Protein AF-A0A965F688-F1 (afdb_monomer)

Sequence (465 aa):
MSELEIIWTKVDEAPALATYSLLPIVQSFVGVAGVKMTLKDISLTGRILANFPDKLKPEQKVNDELAELGKLALKPEANIIKLPNISASVPQLKAAIKELQGKGYDVPDYPDNPANDAEREIRARYGKVLGSAVNPVLREGNSDRRAAGAVKQYARNNPHKMGAWSKDSKSHVAYMPGGDFYGSEVATTMTAPTNARIELVAKDGSVTVLKAKTPLIAGEIIDCSVMNRKALRAFLAEQVDAAKREGVLFSVHLKATMMKISDPILFGHAVSVFFADVFQKHGATLTRLGVNPNNGVGDMLAKIETLPDAEKAAILADIDATYKARPALAMVNSDRGITNLHVSSDTIIDASMPAMIRESGKMWGPDGKLHDTLAVIPDRCYARLFQTVIEDCKGNGAFDPKTMGTVPNVGLMAQQAEEYGSHDKTFELPADGEVRVVAEDGTVLLSRPVEAGDIFRMCQVKDAP

Secondary structure (DSSP, 8-state):
---EEEEEEE-SHHHHHHHHHHHHHHHHHHHTTTEEEEEEE-SHHHHHHHT-GGGS-GGG----HHHHHHHHHTSTT--EE------B-HHHHHHHHHHHHHTT--PPPP-SS--SHHHHHHHHHHTTTSBS-SHHHH--S-EEE---HHHHHHHHHSPPP-PPPPTT---EEE--SSSSTGGG-EEEE-SS-EEEEEEEEETTS-EEEEEEEEEE-TT-EEEEEEE-HHHHHHHHHHHHHHHHHHT-EEEE-B-TTTSTTHHHHHHHHHHHHHTHHHHHHHHHHHHHTT--GGG-HHHHHHHHTTS-HHHHHHHHHHHHHHHHHSPPBPEEETTTTEETTS-TTTSBHHHHHHHHHHTTTEEE-TTSSEEEEEEE---HHHHHHHHHHHHHHHHH-S--TTT-----EEE--GGGTBGGG-GGGEEE-SSSEEEEEEETTS-EEEEEEE-TT-EEEEEEE-S--

Nearest PDB structures (foldseek):
  1itw-assembly4_D  TM=9.840E-01  e=1.287E-74  Azotobacter vinelandii
  6g3u-assembly1_A  TM=9.888E-01  e=6.062E-68  Pseudomonas aeruginosa
  4zda-assembly1_B  TM=9.707E-01  e=6.062E-68  Mycolicibacterium smegmatis
  5kvu-assembly2_B  TM=9.824E-01  e=2.463E-67  Mycobacterium tuberculosis H37Rv
  5z16-assembly1_A  TM=8.238E-01  e=5.639E-65  Acinetobacter baumannii

Foldseek 3Di:
DPQQEAEEEQADDPVNVVCVVVVVVVQVVCVVVSYHYDYAYPYLLLLLQCLPVVQADPVSHDHPSLLVLLVLLPDPSHHYDDDDHDLDDPVRNQVSVVVVVVVVRRRDGQDPPDPDPVNVVSNVSVVCSHFPNRCLSNQQDWDWFWDDPVRLVVCLVVPDAFAKAALPFPAFEQAFPAQFFVNFKDKDFAQAKFWKWKWFQFPVRDIDTLGGTDTDGHRKMKMKGWRALVSLLVSLLVVQVVCVVVQFAEAEAAACSQLVPPQLLSLLSNQCSLLVVLCVVCVVVCVVLVQGQSQFVQSVLVSLVPPDPVVSVVSVVSVVVSCVVTRWFFALDLVVPHGNRNGSNSHHRVPNLVVCNRNNVWGATNVRDTTHYHYYDHHDPCSVVSRVSSNCCSVPITDTSNPDDIDIDGGDQRNLFWSSPWNSFKDQAQAWGKIFTATPVRDTPDMDGGGHRMIMTMGMDHNVD

Solvent-accessible surface area (backbone atoms only — not comparable to full-atom values): 24798 Å² total; per-residue (Å²): 127,82,76,46,57,36,36,37,48,41,34,33,72,69,60,30,59,50,41,74,64,48,46,64,53,52,43,60,61,41,41,79,75,56,35,45,72,45,81,38,53,60,17,66,64,47,44,49,46,35,71,39,54,93,48,39,57,83,91,69,53,56,71,55,42,58,63,52,43,31,61,38,48,78,39,93,80,56,41,75,51,80,62,71,59,75,42,31,44,73,70,56,47,51,53,51,48,53,54,40,40,75,73,71,42,64,67,76,81,83,51,90,74,53,87,48,70,68,37,44,52,53,36,54,53,49,57,63,53,41,12,54,47,60,60,63,47,57,30,70,48,62,42,85,46,70,84,52,70,68,59,52,50,46,33,34,78,54,57,73,92,60,32,73,38,49,70,83,59,78,39,45,60,42,54,51,96,52,46,22,36,60,71,46,59,48,72,51,68,34,85,55,65,48,40,31,27,35,31,38,36,33,82,87,68,51,74,46,76,77,36,82,72,42,85,46,48,51,56,18,38,38,35,39,27,36,34,36,45,67,49,50,51,53,48,49,48,51,48,48,54,46,18,40,76,73,71,26,23,40,36,63,44,41,49,24,28,64,43,65,58,64,33,24,50,56,43,14,48,50,42,48,56,72,40,38,68,49,51,68,76,42,34,71,60,42,56,75,63,61,50,45,44,39,51,12,52,48,41,41,58,63,49,44,70,77,46,59,69,71,62,34,50,52,54,52,50,46,50,54,50,42,57,74,75,45,39,52,45,24,32,77,37,35,96,77,69,37,38,48,57,25,36,48,68,77,39,36,35,89,59,44,51,60,49,23,55,42,47,41,38,21,42,36,27,74,86,68,45,78,38,40,26,37,39,34,24,62,42,51,80,60,38,57,62,57,37,51,52,51,52,45,24,30,75,72,30,52,80,51,60,61,75,56,86,85,84,69,42,80,40,86,38,22,77,21,29,36,72,75,50,14,64,92,46,47,45,72,34,91,51,42,30,35,41,36,35,26,37,80,88,67,50,74,75,47,76,44,82,46,45,57,58,14,38,41,37,36,33,42,35,59,63,87,98

Mean predicted aligned error: 3.85 Å

Radius of gyration: 24.13 Å; Cα contacts (8 Å, |Δi|>4): 859; chains: 1; bounding box: 61×52×74 Å

pLDDT: mean 96.82, std 4.15, range [50.31, 98.94]

Structure (mmCIF, N/CA/C/O backbone):
data_AF-A0A965F688-F1
#
_entry.id   AF-A0A965F688-F1
#
loop_
_atom_site.group_PDB
_atom_site.id
_atom_site.type_symbol
_atom_site.label_atom_id
_atom_site.label_alt_id
_atom_site.label_comp_id
_atom_site.label_asym_id
_atom_site.label_entity_id
_atom_site.label_seq_id
_atom_site.pdbx_PDB_ins_code
_atom_site.Cartn_x
_atom_site.Cartn_y
_atom_site.Cartn_z
_atom_site.occupancy
_atom_site.B_iso_or_equiv
_atom_site.auth_seq_id
_atom_site.auth_comp_id
_atom_site.auth_asym_id
_atom_site.auth_atom_id
_atom_site.pdbx_PDB_model_num
ATOM 1 N N . MET A 1 1 ? -2.052 -8.868 44.397 1.00 50.31 1 MET A N 1
ATOM 2 C CA . MET A 1 1 ? -1.537 -8.101 43.245 1.00 50.31 1 MET A CA 1
ATOM 3 C C . MET A 1 1 ? -2.219 -8.680 42.026 1.00 50.31 1 MET A C 1
ATOM 5 O O . MET A 1 1 ? -2.227 -9.898 41.921 1.00 50.31 1 MET A O 1
ATOM 9 N N . SER A 1 2 ? -2.886 -7.870 41.203 1.00 55.97 2 SER A N 1
ATOM 10 C CA . SER A 1 2 ? -3.396 -8.349 39.913 1.00 55.97 2 SER A CA 1
ATOM 11 C C . SER A 1 2 ? -2.235 -8.977 39.143 1.00 55.97 2 SER A C 1
ATOM 13 O O . SER A 1 2 ? -1.164 -8.371 39.096 1.00 55.97 2 SER A O 1
ATOM 15 N N . GLU A 1 3 ? -2.411 -10.186 38.611 1.00 72.25 3 GLU A N 1
ATOM 16 C CA . GLU A 1 3 ? -1.392 -10.821 37.771 1.00 72.25 3 GLU A CA 1
ATOM 17 C C . GLU A 1 3 ? -1.065 -9.869 36.616 1.00 72.25 3 GLU A C 1
ATOM 19 O O . GLU A 1 3 ? -1.938 -9.536 35.816 1.00 72.25 3 GLU A O 1
ATOM 24 N N . LEU A 1 4 ? 0.168 -9.358 36.576 1.00 90.88 4 LEU A N 1
ATOM 25 C CA . LEU A 1 4 ? 0.624 -8.508 35.482 1.00 90.88 4 LEU A CA 1
ATOM 26 C C . LEU A 1 4 ? 0.699 -9.378 34.232 1.00 90.88 4 LEU A C 1
ATOM 28 O O . LEU A 1 4 ? 1.438 -10.360 34.209 1.00 90.88 4 LEU A O 1
ATOM 32 N N . GLU A 1 5 ? -0.063 -9.029 33.203 1.00 95.56 5 GLU A N 1
ATOM 33 C CA . GLU A 1 5 ? -0.117 -9.783 31.956 1.00 95.56 5 GLU A CA 1
ATOM 34 C C . GLU A 1 5 ? 0.469 -8.954 30.814 1.00 95.56 5 GLU A C 1
ATOM 36 O O . GLU A 1 5 ? 0.175 -7.769 30.666 1.00 95.56 5 GLU A O 1
ATOM 41 N N . ILE A 1 6 ? 1.307 -9.590 30.001 1.00 98.06 6 ILE A N 1
ATOM 42 C CA . ILE A 1 6 ? 1.806 -9.035 28.747 1.00 98.06 6 ILE A CA 1
ATOM 43 C C . ILE A 1 6 ? 1.325 -9.935 27.619 1.00 98.06 6 ILE A C 1
ATOM 45 O O . ILE A 1 6 ? 1.567 -11.146 27.610 1.00 98.06 6 ILE A O 1
ATOM 49 N N . ILE A 1 7 ? 0.677 -9.332 26.630 1.00 98.44 7 ILE A N 1
ATOM 50 C CA . ILE A 1 7 ? 0.288 -10.032 25.417 1.00 98.44 7 ILE A CA 1
ATOM 51 C C . ILE A 1 7 ? 1.467 -10.080 24.450 1.00 98.44 7 ILE A C 1
ATOM 53 O O . ILE A 1 7 ? 2.039 -9.050 24.101 1.00 98.44 7 ILE A O 1
ATOM 57 N N . TRP A 1 8 ? 1.784 -11.271 23.952 1.00 98.62 8 TRP A N 1
ATOM 58 C CA . TRP A 1 8 ? 2.704 -11.480 22.839 1.00 98.62 8 TRP A CA 1
ATOM 59 C C . TRP A 1 8 ? 1.921 -11.908 21.602 1.00 98.62 8 TRP A C 1
ATOM 61 O O . TRP A 1 8 ? 1.195 -12.902 21.626 1.00 98.62 8 TRP A O 1
ATOM 71 N N . THR A 1 9 ? 2.061 -11.193 20.491 1.00 98.56 9 THR A N 1
ATOM 72 C CA . THR A 1 9 ? 1.323 -11.562 19.279 1.00 98.56 9 THR A CA 1
ATOM 73 C C . THR A 1 9 ? 1.995 -12.711 18.528 1.00 98.56 9 THR A C 1
ATOM 75 O O . THR A 1 9 ? 3.145 -12.575 18.105 1.00 98.56 9 THR A O 1
ATOM 78 N N . LYS A 1 10 ? 1.266 -13.803 18.283 1.00 98.25 10 LYS A N 1
ATOM 79 C CA . LYS A 1 10 ? 1.611 -14.801 17.264 1.00 98.25 10 LYS A CA 1
ATOM 80 C C . LYS A 1 10 ? 1.198 -14.259 15.899 1.00 98.25 10 LYS A C 1
ATOM 82 O O . LYS A 1 10 ? 0.076 -13.795 15.713 1.00 98.25 10 LYS A O 1
ATOM 87 N N . VAL A 1 11 ? 2.145 -14.275 14.973 1.00 98.31 11 VAL A N 1
ATOM 88 C CA . VAL A 1 11 ? 2.069 -13.600 13.672 1.00 98.31 11 VAL A CA 1
ATOM 89 C C . VAL A 1 11 ? 2.489 -14.571 12.565 1.00 98.31 11 VAL A C 1
ATOM 91 O O . VAL A 1 11 ? 2.313 -15.779 12.711 1.00 98.31 11 VAL A O 1
ATOM 94 N N . ASP A 1 12 ? 3.037 -14.058 11.469 1.00 97.75 12 ASP A N 1
ATOM 95 C CA . ASP A 1 12 ? 3.350 -14.802 10.255 1.00 97.75 12 ASP A CA 1
ATOM 96 C C . ASP A 1 12 ? 4.871 -14.892 10.015 1.00 97.75 12 ASP A C 1
ATOM 98 O O . ASP A 1 12 ? 5.654 -14.159 10.622 1.00 97.75 12 ASP A O 1
ATOM 102 N N . GLU A 1 13 ? 5.278 -15.774 9.099 1.00 95.81 13 GLU A N 1
ATOM 103 C CA . GLU A 1 13 ? 6.614 -15.808 8.477 1.00 95.81 13 GLU A CA 1
ATOM 104 C C . GLU A 1 13 ? 7.790 -15.792 9.483 1.00 95.81 13 GLU A C 1
ATOM 106 O O . GLU A 1 13 ? 7.806 -16.538 10.464 1.00 95.81 13 GLU A O 1
ATOM 111 N N . ALA A 1 14 ? 8.826 -14.985 9.2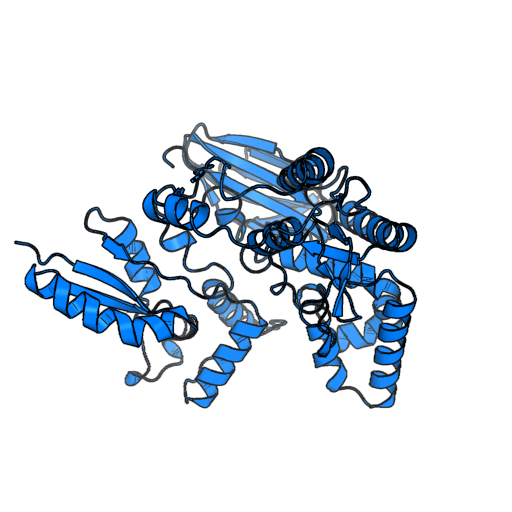32 1.00 97.31 14 ALA A N 1
ATOM 112 C CA . ALA A 1 14 ? 10.041 -14.974 10.040 1.00 97.31 14 ALA A CA 1
ATOM 113 C C . ALA A 1 14 ? 9.807 -14.548 11.507 1.00 97.31 14 ALA A C 1
ATOM 115 O O . ALA A 1 14 ? 10.342 -15.215 12.397 1.00 97.31 14 ALA A O 1
ATOM 116 N N . PRO A 1 15 ? 9.000 -13.510 11.818 1.00 97.94 15 PRO A N 1
ATOM 117 C CA . PRO A 1 15 ? 8.675 -13.175 13.207 1.00 97.94 15 PRO A CA 1
ATOM 118 C C . PRO A 1 15 ? 7.938 -14.293 13.961 1.00 97.94 15 PRO A C 1
ATOM 120 O O . PRO A 1 15 ? 8.153 -14.463 15.167 1.00 97.94 15 PRO A O 1
ATOM 123 N N . ALA A 1 16 ? 7.109 -15.087 13.271 1.00 97.75 16 ALA A N 1
ATOM 124 C CA . ALA A 1 16 ? 6.489 -16.267 13.867 1.00 97.75 16 ALA A CA 1
ATOM 125 C C . ALA A 1 16 ? 7.547 -17.310 14.242 1.00 97.75 16 ALA A C 1
ATOM 127 O O . ALA A 1 16 ? 7.583 -17.746 15.390 1.00 97.75 16 ALA A O 1
ATOM 128 N N . LEU A 1 17 ? 8.462 -17.642 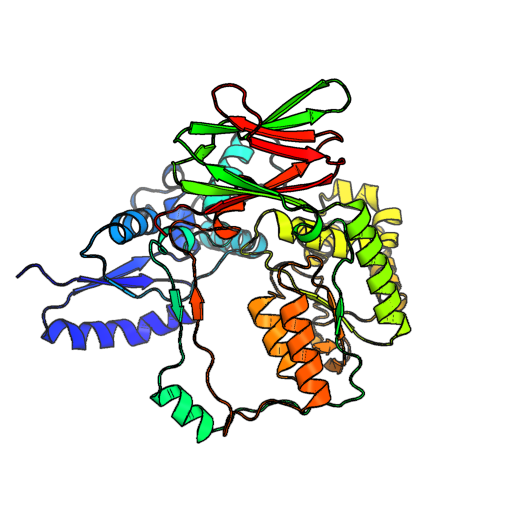13.323 1.00 98.31 17 LEU A N 1
ATOM 129 C CA . LEU A 1 17 ? 9.568 -18.573 13.586 1.00 98.31 17 LEU A CA 1
ATOM 130 C C . LEU A 1 17 ? 10.452 -18.105 14.751 1.00 98.31 17 LEU A C 1
ATOM 132 O O . LEU A 1 17 ? 10.775 -18.890 15.640 1.00 98.31 17 LEU A O 1
ATOM 136 N N . ALA A 1 18 ? 10.796 -16.815 14.796 1.00 98.38 18 ALA A N 1
ATOM 137 C CA . ALA A 1 18 ? 11.578 -16.241 15.890 1.00 98.38 18 ALA A CA 1
ATOM 138 C C . ALA A 1 18 ? 10.855 -16.352 17.245 1.00 98.38 18 ALA A C 1
ATOM 140 O O . ALA A 1 18 ? 11.496 -16.609 18.265 1.00 98.38 18 ALA A O 1
ATOM 141 N N . THR A 1 19 ? 9.524 -16.217 17.256 1.00 98.31 19 THR A N 1
ATOM 142 C CA . THR A 1 19 ? 8.702 -16.360 18.468 1.00 98.31 19 THR A CA 1
ATOM 143 C C . THR A 1 19 ? 8.823 -17.755 19.081 1.00 98.31 19 THR A C 1
ATOM 145 O O . THR A 1 19 ? 8.935 -17.851 20.300 1.00 98.31 19 THR A O 1
ATOM 148 N N . TYR A 1 20 ? 8.885 -18.822 18.274 1.00 98.00 20 TYR A N 1
ATOM 149 C CA . TYR A 1 20 ? 9.060 -20.191 18.787 1.00 98.00 20 TYR A CA 1
ATOM 150 C C . TYR A 1 20 ? 10.356 -20.375 19.592 1.00 98.00 20 TYR A C 1
ATOM 152 O O . TYR A 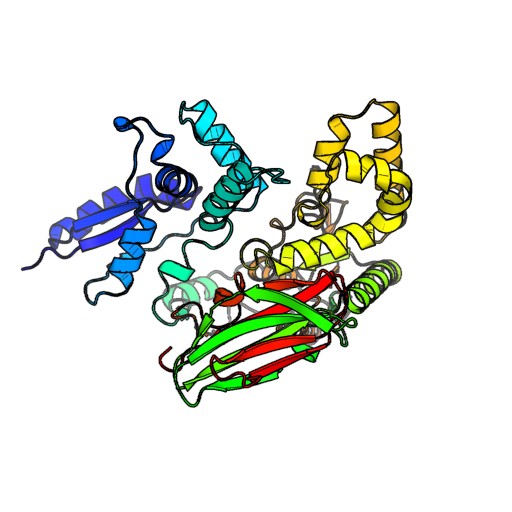1 20 ? 10.384 -21.181 20.517 1.00 98.00 20 TYR A O 1
ATOM 160 N N . SER A 1 21 ? 11.411 -19.626 19.261 1.00 98.38 21 SER A N 1
ATOM 161 C CA . SER A 1 21 ? 12.686 -19.657 19.988 1.00 98.38 21 SER A CA 1
ATOM 162 C C . SER A 1 21 ? 12.697 -18.690 21.176 1.00 98.38 21 SER A C 1
ATOM 164 O O . SER A 1 21 ? 13.066 -19.055 22.291 1.00 98.38 21 SER A O 1
ATOM 166 N N . LEU A 1 22 ? 12.270 -17.444 20.951 1.00 98.56 22 LEU A N 1
ATOM 167 C CA . LEU A 1 22 ? 12.456 -16.359 21.912 1.00 98.56 22 LEU A CA 1
ATOM 168 C C . LEU A 1 22 ? 11.408 -16.342 23.031 1.00 98.56 22 LEU A C 1
ATOM 170 O O . LEU A 1 22 ? 11.746 -16.029 24.172 1.00 98.56 22 LEU A O 1
ATOM 174 N N . LEU A 1 23 ? 10.144 -16.659 22.736 1.00 98.12 23 LEU A N 1
ATOM 175 C CA . LEU A 1 23 ? 9.063 -16.522 23.715 1.00 98.12 23 LEU A CA 1
ATOM 176 C C . LEU A 1 23 ? 9.251 -17.407 24.962 1.00 98.12 23 LEU A C 1
ATOM 178 O O . LEU A 1 23 ? 9.082 -16.866 26.055 1.00 98.12 23 LEU A O 1
ATOM 182 N N . PRO A 1 24 ? 9.660 -18.691 24.867 1.00 98.25 24 PRO A N 1
ATOM 183 C CA . PRO A 1 24 ? 9.922 -19.511 26.054 1.00 98.25 24 PRO A CA 1
ATOM 184 C C . PRO A 1 24 ? 11.011 -18.928 26.967 1.00 98.25 24 PRO A C 1
ATOM 186 O O . PRO A 1 24 ? 10.917 -19.008 28.196 1.00 98.25 24 PRO A O 1
ATOM 189 N N . ILE A 1 25 ? 12.030 -18.294 26.373 1.00 98.44 25 ILE A N 1
ATOM 190 C CA . ILE A 1 25 ? 13.094 -17.606 27.113 1.00 98.44 25 ILE A CA 1
ATOM 191 C C . ILE A 1 25 ? 12.499 -16.401 27.845 1.00 98.44 25 ILE A C 1
ATOM 193 O O . ILE A 1 25 ? 12.638 -16.297 29.060 1.00 98.44 25 ILE A O 1
ATOM 197 N N . VAL A 1 26 ? 11.782 -15.523 27.135 1.00 97.88 26 VAL A N 1
ATOM 198 C CA . VAL A 1 26 ? 11.153 -14.333 27.736 1.00 97.88 26 VAL A CA 1
ATOM 199 C C . VAL A 1 26 ? 10.206 -14.729 28.869 1.00 97.88 26 VAL A C 1
ATOM 201 O O . VAL A 1 26 ? 10.318 -14.180 29.961 1.00 97.88 26 VAL A O 1
ATOM 204 N N . GLN A 1 27 ? 9.341 -15.724 28.642 1.00 97.12 27 GLN A N 1
ATOM 205 C CA . GLN A 1 27 ? 8.428 -16.291 29.639 1.00 97.12 27 GLN A CA 1
ATOM 206 C C . GLN A 1 27 ? 9.148 -16.721 30.918 1.00 97.12 27 GLN A C 1
ATOM 208 O O . GLN A 1 27 ? 8.715 -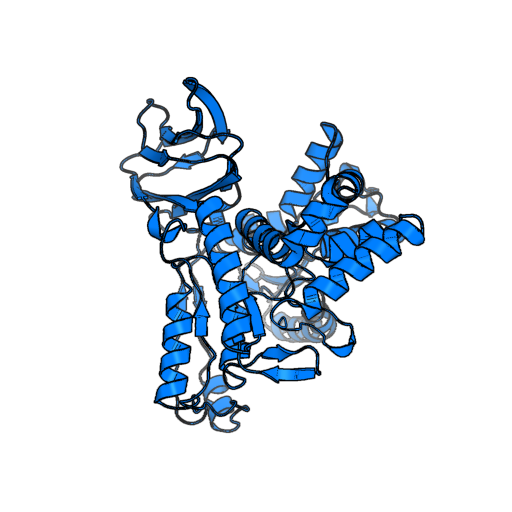16.367 32.012 1.00 97.12 27 GLN A O 1
ATOM 213 N N . SER A 1 28 ? 10.264 -17.439 30.780 1.00 97.50 28 SER A N 1
ATOM 214 C CA . SER A 1 28 ? 11.045 -17.921 31.923 1.00 97.50 28 SER A CA 1
ATOM 215 C C . SER A 1 28 ? 11.638 -16.772 32.741 1.00 97.50 28 SER A C 1
ATOM 217 O O . SER A 1 28 ? 11.614 -16.813 33.967 1.00 97.50 28 SER A O 1
ATOM 219 N N . PHE A 1 29 ? 12.139 -15.727 32.078 1.00 97.56 29 PHE A N 1
ATOM 220 C CA . PHE A 1 29 ? 12.740 -14.574 32.753 1.00 97.56 29 PHE A CA 1
ATOM 221 C C . PHE A 1 29 ? 11.700 -13.709 33.470 1.00 97.56 29 PHE A C 1
ATOM 223 O O . PHE A 1 29 ? 11.885 -13.361 34.635 1.00 97.56 29 PHE A O 1
ATOM 230 N N . VAL A 1 30 ? 10.603 -13.358 32.795 1.00 95.88 30 VAL A N 1
ATOM 231 C CA . VAL A 1 30 ? 9.592 -12.453 33.369 1.00 95.88 30 VAL A CA 1
ATOM 232 C C . VAL A 1 30 ? 8.688 -13.153 34.385 1.00 95.88 30 VAL A C 1
ATOM 234 O O . VAL A 1 30 ? 8.188 -12.506 35.304 1.00 95.88 30 VAL A O 1
ATOM 237 N N . GLY A 1 31 ? 8.542 -14.480 34.287 1.00 94.94 31 GLY A N 1
ATOM 238 C CA . GLY A 1 31 ? 7.805 -15.284 35.261 1.00 94.94 31 GLY A CA 1
ATOM 239 C C . GLY A 1 31 ? 8.385 -15.192 36.677 1.00 94.94 31 GLY A C 1
ATOM 240 O O . GLY A 1 31 ? 7.626 -15.201 37.643 1.00 94.94 31 GLY A O 1
ATOM 241 N N . VAL A 1 32 ? 9.703 -14.990 36.819 1.00 95.75 32 VAL A N 1
ATOM 242 C CA . VAL A 1 32 ? 10.360 -14.740 38.121 1.00 95.75 32 VAL A CA 1
ATOM 243 C C . VAL A 1 32 ? 9.829 -13.466 38.792 1.00 95.75 32 VAL A C 1
ATOM 245 O O . VAL A 1 32 ? 9.785 -13.385 40.017 1.00 95.75 32 VAL A O 1
ATOM 248 N N . ALA A 1 33 ? 9.381 -12.487 38.003 1.00 95.12 33 ALA A N 1
ATOM 249 C CA . ALA A 1 33 ? 8.769 -11.251 38.487 1.00 95.12 33 ALA A CA 1
ATOM 250 C C . ALA A 1 33 ? 7.236 -11.350 38.649 1.00 95.12 33 ALA A C 1
ATOM 252 O O . ALA A 1 33 ? 6.586 -10.338 38.903 1.00 95.12 33 ALA A O 1
ATOM 253 N N . GLY A 1 34 ? 6.643 -12.539 38.485 1.00 94.75 34 GLY A N 1
ATOM 254 C CA . GLY A 1 34 ? 5.192 -12.735 38.550 1.00 94.75 34 GLY A CA 1
ATOM 255 C C . GLY A 1 34 ? 4.430 -12.163 37.350 1.00 94.75 34 GLY A C 1
ATOM 256 O O . GLY A 1 34 ? 3.236 -11.890 37.465 1.00 94.75 34 GLY A O 1
ATOM 257 N N . VAL A 1 35 ? 5.107 -11.956 36.213 1.00 96.19 35 VAL A N 1
ATOM 258 C CA . VAL A 1 35 ? 4.487 -11.485 34.968 1.00 96.19 35 VAL A CA 1
ATOM 259 C C . VAL A 1 35 ? 4.110 -12.679 34.097 1.00 96.19 35 VAL A C 1
ATOM 261 O O . VAL A 1 35 ? 4.950 -13.517 33.765 1.00 96.19 35 VAL A O 1
ATOM 264 N N . LYS A 1 36 ? 2.846 -12.742 33.688 1.00 96.00 36 LYS A N 1
ATOM 265 C CA . LYS A 1 36 ? 2.322 -13.753 32.772 1.00 96.00 36 LYS A CA 1
ATOM 266 C C . LYS A 1 36 ? 2.458 -13.273 31.329 1.00 96.00 36 LYS A C 1
ATOM 268 O O . LYS A 1 36 ? 2.025 -12.175 30.993 1.00 96.00 36 LYS A O 1
ATOM 273 N N . MET A 1 37 ? 3.007 -14.115 30.455 1.00 97.00 37 MET A N 1
ATOM 274 C CA . MET A 1 37 ? 2.973 -13.875 29.009 1.00 97.00 37 MET A CA 1
ATOM 275 C C . MET A 1 37 ? 1.843 -14.683 28.377 1.00 97.00 37 MET A C 1
ATOM 277 O O . MET A 1 37 ? 1.860 -15.914 28.452 1.00 97.00 37 MET A O 1
ATOM 281 N N . THR A 1 38 ? 0.923 -14.011 27.692 1.00 96.94 38 THR A N 1
ATOM 282 C CA . THR A 1 38 ? -0.182 -14.659 26.976 1.00 96.94 38 THR A CA 1
ATOM 283 C C . THR A 1 38 ? -0.010 -14.474 25.478 1.00 96.94 38 THR A C 1
ATOM 285 O O . THR A 1 38 ? 0.162 -13.359 24.989 1.00 96.94 38 THR A O 1
ATOM 288 N N . LEU A 1 39 ? -0.041 -15.579 24.737 1.00 97.44 39 LEU A N 1
ATOM 289 C CA . LEU A 1 39 ? 0.071 -15.556 23.285 1.00 97.44 39 LEU A CA 1
ATOM 290 C C . LEU A 1 39 ? -1.304 -15.293 22.654 1.00 97.44 39 LEU A C 1
ATOM 292 O O . LEU A 1 39 ? -2.270 -15.953 23.027 1.00 97.44 39 LEU A O 1
ATOM 296 N N . LYS A 1 40 ? -1.375 -14.361 21.697 1.00 98.19 40 LYS A N 1
ATOM 297 C CA . LYS A 1 40 ? -2.580 -14.060 20.904 1.00 98.19 40 LYS A CA 1
ATOM 298 C C . LYS A 1 40 ? -2.282 -14.135 19.406 1.00 98.19 40 LYS A C 1
ATOM 300 O O . LYS A 1 40 ? -1.429 -13.407 18.903 1.00 98.19 40 LYS A O 1
ATOM 305 N N . ASP A 1 41 ? -2.945 -15.043 18.709 1.00 98.38 41 ASP A N 1
ATOM 306 C CA . ASP A 1 41 ? -2.858 -15.344 17.288 1.00 98.38 41 ASP A CA 1
ATOM 307 C C . ASP A 1 41 ? -3.618 -14.332 16.429 1.00 98.38 41 ASP A C 1
ATOM 309 O O . ASP A 1 41 ? -4.841 -14.322 16.316 1.00 98.38 41 ASP A O 1
ATOM 313 N N . ILE A 1 42 ? -2.838 -13.484 15.771 1.00 98.56 42 ILE A N 1
ATOM 314 C CA . ILE A 1 42 ? -3.299 -12.526 14.767 1.00 98.56 42 ILE A CA 1
ATOM 315 C C . ILE A 1 42 ? -2.694 -12.833 13.388 1.00 98.56 42 ILE A C 1
ATOM 317 O O . ILE A 1 42 ? -2.683 -11.963 12.507 1.00 98.56 42 ILE A O 1
AT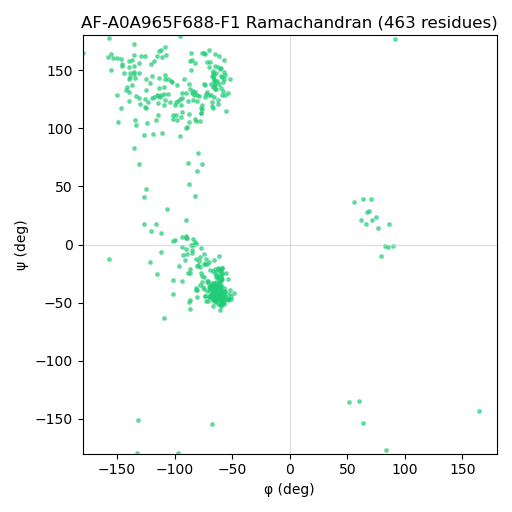OM 321 N N . SER A 1 43 ? -2.182 -14.055 13.193 1.00 98.38 43 SER A N 1
ATOM 322 C CA . SER A 1 43 ? -1.699 -14.533 11.895 1.00 98.38 43 SER A CA 1
ATOM 323 C C . SER A 1 43 ? -2.800 -14.460 10.834 1.00 98.38 43 SER A C 1
ATOM 325 O O . SER A 1 43 ? -3.997 -14.401 11.138 1.00 9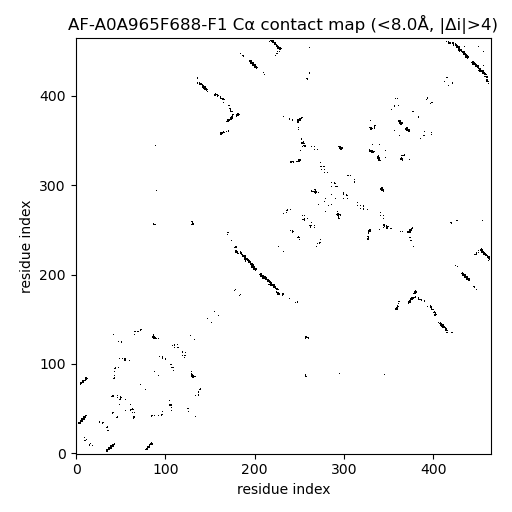8.38 43 SER A O 1
ATOM 327 N N . LEU A 1 44 ? -2.414 -14.448 9.559 1.00 98.19 44 LEU A N 1
ATOM 328 C CA . LEU A 1 44 ? -3.357 -14.468 8.443 1.00 98.19 44 LEU A CA 1
ATOM 329 C C . LEU A 1 44 ? -4.318 -15.657 8.546 1.00 98.19 44 LEU A C 1
ATOM 331 O O . LEU A 1 44 ? -5.527 -15.473 8.434 1.00 98.19 44 LEU A O 1
ATOM 335 N N . THR A 1 45 ? -3.805 -16.856 8.811 1.00 97.94 45 THR A N 1
ATOM 336 C CA . THR A 1 45 ? -4.627 -18.068 8.915 1.00 97.94 45 THR A CA 1
ATOM 337 C C . THR A 1 45 ? -5.539 -18.039 10.138 1.00 97.94 45 THR A C 1
ATOM 339 O O . THR A 1 45 ? -6.727 -18.318 9.993 1.00 97.94 45 THR A O 1
ATOM 342 N N . GLY A 1 46 ? -5.043 -17.612 11.306 1.00 98.19 46 GLY A N 1
ATOM 343 C CA . GLY A 1 46 ? -5.867 -17.434 12.506 1.00 98.19 46 GLY A CA 1
ATOM 344 C C . GLY A 1 46 ? -7.043 -16.481 12.268 1.00 98.19 46 GLY A C 1
ATOM 345 O O . GLY A 1 46 ? -8.187 -16.805 12.585 1.00 98.19 46 GLY A O 1
ATOM 346 N N . ARG A 1 47 ? -6.794 -15.349 11.597 1.00 98.44 47 ARG A N 1
ATOM 347 C CA . ARG A 1 47 ? -7.840 -14.373 11.247 1.00 98.44 47 ARG A CA 1
ATOM 348 C C . ARG A 1 47 ? -8.832 -14.890 10.205 1.00 98.44 47 ARG A C 1
ATOM 350 O O . ARG A 1 47 ? -10.012 -14.556 10.308 1.00 98.44 47 ARG A O 1
ATOM 357 N N . ILE A 1 48 ? -8.394 -15.690 9.225 1.00 98.56 48 ILE A N 1
ATOM 358 C CA . ILE A 1 48 ? -9.310 -16.372 8.292 1.00 98.56 48 ILE A CA 1
ATOM 359 C C . ILE A 1 48 ? -10.253 -17.276 9.089 1.00 98.56 48 ILE A C 1
ATOM 361 O O . ILE A 1 48 ? -11.466 -17.130 8.982 1.00 98.56 48 ILE A O 1
ATOM 365 N N . LEU A 1 49 ? -9.715 -18.157 9.935 1.00 98.50 49 LEU A N 1
ATOM 366 C CA . LEU A 1 49 ? -10.516 -19.114 10.702 1.00 98.50 49 LEU A CA 1
ATOM 367 C C . LEU A 1 49 ? -11.507 -18.420 11.648 1.00 98.50 49 LEU A C 1
ATOM 369 O O . LEU A 1 49 ? -12.684 -18.779 11.668 1.00 98.50 49 LEU A O 1
ATOM 373 N N . ALA A 1 50 ? -11.068 -17.376 12.357 1.00 98.12 50 ALA A N 1
ATOM 374 C CA . ALA A 1 50 ? -11.923 -16.578 13.239 1.00 98.12 50 ALA A CA 1
ATOM 375 C C . ALA A 1 50 ? -13.098 -15.908 12.504 1.00 98.12 50 ALA A C 1
ATOM 377 O O . ALA A 1 50 ? -14.158 -15.694 13.087 1.00 98.12 50 ALA A O 1
ATOM 378 N N . ASN A 1 51 ? -12.932 -15.600 11.212 1.00 98.12 51 ASN A N 1
ATOM 379 C CA . ASN A 1 51 ? -13.974 -14.998 10.383 1.00 98.12 51 ASN A CA 1
ATOM 380 C C . ASN A 1 51 ? -14.864 -16.023 9.672 1.00 98.12 51 ASN A C 1
ATOM 382 O O . ASN A 1 51 ? -15.822 -15.587 9.039 1.00 98.12 51 ASN A O 1
ATOM 386 N N . PHE A 1 52 ? -14.603 -17.334 9.781 1.00 98.06 52 PHE A N 1
ATOM 387 C CA . PHE A 1 52 ? -15.411 -18.421 9.195 1.00 98.06 52 PHE A CA 1
ATOM 388 C C . PHE A 1 52 ? -15.861 -19.516 10.182 1.00 98.06 52 PHE A C 1
ATOM 390 O O . PHE A 1 52 ? -15.882 -20.686 9.812 1.00 98.06 52 PHE A O 1
ATOM 397 N N . PRO A 1 53 ? -16.290 -19.196 11.420 1.00 97.56 53 PRO A N 1
ATOM 398 C CA . PRO A 1 53 ? -16.565 -20.209 12.443 1.00 97.56 53 PRO A CA 1
ATOM 399 C C . PRO A 1 53 ? -17.757 -21.125 12.115 1.00 97.56 53 PRO A C 1
ATOM 401 O O . PRO A 1 53 ? -17.845 -22.231 12.642 1.00 97.56 53 PRO A O 1
ATOM 404 N N . ASP A 1 54 ? -18.685 -20.683 11.268 1.00 96.94 54 ASP A N 1
ATOM 405 C CA . ASP A 1 54 ? -19.816 -21.458 10.739 1.00 96.94 54 ASP A CA 1
ATOM 406 C C . ASP A 1 54 ? -19.395 -22.522 9.717 1.00 96.94 54 ASP A C 1
ATOM 408 O O . ASP A 1 54 ? -20.154 -23.452 9.458 1.00 96.94 54 ASP A O 1
ATOM 412 N N . LYS A 1 55 ? -18.182 -22.413 9.170 1.00 96.62 55 LYS A N 1
ATOM 413 C CA . LYS A 1 55 ? -17.589 -23.369 8.226 1.00 96.62 55 LYS A CA 1
ATOM 414 C C . LYS A 1 55 ? -16.616 -24.343 8.888 1.00 96.62 55 LYS A C 1
ATOM 416 O O . LYS A 1 55 ? -15.970 -25.137 8.215 1.00 96.62 55 LYS A O 1
ATOM 421 N N . LEU A 1 56 ? -16.482 -24.275 10.212 1.00 97.56 56 LEU A N 1
ATOM 422 C CA . LEU A 1 56 ? -15.511 -25.056 10.968 1.00 97.56 56 LEU A CA 1
ATOM 423 C C . LEU A 1 56 ? -16.198 -26.067 11.879 1.00 97.56 56 LEU A C 1
ATOM 425 O O . LEU A 1 56 ? -17.212 -25.772 12.524 1.00 97.56 56 LEU A O 1
ATOM 429 N N . LYS A 1 57 ? -15.580 -27.244 12.001 1.00 97.69 57 LYS A N 1
ATOM 430 C CA . LYS A 1 57 ? -15.935 -28.211 13.046 1.00 97.69 57 LYS A CA 1
ATOM 431 C C . LYS A 1 57 ? -15.682 -27.600 14.430 1.00 97.69 57 LYS A C 1
ATOM 433 O O . LYS A 1 57 ? -14.805 -26.743 14.546 1.00 97.69 57 LYS A O 1
ATOM 438 N N . PRO A 1 58 ? -16.402 -28.014 15.488 1.00 97.31 58 PRO A N 1
ATOM 439 C CA . PRO A 1 58 ? -16.229 -27.461 16.834 1.00 97.31 58 PRO A CA 1
ATOM 440 C C . PRO A 1 58 ? -14.768 -27.388 17.307 1.00 97.31 58 PRO A C 1
ATOM 442 O O . PRO A 1 58 ? -14.357 -26.367 17.844 1.00 97.31 58 PRO A O 1
ATOM 445 N N . GLU A 1 59 ? -13.976 -28.423 17.036 1.00 96.81 59 GLU A N 1
ATOM 446 C CA . GLU A 1 59 ? -12.558 -28.535 17.391 1.00 96.81 59 GLU A CA 1
ATOM 447 C C . GLU A 1 59 ? -11.609 -27.678 16.535 1.00 96.81 59 GLU A C 1
ATOM 449 O O . GLU A 1 59 ? -10.466 -27.454 16.920 1.00 96.81 59 GLU A O 1
ATOM 454 N N . GLN A 1 60 ? -12.068 -27.200 15.375 1.00 97.88 60 GLN A N 1
ATOM 455 C CA . GLN A 1 60 ? -11.308 -26.329 14.471 1.00 97.88 60 GLN A CA 1
ATOM 456 C C . GLN A 1 60 ? -11.539 -24.841 14.758 1.00 97.88 60 GLN A C 1
ATOM 458 O O . GLN A 1 60 ? -10.825 -23.997 14.214 1.00 97.88 60 GLN A O 1
ATOM 463 N N . LYS A 1 61 ? -12.556 -24.502 15.560 1.00 97.50 61 LYS A N 1
ATOM 464 C CA . LYS A 1 61 ? -12.901 -23.112 15.856 1.00 97.50 61 LYS A CA 1
ATOM 465 C C . LYS A 1 61 ? -11.818 -22.464 16.707 1.00 97.50 61 LYS A C 1
ATOM 467 O O . LYS A 1 61 ? -11.320 -23.046 17.666 1.00 97.50 61 LYS A O 1
ATOM 472 N N . VAL A 1 62 ? -11.510 -21.223 16.362 1.00 97.38 62 VAL A N 1
ATOM 473 C CA . VAL A 1 62 ? -10.582 -20.361 17.094 1.00 97.38 62 VAL A CA 1
ATOM 474 C C . VAL A 1 62 ? -11.316 -19.102 17.541 1.00 97.38 62 VAL A C 1
ATOM 476 O O . VAL A 1 62 ? -12.314 -18.711 16.930 1.00 97.38 62 VAL A O 1
ATOM 479 N N . ASN A 1 63 ? -10.827 -18.468 18.604 1.00 96.88 63 ASN A N 1
ATOM 480 C CA . ASN A 1 63 ? -11.353 -17.181 19.046 1.00 96.88 63 ASN A CA 1
ATOM 481 C C . ASN A 1 63 ? -10.968 -16.072 18.057 1.00 96.88 63 ASN A C 1
ATOM 483 O O . ASN A 1 63 ? -9.925 -16.139 17.405 1.00 96.88 63 ASN A O 1
ATOM 487 N N . ASP A 1 64 ? -11.782 -15.018 17.988 1.00 97.75 64 ASP A N 1
ATOM 488 C CA . ASP A 1 64 ? -11.404 -13.787 17.291 1.00 97.75 64 ASP A CA 1
ATOM 489 C C . ASP A 1 64 ? -10.481 -12.945 18.180 1.00 97.75 64 ASP A C 1
ATOM 491 O O . ASP A 1 64 ? -10.884 -11.987 18.844 1.00 97.75 64 ASP A O 1
ATOM 495 N N . GLU A 1 65 ? -9.212 -13.344 18.216 1.00 98.12 65 GLU A N 1
ATOM 496 C CA . GLU A 1 65 ? -8.212 -12.725 19.083 1.00 98.12 65 GLU A CA 1
ATOM 497 C C . GLU A 1 65 ? -7.847 -11.300 18.649 1.00 98.12 65 GLU A C 1
ATOM 499 O O . GLU A 1 65 ? -7.428 -10.498 19.482 1.00 98.12 65 GLU A O 1
ATOM 504 N N . LEU A 1 66 ? -8.067 -10.934 17.379 1.00 98.19 66 LEU A N 1
ATOM 505 C CA . LEU A 1 66 ? -7.909 -9.549 16.934 1.00 98.19 66 LEU A CA 1
ATOM 506 C C . LEU A 1 66 ? -9.009 -8.657 17.523 1.00 98.19 66 LEU A C 1
ATOM 508 O O . LEU A 1 66 ? -8.706 -7.569 18.016 1.00 98.19 66 LEU A O 1
ATOM 512 N N . ALA A 1 67 ? -10.265 -9.113 17.518 1.00 97.75 67 ALA A N 1
ATOM 513 C CA . ALA A 1 67 ? -11.358 -8.380 18.152 1.00 97.75 67 ALA A CA 1
ATOM 514 C C . ALA A 1 67 ? -11.179 -8.278 19.677 1.00 97.75 67 ALA A C 1
ATOM 516 O O . ALA A 1 67 ? -11.464 -7.232 20.266 1.00 97.75 67 ALA A O 1
ATOM 517 N N . GLU A 1 68 ? -10.685 -9.335 20.329 1.00 97.88 68 GLU A N 1
ATOM 518 C CA . GLU A 1 68 ? -10.331 -9.294 21.753 1.00 97.88 68 GLU A CA 1
ATOM 519 C C . GLU A 1 68 ? -9.222 -8.275 22.037 1.00 97.88 68 GLU A C 1
ATOM 521 O O . GLU A 1 68 ? -9.345 -7.484 22.975 1.00 97.88 68 GLU A O 1
ATOM 526 N N . LEU A 1 69 ? -8.172 -8.241 21.210 1.00 98.19 69 LEU A N 1
ATOM 527 C CA . LEU A 1 69 ? -7.083 -7.282 21.371 1.00 98.19 69 LEU A CA 1
ATOM 528 C C . LEU A 1 69 ? -7.504 -5.840 21.102 1.00 98.19 69 LEU A C 1
ATOM 530 O O . LEU A 1 69 ? -7.032 -4.950 21.801 1.00 98.19 69 LEU A O 1
ATOM 534 N N . GLY A 1 70 ? -8.418 -5.604 20.158 1.00 97.44 70 GLY A N 1
ATOM 535 C CA . GLY A 1 70 ? -9.004 -4.277 19.951 1.00 97.44 70 GLY A CA 1
ATOM 536 C C . GLY A 1 70 ? -9.742 -3.775 21.192 1.00 97.44 70 GLY A C 1
ATOM 537 O O . GLY A 1 70 ? -9.561 -2.638 21.611 1.00 97.44 70 GLY A O 1
ATOM 538 N N . LYS A 1 71 ? -10.510 -4.649 21.857 1.00 98.00 71 LYS A N 1
ATOM 539 C CA . LYS A 1 71 ? -11.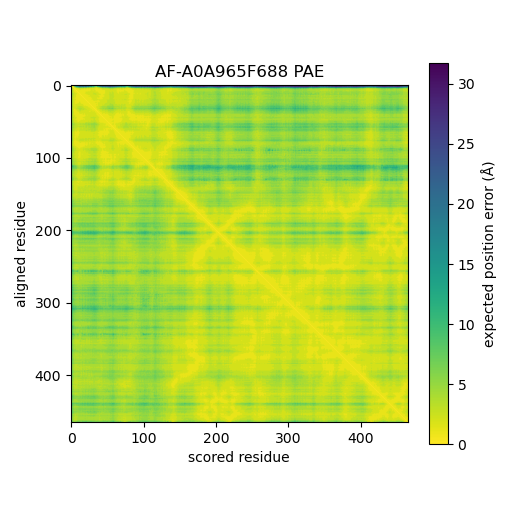148 -4.307 23.140 1.00 98.00 71 LYS A CA 1
ATOM 540 C C . LYS A 1 71 ? -10.122 -4.064 24.241 1.00 98.00 71 LYS A C 1
ATOM 542 O O . LYS A 1 71 ? -10.349 -3.192 25.071 1.00 98.00 71 LYS A O 1
ATOM 547 N N . LEU A 1 72 ? -9.037 -4.843 24.278 1.00 97.56 72 LEU A N 1
ATOM 548 C CA . LEU A 1 72 ? -7.970 -4.666 25.262 1.00 97.56 72 LEU A CA 1
ATOM 549 C C . LEU A 1 72 ? -7.248 -3.332 25.064 1.00 97.56 72 LEU A C 1
ATOM 551 O O . LEU A 1 72 ? -7.032 -2.647 26.049 1.00 97.56 72 LEU A O 1
ATOM 555 N N . ALA A 1 73 ? -6.933 -2.939 23.827 1.00 97.56 73 ALA A N 1
ATOM 556 C CA . ALA A 1 73 ? -6.201 -1.708 23.510 1.00 97.56 73 ALA A CA 1
ATOM 557 C C . ALA A 1 73 ? -6.891 -0.422 24.007 1.00 97.56 73 ALA A C 1
ATOM 559 O O . ALA A 1 73 ? -6.230 0.594 24.190 1.00 97.56 73 ALA A O 1
ATOM 560 N N . LEU A 1 74 ? -8.200 -0.480 24.272 1.00 96.62 74 LEU A N 1
ATOM 561 C CA . LEU A 1 74 ? -8.992 0.614 24.844 1.00 96.62 74 LEU A CA 1
ATOM 562 C C . LEU A 1 74 ? -8.964 0.663 26.380 1.00 96.62 74 LEU A C 1
ATOM 564 O O . LEU A 1 74 ? -9.628 1.508 26.981 1.00 96.62 74 LEU A O 1
ATOM 568 N N . LYS A 1 75 ? -8.254 -0.261 27.032 1.00 96.81 75 LYS A N 1
ATOM 569 C CA . LYS A 1 75 ? -8.205 -0.372 28.489 1.00 96.81 75 LYS A CA 1
ATOM 570 C C . LYS A 1 75 ? -6.849 0.061 29.048 1.00 96.81 75 LYS A C 1
ATOM 572 O O . LYS A 1 75 ? -5.821 -0.218 28.434 1.00 96.81 75 LYS A O 1
ATOM 577 N N . PRO A 1 76 ? -6.817 0.680 30.240 1.00 96.44 76 PRO A N 1
ATOM 578 C CA . PRO A 1 76 ? -5.574 1.141 30.854 1.00 96.44 76 PRO A CA 1
ATOM 579 C C . PRO A 1 76 ? -4.614 -0.001 31.215 1.00 96.44 76 PRO A C 1
ATOM 581 O O . PRO A 1 76 ? -3.410 0.224 31.286 1.00 96.44 76 PRO A O 1
ATOM 584 N N . GLU A 1 77 ? -5.113 -1.222 31.426 1.00 95.06 77 GLU A N 1
ATOM 585 C CA . GLU A 1 77 ? -4.276 -2.396 31.696 1.00 95.06 77 GLU A CA 1
ATOM 586 C C . GLU A 1 77 ? -3.587 -2.996 30.455 1.00 95.06 77 GLU A C 1
ATOM 588 O O . GLU A 1 77 ? -2.837 -3.964 30.587 1.00 95.06 77 GLU A O 1
ATOM 593 N N . ALA A 1 78 ? -3.825 -2.470 29.248 1.00 97.31 78 ALA A N 1
ATOM 594 C CA . ALA A 1 78 ? -3.269 -3.029 28.019 1.00 97.31 78 ALA A CA 1
ATOM 595 C C . ALA A 1 78 ? -1.733 -2.984 27.992 1.00 97.31 78 ALA A C 1
ATOM 597 O O . ALA A 1 78 ? -1.119 -1.918 27.992 1.00 97.31 78 ALA A O 1
ATOM 598 N N . ASN A 1 79 ? -1.106 -4.154 27.862 1.00 97.88 79 ASN A N 1
ATOM 599 C CA . ASN A 1 79 ? 0.324 -4.280 27.605 1.00 97.88 79 ASN A CA 1
ATOM 600 C C . ASN A 1 79 ? 0.550 -5.298 26.481 1.00 97.88 79 ASN A C 1
ATOM 602 O O . ASN A 1 79 ? 0.401 -6.504 26.678 1.00 97.88 79 ASN A O 1
ATOM 606 N N . ILE A 1 80 ? 0.838 -4.803 25.274 1.00 98.44 80 ILE A N 1
ATOM 607 C CA . ILE A 1 80 ? 0.858 -5.608 24.048 1.00 98.44 80 ILE A CA 1
ATOM 608 C C . ILE A 1 80 ? 2.212 -5.461 23.348 1.00 98.44 80 ILE A C 1
ATOM 610 O O . ILE A 1 80 ? 2.563 -4.392 22.850 1.00 98.44 80 ILE A O 1
ATOM 614 N N . ILE A 1 81 ? 2.943 -6.568 23.226 1.00 98.50 81 ILE A N 1
ATOM 615 C CA . ILE A 1 81 ? 4.112 -6.696 22.354 1.00 98.50 81 ILE A CA 1
ATOM 616 C C . ILE A 1 81 ? 3.629 -7.161 20.979 1.00 98.50 81 ILE A C 1
ATOM 618 O O . ILE A 1 81 ? 3.341 -8.339 20.750 1.00 98.50 81 ILE A O 1
ATOM 622 N N . LYS A 1 82 ? 3.541 -6.204 20.052 1.00 98.38 82 LYS A N 1
ATOM 623 C CA . LYS A 1 82 ? 3.102 -6.422 18.671 1.00 98.38 82 LYS A CA 1
ATOM 624 C C . LYS A 1 82 ? 4.288 -6.667 17.734 1.00 98.38 82 LYS A C 1
ATOM 626 O O . LYS A 1 82 ? 5.058 -5.755 17.441 1.00 98.38 82 LYS A O 1
ATOM 631 N N . LEU A 1 83 ? 4.383 -7.878 17.191 1.00 98.44 83 LEU A N 1
ATOM 632 C CA . LEU A 1 83 ? 5.370 -8.259 16.173 1.00 98.44 83 LEU A CA 1
ATOM 633 C C . LEU A 1 83 ? 4.850 -7.941 14.757 1.00 98.44 83 LEU A C 1
ATOM 635 O O . LEU A 1 83 ? 3.636 -7.826 14.576 1.00 98.44 83 LEU A O 1
ATOM 639 N N . PRO A 1 84 ? 5.709 -7.793 13.730 1.00 96.94 84 PRO A N 1
ATOM 640 C CA . PRO A 1 84 ? 5.258 -7.621 12.345 1.00 96.94 84 PRO A CA 1
ATOM 641 C C . PRO A 1 84 ? 4.379 -8.790 11.869 1.00 96.94 84 PRO A C 1
ATOM 643 O O . PRO A 1 84 ? 4.662 -9.938 12.189 1.00 96.94 84 PRO A O 1
ATOM 646 N N . ASN A 1 85 ? 3.319 -8.494 11.113 1.00 97.06 85 ASN A N 1
ATOM 647 C CA . ASN A 1 85 ? 2.382 -9.481 10.560 1.00 97.06 85 ASN A CA 1
ATOM 648 C C . ASN A 1 85 ? 2.069 -9.158 9.092 1.00 97.06 85 ASN A C 1
ATOM 650 O O . ASN A 1 85 ? 2.249 -8.015 8.659 1.00 97.06 85 ASN A O 1
ATOM 654 N N . ILE A 1 86 ? 1.528 -10.128 8.356 1.00 92.44 86 ILE A N 1
ATOM 655 C CA . ILE A 1 86 ? 1.137 -9.949 6.955 1.00 92.44 86 ILE A CA 1
ATOM 656 C C . ILE A 1 86 ? -0.067 -9.001 6.846 1.00 92.44 86 ILE A C 1
ATOM 658 O O . ILE A 1 86 ? -1.114 -9.218 7.464 1.00 92.44 86 ILE A O 1
ATOM 662 N N . SER A 1 87 ? 0.064 -7.984 5.989 1.00 91.19 87 SER A N 1
ATOM 663 C CA . SER A 1 87 ? -1.065 -7.243 5.411 1.00 91.19 87 SER A CA 1
ATOM 664 C C . SER A 1 87 ? -1.387 -7.848 4.047 1.00 91.19 87 SER A C 1
ATOM 666 O O . SER A 1 87 ? -0.736 -7.518 3.059 1.00 91.19 87 SER A O 1
ATOM 668 N N . ALA A 1 88 ? -2.320 -8.800 4.019 1.00 90.00 88 ALA A N 1
ATOM 669 C CA . ALA A 1 88 ? -2.417 -9.766 2.925 1.00 90.00 88 ALA A CA 1
ATOM 670 C C . ALA A 1 88 ? -2.896 -9.133 1.616 1.00 90.00 88 ALA A C 1
ATOM 672 O O . ALA A 1 88 ? -3.954 -8.499 1.581 1.00 90.00 88 ALA A O 1
ATOM 673 N N . SER A 1 89 ? -2.155 -9.375 0.535 1.00 83.00 89 SER A N 1
ATOM 674 C CA . SER A 1 89 ? -2.657 -9.205 -0.829 1.00 83.00 89 SER A CA 1
ATOM 675 C C . SER A 1 89 ? -3.627 -10.336 -1.201 1.00 83.00 89 SER A C 1
ATOM 677 O O . SER A 1 89 ? -3.682 -11.375 -0.537 1.00 83.00 89 SER A O 1
ATOM 679 N N . VAL A 1 90 ? -4.396 -10.164 -2.282 1.00 84.25 90 VAL A N 1
ATOM 680 C CA . VAL A 1 90 ? -5.312 -11.211 -2.775 1.00 84.25 90 VAL A CA 1
ATOM 681 C C . VAL A 1 90 ? -4.576 -12.528 -3.087 1.00 84.25 90 VAL A C 1
ATOM 683 O O . VAL A 1 90 ? -5.054 -13.574 -2.644 1.00 84.25 90 VAL A O 1
ATOM 686 N N . PRO A 1 91 ? -3.405 -12.535 -3.761 1.00 82.19 91 PRO A N 1
ATOM 687 C CA . PRO A 1 91 ? -2.638 -13.767 -3.960 1.00 82.19 91 PRO A CA 1
ATOM 688 C C . PRO A 1 91 ? -2.233 -14.467 -2.655 1.00 82.19 91 PRO A C 1
ATOM 690 O O . PRO A 1 91 ? -2.401 -15.680 -2.538 1.00 82.19 91 PRO A O 1
ATOM 693 N N . GLN A 1 92 ? -1.756 -13.715 -1.654 1.00 86.38 92 GLN A N 1
ATOM 694 C CA . GLN A 1 92 ? -1.385 -14.275 -0.347 1.00 86.38 92 GLN A CA 1
ATOM 695 C C . GLN A 1 92 ? -2.597 -14.864 0.382 1.00 86.38 92 GLN A C 1
ATOM 697 O O . GLN A 1 92 ? -2.504 -15.949 0.955 1.00 86.38 92 GLN A O 1
ATOM 702 N N . LEU A 1 93 ? -3.749 -14.185 0.319 1.00 92.44 93 LEU A N 1
ATOM 703 C CA . LEU A 1 93 ? -4.997 -14.700 0.873 1.00 92.44 93 LEU A CA 1
ATOM 704 C C . LEU A 1 93 ? -5.383 -16.036 0.223 1.00 92.44 93 LEU A C 1
ATOM 706 O O . LEU A 1 93 ? -5.647 -17.000 0.935 1.00 92.44 93 LEU A O 1
ATOM 710 N N . LYS A 1 94 ? -5.387 -16.115 -1.113 1.00 92.00 94 LYS A N 1
ATOM 711 C CA . LYS A 1 94 ? -5.726 -17.352 -1.837 1.00 92.00 94 LYS A CA 1
ATOM 712 C C . LYS A 1 94 ? -4.777 -18.500 -1.505 1.00 92.00 94 LYS A C 1
ATOM 714 O O . LYS A 1 94 ? -5.227 -19.631 -1.340 1.00 92.00 94 LYS A O 1
ATOM 719 N N . ALA A 1 95 ? -3.481 -18.218 -1.373 1.00 91.12 95 ALA A N 1
ATOM 720 C CA . ALA A 1 95 ? -2.503 -19.216 -0.953 1.00 91.12 95 ALA A CA 1
ATOM 721 C C . ALA A 1 95 ? -2.807 -19.748 0.460 1.00 91.12 95 ALA A C 1
ATOM 723 O O . ALA A 1 95 ? -2.825 -20.961 0.660 1.00 91.12 95 ALA A O 1
ATOM 724 N N . ALA A 1 96 ? -3.124 -18.860 1.409 1.00 97.38 96 ALA A N 1
ATOM 725 C CA . ALA A 1 96 ? -3.494 -19.241 2.772 1.00 97.38 96 ALA A CA 1
ATOM 726 C C . ALA A 1 96 ? -4.809 -20.040 2.829 1.00 97.38 96 ALA A C 1
ATOM 728 O O . ALA A 1 96 ? -4.888 -21.026 3.559 1.00 97.38 96 ALA A O 1
ATOM 729 N N . ILE A 1 97 ? -5.822 -19.658 2.039 1.00 98.19 97 ILE A N 1
ATOM 730 C CA . ILE A 1 97 ? -7.082 -20.410 1.899 1.00 98.19 97 ILE A CA 1
ATOM 731 C C . ILE A 1 97 ? -6.794 -21.829 1.405 1.00 98.19 97 ILE A C 1
ATOM 733 O O . ILE A 1 97 ? -7.204 -22.792 2.046 1.00 98.19 97 ILE A O 1
ATOM 737 N N . LYS A 1 98 ? -6.015 -21.964 0.325 1.00 97.62 98 LYS A N 1
ATOM 738 C CA . LYS A 1 98 ? -5.652 -23.266 -0.245 1.00 97.62 98 LYS A CA 1
ATOM 739 C C . LYS A 1 98 ? -4.880 -24.140 0.746 1.00 97.62 98 LYS A C 1
ATOM 741 O O . LYS A 1 98 ? -5.117 -25.343 0.823 1.00 97.62 98 LYS A O 1
ATOM 746 N N . GLU A 1 99 ? -3.962 -23.553 1.515 1.00 98.44 99 GLU A N 1
ATOM 747 C CA . GLU A 1 99 ? -3.233 -24.277 2.561 1.00 98.44 99 GLU A CA 1
ATOM 748 C C . GLU A 1 99 ? -4.172 -24.774 3.673 1.00 98.44 99 GLU A C 1
ATOM 750 O O . GLU A 1 99 ? -4.067 -25.925 4.100 1.00 98.44 99 GLU A O 1
ATOM 755 N N . LEU A 1 100 ? -5.111 -23.934 4.123 1.00 98.62 100 LEU A N 1
ATOM 756 C CA . LEU A 1 100 ? -6.119 -24.301 5.121 1.00 98.62 100 LEU A CA 1
ATOM 757 C C . LEU A 1 100 ? -7.047 -25.411 4.612 1.00 98.62 100 LEU A C 1
ATOM 759 O O . LEU A 1 100 ? -7.251 -26.404 5.310 1.00 98.62 100 LEU A O 1
ATOM 763 N N . GLN A 1 101 ? -7.547 -25.300 3.383 1.00 98.50 101 GLN A N 1
ATOM 764 C CA . GLN A 1 101 ? -8.362 -26.338 2.744 1.00 98.50 101 GLN A CA 1
ATOM 765 C C . GLN A 1 101 ? -7.603 -27.666 2.646 1.00 98.50 101 GLN A C 1
ATOM 767 O O . GLN A 1 101 ? -8.131 -28.713 3.020 1.00 98.50 101 GLN A O 1
ATOM 772 N N . GLY A 1 102 ? -6.324 -27.629 2.256 1.00 98.31 102 GLY A N 1
ATOM 773 C CA . GLY A 1 102 ? -5.451 -28.808 2.242 1.00 98.31 102 GLY A CA 1
ATOM 774 C C . GLY A 1 102 ? -5.234 -29.446 3.622 1.00 98.31 102 GLY A C 1
ATOM 775 O O . GLY A 1 102 ? -4.913 -30.629 3.709 1.00 98.31 102 GLY A O 1
ATOM 776 N N . LYS A 1 103 ? -5.449 -28.689 4.705 1.00 98.06 103 LYS A N 1
ATOM 777 C CA . LYS A 1 103 ? -5.416 -29.156 6.103 1.00 98.06 103 LYS A CA 1
ATOM 778 C C . LYS A 1 103 ? -6.799 -29.554 6.646 1.00 98.06 103 LYS A C 1
ATOM 780 O O . LYS A 1 103 ? -6.915 -29.862 7.831 1.00 98.06 103 LYS A O 1
ATOM 785 N N . GLY A 1 104 ? -7.837 -29.573 5.806 1.00 97.75 104 GLY A N 1
ATOM 786 C CA . GLY A 1 104 ? -9.182 -30.036 6.160 1.00 97.75 104 GLY A CA 1
ATOM 787 C C . GLY A 1 104 ? -10.094 -28.981 6.795 1.00 97.75 104 GLY A C 1
ATOM 788 O O . GLY A 1 104 ? -11.078 -29.351 7.438 1.00 97.75 104 GLY A O 1
ATOM 789 N N . TYR A 1 105 ? -9.778 -27.691 6.654 1.00 98.31 105 TYR A N 1
ATOM 790 C CA . TYR A 1 105 ? -10.676 -26.593 7.027 1.00 98.31 105 TYR A CA 1
ATOM 791 C C . TYR A 1 105 ? -11.574 -26.235 5.836 1.00 98.31 105 TYR A C 1
ATOM 793 O O . TYR A 1 105 ? -11.065 -25.876 4.779 1.00 98.31 105 TYR A O 1
ATOM 801 N N . ASP A 1 106 ? -12.896 -26.281 6.008 1.00 97.62 106 ASP A N 1
ATOM 802 C CA . ASP A 1 106 ? -13.877 -26.056 4.929 1.00 97.62 106 ASP A CA 1
ATOM 803 C C . ASP A 1 106 ? -14.152 -24.558 4.669 1.00 97.62 106 ASP A C 1
ATOM 805 O O . ASP A 1 106 ? -15.286 -24.108 4.517 1.00 97.62 106 ASP A O 1
ATOM 809 N N . VAL A 1 107 ? -13.095 -23.739 4.678 1.00 97.94 107 VAL A N 1
ATOM 810 C CA . VAL A 1 107 ? -13.203 -22.304 4.379 1.00 97.94 107 VAL A CA 1
ATOM 811 C C . VAL A 1 107 ? -13.436 -22.087 2.874 1.00 97.94 107 VAL A C 1
ATOM 813 O O . VAL A 1 107 ? -12.783 -22.746 2.059 1.00 97.94 107 VAL A O 1
ATOM 816 N N . PRO A 1 108 ? -14.350 -21.179 2.478 1.00 97.75 108 PRO A N 1
ATOM 817 C CA . PRO A 1 108 ? -14.720 -20.995 1.077 1.00 97.75 108 PRO A CA 1
ATOM 818 C C . PRO A 1 108 ? -13.589 -20.374 0.248 1.00 97.75 108 PRO A C 1
ATOM 820 O O . PRO A 1 108 ? -12.735 -19.661 0.767 1.00 97.75 108 PRO A O 1
ATOM 823 N N . ASP A 1 109 ? -13.613 -20.583 -1.066 1.00 97.19 109 ASP A N 1
ATOM 824 C CA . ASP A 1 109 ? -12.702 -19.877 -1.968 1.00 97.19 109 ASP A CA 1
ATOM 825 C C . ASP A 1 109 ? -12.976 -18.368 -1.980 1.00 97.19 109 ASP A C 1
ATOM 827 O O . ASP A 1 109 ? -14.095 -17.909 -1.743 1.00 97.19 109 ASP A O 1
ATOM 831 N N . TYR A 1 110 ? -11.948 -17.575 -2.292 1.00 95.00 110 TYR A N 1
ATOM 832 C CA . TYR A 1 110 ? -12.105 -16.134 -2.481 1.00 95.00 110 TYR A CA 1
ATOM 833 C C . TYR A 1 110 ? -12.726 -15.831 -3.860 1.00 95.00 110 TYR A C 1
ATOM 835 O O . TYR A 1 110 ? -12.072 -16.096 -4.875 1.00 95.00 110 TYR A O 1
ATOM 843 N N . PRO A 1 111 ? -13.929 -15.226 -3.936 1.00 92.94 111 PRO A N 1
ATOM 844 C CA . PRO A 1 111 ? -14.581 -14.943 -5.210 1.00 92.94 111 PRO A CA 1
ATOM 845 C C . PRO A 1 111 ? -14.029 -13.650 -5.829 1.00 92.94 111 PRO A C 1
ATOM 847 O O . PRO A 1 111 ? -14.316 -12.537 -5.373 1.00 92.94 111 PRO A O 1
ATOM 850 N N . ASP A 1 112 ? -13.243 -13.790 -6.901 1.00 83.25 112 ASP A N 1
ATOM 851 C CA . ASP A 1 112 ? -12.656 -12.655 -7.631 1.00 83.25 112 ASP A CA 1
ATOM 852 C C . ASP A 1 112 ? -13.705 -11.735 -8.251 1.00 83.25 112 ASP A C 1
ATOM 854 O O . ASP A 1 112 ? -13.526 -10.517 -8.243 1.00 83.25 112 ASP A O 1
ATOM 858 N N . ASN A 1 113 ? -14.797 -12.313 -8.749 1.00 82.75 113 ASN A N 1
ATOM 859 C CA . ASN A 1 113 ? -15.897 -11.616 -9.404 1.00 82.75 113 ASN A CA 1
ATOM 860 C C . ASN A 1 113 ? -17.217 -12.181 -8.855 1.00 82.75 113 ASN A C 1
ATOM 862 O O . ASN A 1 113 ? -17.765 -13.102 -9.457 1.00 82.75 113 ASN A O 1
ATOM 866 N N . PRO A 1 114 ? -17.694 -11.704 -7.689 1.00 87.38 114 PRO A N 1
ATOM 867 C CA . PRO A 1 114 ? -18.857 -12.287 -7.029 1.00 87.38 114 PRO A CA 1
ATOM 868 C C . PRO A 1 114 ? -20.131 -12.074 -7.860 1.00 87.38 114 PRO A C 1
ATOM 870 O O . PRO A 1 114 ? -20.562 -10.939 -8.072 1.00 87.38 114 PRO A O 1
ATOM 873 N N . ALA A 1 115 ? -20.758 -13.160 -8.305 1.00 89.25 115 ALA A N 1
ATOM 874 C CA . ALA A 1 115 ? -21.940 -13.146 -9.164 1.00 89.25 115 ALA A CA 1
ATOM 875 C C . ALA A 1 115 ? -23.259 -13.084 -8.372 1.00 89.25 115 ALA A C 1
ATOM 877 O O . ALA A 1 115 ? -24.274 -12.599 -8.871 1.00 89.25 115 ALA A O 1
ATOM 878 N N . ASN A 1 116 ? -23.253 -13.540 -7.119 1.00 93.06 116 ASN A N 1
ATOM 879 C CA . ASN A 1 116 ? -24.445 -13.680 -6.278 1.00 93.06 116 ASN A CA 1
ATOM 880 C C . ASN A 1 116 ? -24.220 -13.146 -4.851 1.00 93.06 116 ASN A C 1
ATOM 882 O O . ASN A 1 116 ? -23.108 -12.771 -4.478 1.00 93.06 116 ASN A O 1
ATOM 886 N N . ASP A 1 117 ? -25.290 -13.081 -4.053 1.00 93.25 117 ASP A N 1
ATOM 887 C CA . ASP A 1 117 ? -25.238 -12.528 -2.692 1.00 93.25 117 ASP A CA 1
ATOM 888 C C . ASP A 1 117 ? -24.372 -13.351 -1.735 1.00 93.25 117 ASP A C 1
ATOM 890 O O . ASP A 1 117 ? -23.699 -12.773 -0.884 1.00 93.25 117 ASP A O 1
ATOM 894 N N . ALA A 1 118 ? -24.325 -14.676 -1.901 1.00 94.75 118 ALA A N 1
ATOM 895 C CA . ALA A 1 118 ? -23.473 -15.536 -1.084 1.00 94.75 118 ALA A CA 1
ATOM 896 C C . ALA A 1 118 ? -21.986 -15.249 -1.347 1.00 94.75 118 ALA A C 1
ATOM 898 O O . ALA A 1 118 ? -21.209 -15.068 -0.415 1.00 94.75 118 ALA A O 1
ATOM 899 N N . GLU A 1 119 ? -21.585 -15.111 -2.611 1.00 95.81 119 GLU A N 1
ATOM 900 C CA . GLU A 1 119 ? -20.218 -14.728 -2.971 1.00 95.81 119 GLU A CA 1
ATOM 901 C C . GLU A 1 119 ? -19.883 -13.296 -2.535 1.00 95.81 119 GLU A C 1
ATOM 903 O O . GLU A 1 119 ? -18.758 -13.027 -2.106 1.00 95.81 119 GLU A O 1
ATOM 908 N N . ARG A 1 120 ? -20.848 -12.367 -2.589 1.00 92.50 120 ARG A N 1
ATOM 909 C CA . ARG A 1 120 ? -20.671 -11.007 -2.054 1.00 92.50 120 ARG A CA 1
ATOM 910 C C . ARG A 1 120 ? -20.445 -11.020 -0.540 1.00 92.50 120 ARG A C 1
ATOM 912 O O . ARG A 1 120 ? -19.566 -10.303 -0.063 1.00 92.50 120 ARG A O 1
ATOM 919 N N . GLU A 1 121 ? -21.177 -11.847 0.203 1.00 95.12 121 GLU A N 1
ATOM 920 C CA . GLU A 1 121 ? -21.005 -12.026 1.652 1.00 95.12 121 GLU A CA 1
ATOM 921 C C . GLU A 1 121 ? -19.636 -12.634 1.995 1.00 95.12 121 GLU A C 1
ATOM 923 O O . GLU A 1 121 ? -18.908 -12.076 2.825 1.00 95.12 121 GLU A O 1
ATOM 928 N N . ILE A 1 122 ? -19.221 -13.684 1.278 1.00 96.69 122 ILE A N 1
ATOM 929 C CA . ILE A 1 122 ? -17.901 -14.311 1.440 1.00 96.69 122 ILE A CA 1
ATOM 930 C C . ILE A 1 122 ? -16.791 -13.291 1.164 1.00 96.69 122 ILE A C 1
ATOM 932 O O . ILE A 1 122 ? -15.855 -13.144 1.959 1.00 96.69 122 ILE A O 1
ATOM 936 N N . ARG A 1 123 ? -16.904 -12.529 0.068 1.00 93.69 123 ARG A N 1
ATOM 937 C CA . ARG A 1 123 ? -15.944 -11.471 -0.270 1.00 93.69 123 ARG A CA 1
ATOM 938 C C . ARG A 1 123 ? -15.880 -10.402 0.814 1.00 93.69 123 ARG A C 1
ATOM 940 O O . ARG A 1 123 ? -14.785 -9.973 1.173 1.00 93.69 123 ARG A O 1
ATOM 947 N N . ALA A 1 124 ? -17.026 -9.982 1.348 1.00 92.25 124 ALA A N 1
ATOM 948 C CA . ALA A 1 124 ? -17.091 -8.984 2.409 1.00 92.25 124 ALA A CA 1
ATOM 949 C C . ALA A 1 124 ? -16.391 -9.467 3.690 1.00 92.25 124 ALA A C 1
ATOM 951 O O . ALA A 1 124 ? -15.666 -8.696 4.323 1.00 92.25 124 ALA A O 1
ATOM 952 N N . ARG A 1 125 ? -16.532 -10.751 4.045 1.00 95.38 125 ARG A N 1
ATOM 953 C CA . ARG A 1 125 ? -15.830 -11.363 5.188 1.00 95.38 125 ARG A CA 1
ATOM 954 C C . ARG A 1 125 ? -14.327 -11.423 4.974 1.00 95.38 125 ARG A C 1
ATOM 956 O O . ARG A 1 125 ? -13.580 -10.961 5.835 1.00 95.38 125 ARG A O 1
ATOM 963 N N . TYR A 1 126 ? -13.870 -11.869 3.806 1.00 95.81 126 TYR A N 1
ATOM 964 C CA . TYR A 1 126 ? -12.447 -11.800 3.466 1.00 95.81 126 TYR A CA 1
ATOM 965 C C . TYR A 1 126 ? -11.915 -10.363 3.408 1.00 95.81 126 TYR A C 1
ATOM 967 O O . TYR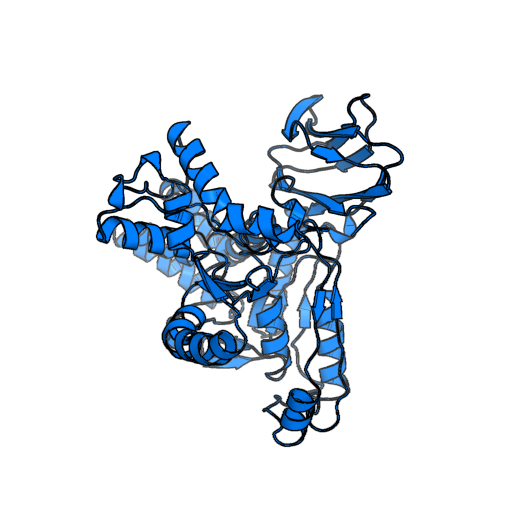 A 1 126 ? -10.763 -10.121 3.765 1.00 95.81 126 TYR A O 1
ATOM 975 N N . GLY A 1 127 ? -12.757 -9.385 3.070 1.00 90.88 127 GLY A N 1
ATOM 976 C CA . GLY A 1 127 ? -12.431 -7.958 3.116 1.00 90.88 127 GLY A CA 1
ATOM 977 C C . GLY A 1 127 ? -12.033 -7.434 4.504 1.00 90.88 127 GLY A C 1
ATOM 978 O O . GLY A 1 127 ? -11.326 -6.422 4.582 1.00 90.88 127 GLY A O 1
ATOM 979 N N . LYS A 1 128 ? -12.432 -8.126 5.585 1.00 90.94 128 LYS A N 1
ATOM 980 C CA . LYS A 1 128 ? -11.997 -7.858 6.972 1.00 90.94 128 LYS A CA 1
ATOM 981 C C . LYS A 1 128 ? -10.612 -8.428 7.291 1.00 90.94 128 LYS A C 1
ATOM 983 O O . LYS A 1 128 ? -9.992 -8.025 8.267 1.00 90.94 128 LYS A O 1
ATOM 988 N N . VAL A 1 129 ? -10.131 -9.369 6.481 1.00 92.81 129 VAL A N 1
ATOM 989 C CA . VAL A 1 129 ? -8.842 -10.055 6.654 1.00 92.81 129 VAL A CA 1
ATOM 990 C C . VAL A 1 129 ? -7.773 -9.486 5.711 1.00 92.81 129 VAL A C 1
ATOM 992 O O . VAL A 1 129 ? -6.588 -9.482 6.061 1.00 92.81 129 VAL A O 1
ATOM 995 N N . LEU A 1 130 ? -8.190 -8.998 4.539 1.00 89.44 130 LEU A N 1
ATOM 996 C CA . LEU A 1 130 ? -7.339 -8.402 3.509 1.00 89.44 130 LEU A CA 1
ATOM 997 C C . LEU A 1 130 ? -6.696 -7.080 3.941 1.00 89.44 130 LEU A C 1
ATOM 999 O O . LEU A 1 130 ? -7.290 -6.266 4.652 1.00 89.44 130 LEU A O 1
ATOM 1003 N N . GLY A 1 131 ? -5.493 -6.847 3.417 1.00 87.81 131 GLY A N 1
ATOM 1004 C CA . GLY A 1 131 ? -4.718 -5.637 3.649 1.00 87.81 131 GLY A CA 1
ATOM 1005 C C . GLY A 1 131 ? -4.315 -5.442 5.110 1.00 87.81 131 GLY A C 1
ATOM 1006 O O . GLY A 1 131 ? -4.166 -6.403 5.871 1.00 87.81 131 GLY A O 1
ATOM 1007 N N . SER A 1 132 ? -4.107 -4.187 5.511 1.00 89.94 132 SER A N 1
ATOM 1008 C CA . SER A 1 132 ? -3.713 -3.829 6.880 1.00 89.94 132 SER A CA 1
ATOM 1009 C C . SER A 1 132 ? -4.895 -3.920 7.857 1.00 89.94 132 SER A C 1
ATOM 1011 O O . SER A 1 132 ? -5.350 -2.909 8.377 1.00 89.94 132 SER A O 1
ATOM 1013 N N . ALA A 1 133 ? -5.380 -5.131 8.140 1.00 91.69 133 ALA A N 1
ATOM 1014 C CA . ALA A 1 133 ? -6.520 -5.366 9.035 1.00 91.69 133 ALA A CA 1
ATOM 1015 C C . ALA A 1 133 ? -6.190 -5.226 10.535 1.00 91.69 133 ALA A C 1
ATOM 1017 O O . ALA A 1 133 ? -7.061 -4.917 11.338 1.00 91.69 133 ALA A O 1
ATOM 1018 N N . VAL A 1 134 ? -4.932 -5.462 10.926 1.00 95.81 134 VAL A N 1
ATOM 1019 C CA . VAL A 1 134 ? -4.534 -5.532 12.344 1.00 95.81 134 VAL A CA 1
ATOM 1020 C C . VAL A 1 134 ? -4.180 -4.159 12.918 1.00 95.81 134 VAL A C 1
ATOM 1022 O O . VAL A 1 134 ? -4.651 -3.790 13.988 1.00 95.81 134 VAL A O 1
ATOM 1025 N N . ASN A 1 135 ? -3.336 -3.390 12.225 1.00 93.94 135 ASN A N 1
ATOM 1026 C CA . ASN A 1 135 ? -2.839 -2.113 12.750 1.00 93.94 135 ASN A CA 1
ATOM 1027 C C . ASN A 1 135 ? -3.960 -1.110 13.092 1.00 93.94 135 ASN A C 1
ATOM 1029 O O . ASN A 1 135 ? -3.869 -0.521 14.165 1.00 93.94 135 ASN A O 1
ATOM 1033 N N . PRO A 1 136 ? -5.011 -0.936 12.264 1.00 91.12 136 PRO A N 1
ATOM 1034 C CA . PRO A 1 136 ? -6.107 -0.010 12.556 1.00 91.12 136 PRO A CA 1
ATOM 1035 C C . PRO A 1 136 ? -6.959 -0.399 13.770 1.00 91.12 136 PRO A C 1
ATOM 1037 O O . PRO A 1 136 ? -7.767 0.410 14.201 1.00 91.12 136 PRO A O 1
ATOM 1040 N N . VAL A 1 137 ? -6.825 -1.630 14.279 1.00 94.62 137 VAL A N 1
ATOM 1041 C CA . VAL A 1 137 ? -7.530 -2.123 15.476 1.00 94.62 137 VAL A CA 1
ATOM 1042 C C . VAL A 1 137 ? -6.686 -1.941 16.740 1.00 94.62 137 VAL A C 1
ATOM 1044 O O . VAL A 1 137 ? -7.228 -1.773 17.823 1.00 94.62 137 VAL A O 1
ATOM 1047 N N . LEU A 1 138 ? -5.355 -2.012 16.625 1.00 97.06 138 LEU A N 1
ATOM 1048 C CA . LEU A 1 138 ? -4.453 -1.960 17.785 1.00 97.06 138 LEU A CA 1
ATOM 1049 C C . LEU A 1 138 ? -3.886 -0.562 18.061 1.00 97.06 138 LEU A C 1
ATOM 1051 O O . LEU A 1 138 ? -3.350 -0.321 19.140 1.00 97.06 138 LEU A O 1
ATOM 1055 N N . ARG A 1 139 ? -3.932 0.349 17.084 1.00 96.56 139 ARG A N 1
ATOM 1056 C CA . ARG A 1 139 ? -3.365 1.702 17.189 1.00 96.56 139 ARG A CA 1
ATOM 1057 C C . ARG A 1 139 ? -4.382 2.681 17.775 1.00 96.56 139 ARG A C 1
ATOM 1059 O O . ARG A 1 139 ? -4.845 3.589 17.096 1.00 96.56 139 ARG A O 1
ATOM 1066 N N . GLU A 1 140 ? -4.667 2.516 19.060 1.00 97.12 140 GLU A N 1
ATOM 1067 C CA . GLU A 1 140 ? -5.520 3.422 19.851 1.00 97.12 140 GLU A CA 1
ATOM 1068 C C . GLU A 1 140 ? -4.719 4.559 20.521 1.00 97.12 140 GLU A C 1
ATOM 1070 O O . GLU A 1 140 ? -5.146 5.170 21.495 1.00 97.12 140 GLU A O 1
ATOM 1075 N N . GLY A 1 141 ? -3.530 4.850 19.988 1.00 97.12 141 GLY A N 1
ATOM 1076 C CA . GLY A 1 141 ? -2.637 5.919 20.423 1.00 97.12 141 GLY A CA 1
ATOM 1077 C C . GLY A 1 141 ? -1.713 6.355 19.285 1.00 97.12 141 GLY A C 1
ATOM 1078 O O . GLY A 1 141 ? -1.573 5.653 18.279 1.00 97.12 141 GLY A O 1
ATOM 1079 N N . ASN A 1 142 ? -1.091 7.523 19.437 1.00 97.75 142 ASN A N 1
ATOM 1080 C CA . ASN A 1 142 ? -0.145 8.061 18.460 1.00 97.75 142 ASN A CA 1
ATOM 1081 C C . ASN A 1 142 ? 1.223 7.363 18.533 1.00 97.75 142 ASN A C 1
ATOM 1083 O O . ASN A 1 142 ? 1.528 6.615 19.463 1.00 97.75 142 ASN A O 1
ATOM 1087 N N . SER A 1 143 ? 2.048 7.552 17.505 1.00 97.81 143 SER A N 1
ATOM 1088 C CA . SER A 1 143 ? 3.332 6.859 17.363 1.00 97.81 143 SER A CA 1
ATOM 1089 C C . SER A 1 143 ? 4.486 7.690 17.918 1.00 97.81 143 SER A C 1
ATOM 1091 O O . SER A 1 143 ? 4.801 8.715 17.328 1.00 97.81 143 SER A O 1
ATOM 1093 N N . ASP A 1 144 ? 5.217 7.185 18.916 1.00 98.00 144 ASP A N 1
ATOM 1094 C CA . ASP A 1 144 ? 6.625 7.557 19.165 1.00 98.00 144 ASP A CA 1
ATOM 1095 C C . ASP A 1 144 ? 7.534 6.532 18.474 1.00 98.00 144 ASP A C 1
ATOM 1097 O O . ASP A 1 144 ? 7.610 5.369 18.880 1.00 98.00 144 ASP A O 1
ATOM 1101 N N . ARG A 1 145 ? 8.213 6.945 17.398 1.00 97.69 145 ARG A N 1
ATOM 1102 C CA . ARG A 1 145 ? 9.189 6.108 16.691 1.00 97.69 145 ARG A CA 1
ATOM 1103 C C . ARG A 1 145 ? 10.548 6.778 16.634 1.00 97.69 145 ARG A C 1
ATOM 1105 O O . ARG A 1 145 ? 10.717 7.852 16.064 1.00 97.69 145 ARG A O 1
ATOM 1112 N N . ARG A 1 146 ? 11.554 6.078 17.156 1.00 97.88 146 ARG A N 1
ATOM 1113 C CA . ARG A 1 146 ? 12.942 6.544 17.199 1.00 97.88 146 ARG A CA 1
ATOM 1114 C C . ARG A 1 146 ? 13.922 5.384 17.281 1.00 97.88 146 ARG A C 1
ATOM 1116 O O . ARG A 1 146 ? 13.626 4.344 17.864 1.00 97.88 146 ARG A O 1
ATOM 1123 N N . ALA A 1 147 ? 15.116 5.583 16.730 1.00 97.38 147 ALA A N 1
ATOM 1124 C CA . ALA A 1 147 ? 16.230 4.675 16.963 1.00 97.38 147 ALA A CA 1
ATOM 1125 C C . ALA A 1 147 ? 16.744 4.844 18.403 1.00 97.38 147 ALA A C 1
ATOM 1127 O O . ALA A 1 147 ? 16.990 5.965 18.854 1.00 97.38 147 ALA A O 1
ATOM 1128 N N . ALA A 1 148 ? 16.931 3.739 19.128 1.00 97.31 148 ALA A N 1
ATOM 1129 C CA . ALA A 1 148 ? 17.538 3.776 20.457 1.00 97.31 148 ALA A CA 1
ATOM 1130 C C . ALA A 1 148 ? 18.998 4.266 20.383 1.00 97.31 148 ALA A C 1
ATOM 1132 O O . ALA A 1 148 ? 19.714 3.964 19.425 1.00 97.31 148 ALA A O 1
ATOM 1133 N N . GLY A 1 149 ? 19.470 4.967 21.421 1.00 98.00 149 GLY A N 1
ATOM 1134 C CA . GLY A 1 149 ? 20.826 5.535 21.450 1.00 98.00 149 GLY A CA 1
ATOM 1135 C C . GLY A 1 149 ? 21.929 4.493 21.225 1.00 98.00 149 GLY A C 1
ATOM 1136 O O . GLY A 1 149 ? 22.843 4.728 20.437 1.00 98.00 149 GLY A O 1
ATOM 1137 N N . ALA A 1 150 ? 21.791 3.306 21.826 1.00 98.38 150 ALA A N 1
ATOM 1138 C CA . ALA A 1 150 ? 22.719 2.191 21.628 1.00 98.38 150 ALA A CA 1
ATOM 1139 C C . ALA A 1 150 ? 22.758 1.705 20.167 1.00 98.38 150 ALA A C 1
ATOM 1141 O O . ALA A 1 150 ? 23.835 1.465 19.627 1.00 98.38 150 ALA A O 1
ATOM 1142 N N . VAL A 1 151 ? 21.602 1.632 19.497 1.00 98.31 151 VAL A N 1
ATOM 1143 C CA . VAL A 1 151 ? 21.510 1.243 18.080 1.00 98.31 151 VAL A CA 1
ATOM 1144 C C . VAL A 1 151 ? 22.149 2.308 17.187 1.00 98.31 151 VAL A C 1
ATOM 1146 O O . VAL A 1 151 ? 22.915 1.974 16.283 1.00 98.31 151 VAL A O 1
ATOM 1149 N N . LYS A 1 152 ? 21.912 3.600 17.465 1.00 98.06 152 LYS A N 1
ATOM 1150 C CA . LYS A 1 152 ? 22.562 4.694 16.727 1.00 98.06 152 LYS A CA 1
ATOM 1151 C C . LYS A 1 152 ? 24.080 4.670 16.910 1.00 98.06 152 LYS A C 1
ATOM 1153 O O . LYS A 1 152 ? 24.803 4.816 15.929 1.00 98.06 152 LYS A O 1
ATOM 1158 N N . GLN A 1 153 ? 24.570 4.455 18.131 1.00 98.50 153 GLN A N 1
ATOM 1159 C CA . GLN A 1 153 ? 26.007 4.359 18.387 1.00 98.50 153 GLN A CA 1
ATOM 1160 C C . GLN A 1 153 ? 26.627 3.140 17.696 1.00 98.50 153 GLN A C 1
ATOM 1162 O O . GLN A 1 153 ? 27.700 3.254 17.106 1.00 98.50 153 GLN A O 1
ATOM 1167 N N . TYR A 1 154 ? 25.934 1.999 17.700 1.00 98.56 154 TYR A N 1
ATOM 1168 C CA . TYR A 1 154 ? 26.366 0.820 16.959 1.00 98.56 154 TYR A CA 1
ATOM 1169 C C . TYR A 1 154 ? 26.493 1.110 15.460 1.00 98.56 154 TYR A C 1
ATOM 1171 O O . TYR A 1 154 ? 27.517 0.769 14.875 1.00 98.56 154 TYR A O 1
ATOM 1179 N N . ALA A 1 155 ? 25.516 1.795 14.855 1.00 98.38 155 ALA A N 1
ATOM 1180 C CA . ALA A 1 155 ? 25.563 2.177 13.443 1.00 98.38 155 ALA A CA 1
ATOM 1181 C C . ALA A 1 155 ? 26.707 3.154 13.121 1.00 98.38 155 ALA A C 1
ATOM 1183 O O . ALA A 1 155 ? 27.268 3.089 12.033 1.00 98.38 155 ALA A O 1
ATOM 1184 N N . ARG A 1 156 ? 27.094 4.031 14.060 1.00 98.38 156 ARG A N 1
ATOM 1185 C CA . ARG A 1 156 ? 28.270 4.900 13.883 1.00 98.38 156 ARG A CA 1
ATOM 1186 C C . ARG A 1 156 ? 29.583 4.122 13.917 1.00 98.38 156 ARG A C 1
ATOM 1188 O O . ARG A 1 156 ? 30.488 4.412 13.141 1.00 98.38 156 ARG A O 1
ATOM 1195 N N . ASN A 1 157 ? 29.678 3.148 14.820 1.00 98.56 157 ASN A N 1
ATOM 1196 C CA . ASN A 1 157 ? 30.860 2.298 14.964 1.00 98.56 157 ASN A CA 1
ATOM 1197 C C . ASN A 1 157 ? 30.965 1.262 13.831 1.00 98.56 157 ASN A C 1
ATOM 1199 O O . ASN A 1 157 ? 32.065 0.844 13.487 1.00 98.56 157 ASN A O 1
ATOM 1203 N N . ASN A 1 158 ? 29.828 0.868 13.255 1.00 98.31 158 ASN A N 1
ATOM 1204 C CA . ASN A 1 158 ? 29.702 -0.149 12.214 1.00 98.31 158 ASN A CA 1
ATOM 1205 C C . ASN A 1 158 ? 28.842 0.405 11.062 1.00 98.31 158 ASN A C 1
ATOM 1207 O O . ASN A 1 158 ? 27.690 -0.013 10.898 1.00 98.31 158 ASN A O 1
ATOM 1211 N N . PRO A 1 159 ? 29.351 1.387 10.293 1.00 97.75 159 PRO A N 1
ATOM 1212 C CA . PRO A 1 159 ? 28.576 2.030 9.242 1.00 97.75 159 PRO A CA 1
ATOM 1213 C C . PRO A 1 159 ? 28.179 1.007 8.179 1.00 97.75 159 PRO A C 1
ATOM 1215 O O . PRO A 1 159 ? 29.012 0.308 7.601 1.00 97.75 159 PRO A O 1
ATOM 1218 N N . HIS A 1 160 ? 26.878 0.916 7.926 1.00 97.88 160 HIS A N 1
ATOM 1219 C CA . HIS A 1 160 ? 26.353 0.101 6.843 1.00 97.88 160 HIS A CA 1
ATOM 1220 C C . HIS A 1 160 ? 26.673 0.749 5.492 1.00 97.88 160 HIS A C 1
ATOM 1222 O O . HIS A 1 160 ? 26.874 1.959 5.395 1.00 97.88 160 HIS A O 1
ATOM 1228 N N . LYS A 1 161 ? 26.697 -0.066 4.432 1.00 98.12 161 LYS A N 1
ATOM 1229 C CA . LYS A 1 161 ? 26.954 0.420 3.072 1.00 98.12 161 LYS A CA 1
ATOM 1230 C C . LYS A 1 161 ? 25.900 1.445 2.649 1.00 98.12 161 LYS A C 1
ATOM 1232 O O . LYS A 1 161 ? 24.704 1.190 2.828 1.00 98.12 161 LYS A O 1
ATOM 1237 N N . MET A 1 162 ? 26.374 2.534 2.058 1.00 98.44 162 MET A N 1
ATOM 1238 C CA . MET A 1 162 ? 25.596 3.565 1.377 1.00 98.44 162 MET A CA 1
ATOM 1239 C C . MET A 1 162 ? 26.169 3.704 -0.034 1.00 98.44 162 MET A C 1
ATOM 1241 O O . MET A 1 162 ? 27.380 3.874 -0.186 1.00 98.44 162 MET A O 1
ATOM 1245 N N . GLY A 1 163 ? 25.329 3.565 -1.058 1.00 98.25 163 GLY A N 1
ATOM 1246 C CA . GLY A 1 163 ? 25.743 3.700 -2.449 1.00 98.25 163 GLY A CA 1
ATOM 1247 C C . GLY A 1 163 ? 26.151 5.139 -2.757 1.00 98.25 163 GLY A C 1
ATOM 1248 O O . GLY A 1 163 ? 25.471 6.082 -2.356 1.00 98.25 163 GLY A O 1
ATOM 1249 N N . ALA A 1 164 ? 27.267 5.321 -3.466 1.00 98.38 164 ALA A N 1
ATOM 1250 C CA . ALA A 1 164 ? 27.743 6.648 -3.846 1.00 98.38 164 ALA A CA 1
ATOM 1251 C C . ALA A 1 164 ? 26.756 7.332 -4.804 1.00 98.38 164 ALA A C 1
ATOM 1253 O O . ALA A 1 164 ? 26.269 6.703 -5.744 1.00 98.38 164 ALA A O 1
ATOM 1254 N N . TRP A 1 165 ? 26.495 8.618 -4.590 1.00 98.75 165 TRP A N 1
ATOM 1255 C CA . TRP A 1 165 ? 25.630 9.417 -5.454 1.00 98.75 165 TRP A CA 1
ATOM 1256 C C . TRP A 1 165 ? 26.444 10.242 -6.446 1.00 98.75 165 TRP A C 1
ATOM 1258 O O . TRP A 1 165 ? 27.464 10.832 -6.092 1.00 98.75 165 TRP A O 1
ATOM 1268 N N . SER A 1 166 ? 25.975 10.276 -7.693 1.00 98.38 166 SER A N 1
ATOM 1269 C CA . SER A 1 166 ? 26.528 11.125 -8.748 1.00 98.38 166 SER A CA 1
ATOM 1270 C C . SER A 1 166 ? 25.638 12.346 -8.958 1.00 98.38 166 SER A C 1
ATOM 1272 O O . SER A 1 166 ? 24.414 12.214 -9.009 1.00 98.38 166 SER A O 1
ATOM 1274 N N . LYS A 1 167 ? 26.259 13.511 -9.168 1.00 98.25 167 LYS A N 1
ATOM 1275 C CA . LYS A 1 167 ? 25.572 14.739 -9.602 1.00 98.25 167 LYS A CA 1
ATOM 1276 C C . LYS A 1 167 ? 24.870 14.566 -10.950 1.00 98.25 167 LYS A C 1
ATOM 1278 O O . LYS A 1 167 ? 23.835 15.181 -11.174 1.00 98.25 167 LYS A O 1
ATOM 1283 N N . ASP A 1 168 ? 25.393 13.674 -11.789 1.00 98.31 168 ASP A N 1
ATOM 1284 C CA . ASP A 1 168 ? 24.860 13.368 -13.119 1.00 98.31 168 ASP A CA 1
ATOM 1285 C C . ASP A 1 168 ? 23.802 12.250 -13.100 1.00 98.31 168 ASP A C 1
ATOM 1287 O O . ASP A 1 168 ? 23.376 11.790 -14.159 1.00 98.31 168 ASP A O 1
ATOM 1291 N N . SER A 1 169 ? 23.391 11.766 -11.916 1.00 98.69 169 SER A N 1
ATOM 1292 C CA . SER A 1 169 ? 22.326 10.761 -11.820 1.00 98.69 169 SER A CA 1
ATOM 1293 C C . SER A 1 169 ? 21.049 11.288 -12.472 1.00 98.69 169 SER A C 1
ATOM 1295 O O . SER A 1 169 ? 20.587 12.396 -12.179 1.00 98.69 169 SER A O 1
ATOM 1297 N N . LYS A 1 170 ? 20.439 10.466 -13.322 1.00 98.81 170 LYS A N 1
ATOM 1298 C CA . LYS A 1 170 ? 19.157 10.763 -13.969 1.00 98.81 170 LYS A CA 1
ATOM 1299 C C . LYS A 1 170 ? 17.957 10.391 -13.104 1.00 98.81 170 LYS A C 1
ATOM 1301 O O . LYS A 1 170 ? 16.833 10.743 -13.444 1.00 98.81 170 LYS A O 1
ATOM 1306 N N . SER A 1 171 ? 18.173 9.722 -11.972 1.00 98.94 171 SER A N 1
ATOM 1307 C CA . SER A 1 171 ? 17.080 9.259 -11.122 1.00 98.94 171 SER A CA 1
ATOM 1308 C C . SER A 1 171 ? 16.274 10.412 -10.547 1.00 98.94 171 SER A C 1
ATOM 1310 O O . SER A 1 171 ? 16.845 11.377 -10.040 1.00 98.94 171 SER A O 1
ATOM 1312 N N . HIS A 1 172 ? 14.956 10.321 -10.614 1.00 98.88 172 HIS A N 1
ATOM 1313 C CA . HIS A 1 172 ? 14.050 11.340 -10.093 1.00 98.88 172 HIS A CA 1
ATOM 1314 C C . HIS A 1 172 ? 12.672 10.732 -9.830 1.00 98.88 172 HIS A C 1
ATOM 1316 O O . HIS A 1 172 ? 12.344 9.655 -10.332 1.00 98.88 172 HIS A O 1
ATOM 1322 N N . VAL A 1 173 ? 11.874 11.414 -9.016 1.00 98.94 173 VAL A N 1
ATOM 1323 C CA . VAL A 1 173 ? 10.466 11.091 -8.812 1.00 98.94 173 VAL A CA 1
ATOM 1324 C C . VAL A 1 173 ? 9.639 11.793 -9.878 1.00 98.94 173 VAL A C 1
ATOM 1326 O O . VAL A 1 173 ? 9.790 12.996 -10.087 1.00 98.94 173 VAL A O 1
ATOM 1329 N N . ALA A 1 174 ? 8.716 11.060 -10.491 1.00 98.88 174 ALA A N 1
ATOM 1330 C CA . ALA A 1 174 ? 7.665 11.634 -11.316 1.00 98.88 174 ALA A CA 1
ATOM 1331 C C . ALA A 1 174 ? 6.330 11.583 -10.566 1.00 98.88 174 ALA A C 1
ATOM 1333 O O . ALA A 1 174 ? 5.917 10.527 -10.084 1.00 98.88 174 ALA A O 1
ATOM 1334 N N . TYR A 1 175 ? 5.642 12.719 -10.505 1.00 98.88 175 TYR A N 1
ATOM 1335 C CA . TYR A 1 175 ? 4.321 12.876 -9.898 1.00 98.88 175 TYR A CA 1
ATOM 1336 C C . TYR A 1 175 ? 3.449 13.793 -10.759 1.00 98.88 175 TYR A C 1
ATOM 1338 O O . TYR A 1 175 ? 3.962 14.581 -11.556 1.00 98.88 175 TYR A O 1
ATOM 1346 N N . MET A 1 176 ? 2.129 13.692 -10.619 1.00 98.75 176 MET A N 1
ATOM 1347 C CA . MET A 1 176 ? 1.181 14.435 -11.450 1.00 98.75 176 MET A CA 1
ATOM 1348 C C . MET A 1 176 ? 1.278 15.950 -11.201 1.00 98.75 176 MET A C 1
ATOM 1350 O O . MET A 1 176 ? 1.391 16.375 -10.055 1.00 98.75 176 MET A O 1
ATOM 1354 N N . PRO A 1 177 ? 1.176 16.805 -12.235 1.00 97.38 177 PRO A N 1
ATOM 1355 C CA . PRO A 1 177 ? 1.149 18.261 -12.058 1.00 97.38 177 PRO A CA 1
ATOM 1356 C C . PRO A 1 177 ? -0.230 18.796 -11.618 1.00 97.38 177 PRO A C 1
ATOM 1358 O O . PRO A 1 177 ? -0.341 19.942 -11.177 1.00 97.38 177 PRO A O 1
ATOM 1361 N N . GLY A 1 178 ? -1.283 17.983 -11.725 1.00 98.00 178 GLY A N 1
ATOM 1362 C CA . GLY A 1 178 ? -2.675 18.323 -11.425 1.00 98.00 178 GLY A CA 1
ATOM 1363 C C . GLY A 1 178 ? -3.607 17.130 -11.647 1.00 98.00 178 GLY A C 1
ATOM 1364 O O . GLY A 1 178 ? -3.216 16.162 -12.296 1.00 98.00 178 GLY A O 1
ATOM 1365 N N . GLY A 1 179 ? -4.835 17.205 -11.122 1.00 98.19 179 GLY A N 1
ATOM 1366 C CA . GLY A 1 179 ? -5.832 16.129 -11.237 1.00 98.19 179 GLY A CA 1
ATOM 1367 C C . GLY A 1 179 ? -5.594 14.932 -10.308 1.00 98.19 179 GLY A C 1
ATOM 1368 O O . GLY A 1 179 ? -6.175 13.876 -10.526 1.00 98.19 179 GLY A O 1
ATOM 1369 N N . ASP A 1 180 ? -4.730 15.082 -9.309 1.00 98.75 180 ASP A N 1
ATOM 1370 C CA . ASP A 1 180 ? -4.459 14.109 -8.251 1.00 98.75 180 ASP A CA 1
ATOM 1371 C C . ASP A 1 180 ? -5.265 14.422 -6.975 1.00 98.75 180 ASP A C 1
ATOM 1373 O O . ASP A 1 180 ? -6.026 15.398 -6.930 1.00 98.75 180 ASP A O 1
ATOM 1377 N N . PHE A 1 181 ? -5.103 13.610 -5.923 1.00 98.81 181 PHE A N 1
ATOM 1378 C CA . PHE A 1 181 ? -5.804 13.850 -4.661 1.00 98.81 181 PHE A CA 1
ATOM 1379 C C . PHE A 1 181 ? -5.364 15.180 -4.049 1.00 98.81 181 PHE A C 1
ATOM 1381 O O . PHE A 1 181 ? -6.215 15.989 -3.687 1.00 98.81 181 PHE A O 1
ATOM 1388 N N . TYR A 1 182 ? -4.056 15.453 -4.040 1.00 98.75 182 TYR A N 1
ATOM 1389 C CA . TYR A 1 182 ? -3.507 16.717 -3.543 1.00 98.75 182 TYR A CA 1
ATOM 1390 C C . TYR A 1 182 ? -4.140 17.948 -4.211 1.00 98.75 182 TYR A C 1
ATOM 1392 O O . TYR A 1 182 ? -4.530 18.907 -3.551 1.00 98.75 182 TYR A O 1
ATOM 1400 N N . GLY A 1 183 ? -4.242 17.945 -5.543 1.00 98.50 183 GLY A N 1
ATOM 1401 C CA . GLY A 1 183 ? -4.749 19.087 -6.305 1.00 98.50 183 GLY A CA 1
ATOM 1402 C C . GLY A 1 183 ? -6.253 19.312 -6.184 1.00 98.50 183 GLY A C 1
ATOM 1403 O O . GLY A 1 183 ? -6.742 20.350 -6.627 1.00 98.50 183 GLY A O 1
ATOM 1404 N N . SER A 1 184 ? -6.979 18.347 -5.628 1.00 98.56 184 SER A N 1
ATOM 1405 C CA . SER A 1 184 ? -8.433 18.356 -5.525 1.00 98.56 184 SER A CA 1
ATOM 1406 C C . SER A 1 184 ? -8.919 18.276 -4.084 1.00 98.56 184 SER A C 1
ATOM 1408 O O . SER A 1 184 ? -10.105 18.081 -3.871 1.00 98.56 184 SER A O 1
ATOM 1410 N N . GLU A 1 185 ? -8.081 18.430 -3.068 1.00 98.81 185 GLU A N 1
ATOM 1411 C CA . GLU A 1 185 ? -8.525 18.285 -1.681 1.00 98.81 185 GLU A CA 1
ATOM 1412 C C . GLU A 1 185 ? -9.363 19.482 -1.197 1.00 98.81 185 GLU A C 1
ATOM 1414 O O . GLU A 1 185 ? -9.095 20.637 -1.533 1.00 98.81 185 GLU A O 1
ATOM 1419 N N . VAL A 1 186 ? -10.440 19.206 -0.460 1.00 98.75 186 VAL A N 1
ATOM 1420 C CA . VAL A 1 186 ? -11.145 20.167 0.408 1.00 98.75 186 VAL A CA 1
ATOM 1421 C C . VAL A 1 186 ? -11.346 19.530 1.761 1.00 98.75 186 VAL A C 1
ATOM 1423 O O . VAL A 1 186 ? -11.588 18.330 1.838 1.00 98.75 186 VAL A O 1
ATOM 1426 N N . ALA A 1 187 ? -11.331 20.355 2.799 1.00 98.81 187 ALA A N 1
ATOM 1427 C CA . ALA A 1 187 ? -11.565 19.924 4.162 1.00 98.81 187 ALA A CA 1
ATOM 1428 C C . ALA A 1 187 ? -12.482 20.895 4.906 1.00 98.81 187 ALA A C 1
ATOM 1430 O O . ALA A 1 187 ? -12.619 22.062 4.532 1.00 98.81 187 ALA A O 1
ATOM 1431 N N . THR A 1 188 ? -13.097 20.400 5.973 1.00 98.62 188 THR A N 1
ATOM 1432 C CA . THR A 1 188 ? -13.843 21.204 6.940 1.00 98.62 188 THR A CA 1
ATOM 1433 C C . THR A 1 188 ? -13.713 20.604 8.337 1.00 98.62 188 THR A C 1
ATOM 1435 O O . THR A 1 188 ? -13.399 19.422 8.489 1.00 98.62 188 THR A O 1
ATOM 1438 N N . THR A 1 189 ? -13.968 21.418 9.358 1.00 98.69 189 THR A N 1
ATOM 1439 C CA . THR A 1 189 ? -14.007 20.989 10.758 1.00 98.69 189 THR A CA 1
ATOM 1440 C C . THR A 1 189 ? -15.445 21.009 11.251 1.00 98.69 189 THR A C 1
ATOM 1442 O O . THR A 1 189 ? -16.160 22.003 11.108 1.00 98.69 189 THR A O 1
ATOM 1445 N N . MET A 1 190 ? -15.872 19.907 11.852 1.00 98.38 190 MET A N 1
ATOM 1446 C CA . MET A 1 190 ? -17.234 19.726 12.325 1.00 98.38 190 MET A CA 1
ATOM 1447 C C . MET A 1 190 ? -17.499 20.553 13.583 1.00 98.38 190 MET A C 1
ATOM 1449 O O . MET A 1 190 ? -16.794 20.443 14.583 1.00 98.38 190 MET A O 1
ATOM 1453 N N . THR A 1 191 ? -18.560 21.357 13.567 1.00 97.25 191 THR A N 1
ATOM 1454 C CA . THR A 1 191 ? -18.957 22.186 14.720 1.00 97.25 191 THR A CA 1
ATOM 1455 C C . THR A 1 191 ? -19.852 21.443 15.712 1.00 97.25 191 THR A C 1
ATOM 1457 O O . THR A 1 191 ? -19.881 21.787 16.891 1.00 97.25 191 THR A O 1
ATOM 1460 N N . ALA A 1 192 ? -20.570 20.416 15.254 1.00 97.38 192 ALA A N 1
ATOM 1461 C CA . ALA A 1 192 ? -21.457 19.589 16.062 1.00 97.38 192 ALA A CA 1
ATOM 1462 C C . ALA A 1 192 ? -21.452 18.132 15.561 1.00 97.38 192 ALA A C 1
ATOM 1464 O O . ALA A 1 192 ? -21.171 17.898 14.381 1.00 97.38 192 ALA A O 1
ATOM 1465 N N . PRO A 1 193 ? -21.780 17.146 16.418 1.00 98.12 193 PRO A N 1
ATOM 1466 C CA . PRO A 1 193 ? -21.908 15.756 15.994 1.00 98.12 193 PRO A CA 1
ATOM 1467 C C . PRO A 1 193 ? -23.071 15.576 15.012 1.00 98.12 193 PRO A C 1
ATOM 1469 O O . PRO A 1 193 ? -24.145 16.147 15.196 1.00 98.12 193 PRO A O 1
ATOM 1472 N N . THR A 1 194 ? -22.878 14.744 13.993 1.00 98.12 194 THR A N 1
ATOM 1473 C CA . THR A 1 194 ? -23.913 14.382 13.013 1.00 98.12 194 THR A CA 1
ATOM 1474 C C . THR A 1 194 ? -23.567 13.040 12.366 1.00 98.12 194 THR A C 1
ATOM 1476 O O . THR A 1 194 ? -22.519 12.456 12.645 1.00 98.12 194 THR A O 1
ATOM 1479 N N . ASN A 1 195 ? -24.422 12.529 11.484 1.00 98.00 195 ASN A N 1
ATOM 1480 C CA . ASN A 1 195 ? -24.005 11.519 10.518 1.00 98.00 195 ASN A CA 1
ATOM 1481 C C . ASN A 1 195 ? -23.958 12.133 9.121 1.00 98.00 195 ASN A C 1
ATOM 1483 O O . ASN A 1 195 ? -24.823 12.918 8.743 1.00 98.00 195 ASN A O 1
ATOM 1487 N N . ALA A 1 196 ? -22.967 11.728 8.338 1.00 98.00 196 ALA A N 1
ATOM 1488 C CA . ALA A 1 196 ? -22.870 12.078 6.934 1.00 98.00 196 ALA A CA 1
ATOM 1489 C C . ALA A 1 196 ? -23.227 10.888 6.036 1.00 98.00 196 ALA A C 1
ATOM 1491 O O . ALA A 1 196 ? -22.865 9.743 6.315 1.00 98.00 196 ALA A O 1
ATOM 1492 N N . ARG A 1 197 ? -23.902 11.168 4.925 1.00 98.56 197 ARG A N 1
ATOM 1493 C CA . ARG A 1 197 ? -24.075 10.269 3.784 1.00 98.56 197 ARG A CA 1
ATOM 1494 C C . ARG A 1 197 ? -23.143 10.715 2.661 1.00 98.56 197 ARG A C 1
ATOM 1496 O O . ARG A 1 197 ? -22.995 11.909 2.427 1.00 98.56 197 ARG A O 1
ATOM 1503 N N . ILE A 1 198 ? -22.543 9.761 1.956 1.00 98.81 198 ILE A N 1
ATOM 1504 C CA . ILE A 1 198 ? -21.781 10.014 0.728 1.00 98.81 198 ILE A CA 1
ATOM 1505 C C . ILE A 1 198 ? -22.643 9.573 -0.453 1.00 98.81 198 ILE A C 1
ATOM 1507 O O . ILE A 1 198 ? -23.062 8.412 -0.515 1.00 98.81 198 ILE A O 1
ATOM 1511 N N . GLU A 1 199 ? -22.911 10.483 -1.382 1.00 98.62 199 GLU A N 1
ATOM 1512 C CA . GLU A 1 199 ? -23.749 10.235 -2.557 1.00 98.62 199 GLU A CA 1
ATOM 1513 C C . GLU A 1 199 ? -23.129 10.803 -3.835 1.00 98.62 199 GLU A C 1
ATOM 1515 O O . GLU A 1 199 ? -22.455 11.828 -3.804 1.00 98.62 199 GLU A O 1
ATOM 1520 N N . LEU A 1 200 ? -23.365 10.125 -4.957 1.00 98.81 200 LEU A N 1
ATOM 1521 C CA . LEU A 1 200 ? -23.072 10.605 -6.302 1.00 98.81 200 LEU A CA 1
ATOM 1522 C C . LEU A 1 200 ? -24.363 11.140 -6.916 1.00 98.81 200 LEU A C 1
ATOM 1524 O O . LEU A 1 200 ? -25.319 10.384 -7.088 1.00 98.81 200 LEU A O 1
ATOM 1528 N N . VAL A 1 201 ? -24.364 12.419 -7.279 1.00 98.62 201 VAL A N 1
ATOM 1529 C CA . VAL A 1 201 ? -25.413 13.039 -8.090 1.00 98.62 201 VAL A CA 1
ATOM 1530 C C . VAL A 1 201 ? -24.928 13.068 -9.532 1.00 98.62 201 VAL A C 1
ATOM 1532 O O . VAL A 1 201 ? -24.015 13.824 -9.869 1.00 98.62 201 VAL A O 1
ATOM 1535 N N . ALA A 1 202 ? -25.496 12.211 -10.375 1.00 97.81 202 ALA A N 1
ATOM 1536 C CA . ALA A 1 202 ? -25.115 12.111 -11.777 1.00 97.81 202 ALA A CA 1
ATOM 1537 C C . ALA A 1 202 ? -25.633 13.309 -12.592 1.00 97.81 202 ALA A C 1
ATOM 1539 O O . ALA A 1 202 ? -26.534 14.039 -12.174 1.00 97.81 202 ALA A O 1
ATOM 1540 N N . LYS A 1 203 ? -25.080 13.506 -13.796 1.00 95.25 203 LYS A N 1
ATOM 1541 C CA . LYS A 1 203 ? -25.485 14.598 -14.710 1.00 95.25 203 LYS A CA 1
ATOM 1542 C C . LYS A 1 203 ? -26.968 14.572 -15.106 1.00 95.25 203 LYS A C 1
ATOM 1544 O O . LYS A 1 203 ? -27.507 15.614 -15.468 1.00 95.25 203 LYS A O 1
ATOM 1549 N N . ASP A 1 204 ? -27.616 13.410 -15.051 1.00 94.06 204 ASP A N 1
ATOM 1550 C CA . ASP A 1 204 ? -29.052 13.242 -15.315 1.00 94.06 204 ASP A CA 1
ATOM 1551 C C . ASP A 1 204 ? -29.941 13.528 -14.087 1.00 94.06 204 ASP A C 1
ATOM 1553 O O . ASP A 1 204 ? -31.165 13.450 -14.176 1.00 94.06 204 ASP A O 1
ATOM 1557 N N . GLY A 1 205 ? -29.335 13.875 -12.946 1.00 95.44 205 GLY A N 1
ATOM 1558 C CA . GLY A 1 205 ? -30.011 14.138 -11.679 1.00 95.44 205 GLY A CA 1
ATOM 1559 C C . GLY A 1 205 ? -30.279 12.893 -10.829 1.00 95.44 205 GLY A C 1
ATOM 1560 O O . GLY A 1 205 ? -30.786 13.035 -9.716 1.00 95.44 205 GLY A O 1
ATOM 1561 N N . SER A 1 206 ? -29.940 11.688 -11.301 1.00 97.12 206 SER A N 1
ATOM 1562 C CA . SER A 1 206 ? -30.054 10.473 -10.491 1.00 97.12 206 SER A CA 1
ATOM 1563 C C . SER A 1 206 ? -29.062 10.492 -9.324 1.00 97.12 206 SER A C 1
ATOM 1565 O O . SER A 1 206 ? -27.942 10.997 -9.433 1.00 97.12 206 SER A O 1
ATOM 1567 N N . VAL A 1 207 ? -29.484 9.947 -8.180 1.00 98.12 207 VAL A N 1
ATOM 1568 C CA . VAL A 1 207 ? -28.680 9.917 -6.952 1.00 98.12 207 VAL A CA 1
ATOM 1569 C C . VAL A 1 207 ? -28.343 8.476 -6.600 1.00 98.12 207 VAL A C 1
ATOM 1571 O O . VAL A 1 207 ? -29.232 7.655 -6.379 1.00 98.12 207 VAL A O 1
ATOM 1574 N N . THR A 1 208 ? -27.049 8.179 -6.508 1.00 98.19 208 THR A N 1
ATOM 1575 C CA . THR A 1 208 ? -26.535 6.889 -6.038 1.00 98.19 208 THR A CA 1
ATOM 1576 C C . THR A 1 208 ? -25.888 7.068 -4.672 1.00 98.19 208 THR A C 1
ATOM 1578 O O . THR A 1 208 ? -24.915 7.803 -4.527 1.00 98.19 208 THR A O 1
ATOM 1581 N N . VAL A 1 209 ? -26.397 6.373 -3.655 1.00 98.25 209 VAL A N 1
ATOM 1582 C CA . VAL A 1 209 ? -25.788 6.385 -2.319 1.00 98.25 209 VAL A CA 1
ATOM 1583 C C . VAL A 1 209 ? -24.554 5.483 -2.320 1.00 98.25 209 VAL A C 1
ATOM 1585 O O . VAL A 1 209 ? -24.678 4.266 -2.432 1.00 98.25 209 VAL A O 1
ATOM 1588 N N . LEU A 1 210 ? -23.370 6.078 -2.169 1.00 97.81 210 LEU A N 1
ATOM 1589 C CA . LEU A 1 210 ? -22.093 5.358 -2.085 1.00 97.81 210 LEU A CA 1
ATOM 1590 C C . LEU A 1 210 ? -21.856 4.824 -0.667 1.00 97.81 210 LEU A C 1
ATOM 1592 O O . LEU A 1 210 ? -21.401 3.698 -0.479 1.00 97.81 210 LEU A O 1
ATOM 1596 N N . LYS A 1 211 ? -22.219 5.620 0.347 1.00 98.00 211 LYS A N 1
ATOM 1597 C CA . LYS A 1 211 ? -22.192 5.218 1.757 1.00 98.00 211 LYS A CA 1
ATOM 1598 C C . LYS A 1 211 ? -23.318 5.894 2.519 1.00 98.00 211 LYS A C 1
ATOM 1600 O O . LYS A 1 211 ? -23.343 7.113 2.643 1.00 98.00 211 LYS A O 1
ATOM 1605 N N . ALA A 1 212 ? -24.231 5.095 3.066 1.00 97.69 212 ALA A N 1
ATOM 1606 C CA . ALA A 1 212 ? -25.442 5.603 3.706 1.00 97.69 212 ALA A CA 1
ATOM 1607 C C . ALA A 1 212 ? -25.184 6.382 5.006 1.00 97.69 212 ALA A C 1
ATOM 1609 O O . ALA A 1 212 ? -25.937 7.302 5.313 1.00 97.69 212 ALA A O 1
ATOM 1610 N N . LYS A 1 213 ? -24.157 5.997 5.778 1.00 97.56 213 LYS A N 1
ATOM 1611 C CA . LYS A 1 213 ? -23.905 6.550 7.112 1.00 97.56 213 LYS A CA 1
ATOM 1612 C C . LYS A 1 213 ? -22.421 6.543 7.477 1.00 97.56 213 LYS A C 1
ATOM 1614 O O . LYS A 1 213 ? -21.781 5.490 7.449 1.00 97.56 213 LYS A O 1
ATOM 1619 N N . THR A 1 214 ? -21.931 7.701 7.901 1.00 98.00 214 THR A N 1
ATOM 1620 C CA . THR A 1 214 ? -20.605 7.940 8.474 1.00 98.00 214 THR A CA 1
ATOM 1621 C C . THR A 1 214 ? -20.775 8.816 9.716 1.00 98.00 214 THR A C 1
ATOM 1623 O O . THR A 1 214 ? -21.101 9.992 9.568 1.00 98.00 214 THR A O 1
ATOM 1626 N N . PRO A 1 215 ? -20.611 8.272 10.932 1.00 98.00 215 PRO A N 1
ATOM 1627 C CA . PRO A 1 215 ? -20.675 9.071 12.152 1.00 98.00 215 PRO A CA 1
ATOM 1628 C C . PRO A 1 215 ? -19.537 10.088 12.209 1.00 98.00 215 PRO A C 1
ATOM 1630 O O . PRO A 1 215 ? -18.390 9.712 11.963 1.00 98.00 215 PRO A O 1
ATOM 1633 N N . LEU A 1 216 ? -19.874 11.331 12.558 1.00 98.25 216 LEU A N 1
ATOM 1634 C CA . LEU A 1 216 ? -18.950 12.447 12.744 1.00 98.25 216 LEU A CA 1
ATOM 1635 C C . LEU A 1 216 ? -19.132 13.057 14.142 1.00 98.25 216 LEU A C 1
ATOM 1637 O O . LEU A 1 216 ? -20.262 13.173 14.630 1.00 98.25 216 LEU A O 1
ATOM 1641 N N . ILE A 1 217 ? -18.041 13.474 14.782 1.00 98.12 217 ILE A N 1
ATOM 1642 C CA . ILE A 1 217 ? -18.056 14.141 16.095 1.00 98.12 217 ILE A CA 1
ATOM 1643 C C . ILE A 1 217 ? -17.734 15.637 15.978 1.00 98.12 217 ILE A C 1
ATOM 1645 O O . ILE A 1 217 ? -17.199 16.094 14.974 1.00 98.12 217 ILE A O 1
ATOM 1649 N N . ALA A 1 218 ? -18.049 16.418 17.015 1.00 98.12 218 ALA A N 1
ATOM 1650 C CA . ALA A 1 218 ? -17.597 17.808 17.091 1.00 98.12 218 ALA A CA 1
ATOM 1651 C C . ALA A 1 218 ? -16.061 17.876 17.163 1.00 98.12 218 ALA A C 1
ATOM 1653 O O . ALA A 1 218 ? -15.441 17.048 17.829 1.00 98.12 218 ALA A O 1
ATOM 1654 N N . GLY A 1 219 ? -15.468 18.855 16.481 1.00 98.12 219 GLY A N 1
ATOM 1655 C CA . GLY A 1 219 ? -14.018 19.040 16.374 1.00 98.12 219 GLY A CA 1
ATOM 1656 C C . GLY A 1 219 ? -13.331 18.120 15.360 1.00 98.12 219 GLY A C 1
ATOM 1657 O O . GLY A 1 219 ? -12.174 18.343 15.029 1.00 98.12 219 GLY A O 1
ATOM 1658 N N . GLU A 1 220 ? -14.025 17.113 14.820 1.00 98.38 220 GLU A N 1
ATOM 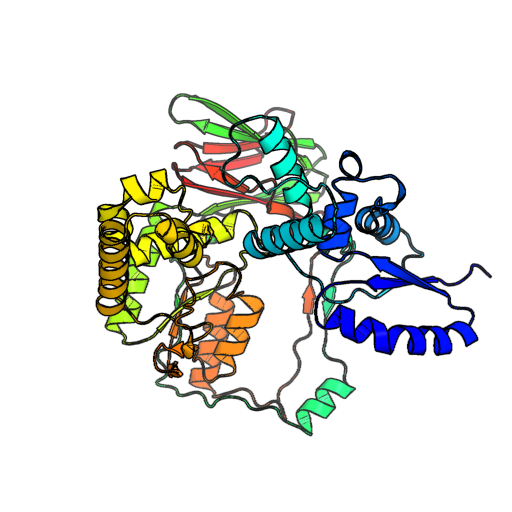1659 C CA . GLU A 1 220 ? -13.467 16.238 13.788 1.00 98.38 220 GLU A CA 1
ATOM 1660 C C . GLU A 1 220 ? -13.190 17.005 12.493 1.00 98.38 220 GLU A C 1
ATOM 1662 O O . GLU A 1 220 ? -14.025 17.787 12.033 1.00 98.38 220 GLU A O 1
ATOM 1667 N N . ILE A 1 221 ? -12.033 16.757 11.887 1.00 98.81 221 ILE A N 1
ATOM 1668 C CA . ILE A 1 221 ? -11.707 17.227 10.545 1.00 98.81 221 ILE A CA 1
ATOM 1669 C C . ILE A 1 221 ? -12.075 16.120 9.560 1.00 98.81 221 ILE A C 1
ATOM 1671 O O . ILE A 1 221 ? -11.696 14.958 9.731 1.00 98.81 221 ILE A O 1
ATOM 1675 N N . ILE A 1 222 ? -12.814 16.501 8.523 1.00 98.81 222 ILE A N 1
ATOM 1676 C CA . ILE A 1 222 ? -13.083 15.652 7.367 1.00 98.81 222 ILE A CA 1
ATOM 1677 C C . ILE A 1 222 ? -12.543 16.318 6.112 1.00 98.81 222 ILE A C 1
ATOM 1679 O O . ILE A 1 222 ? -12.632 17.538 5.956 1.00 98.81 222 ILE A O 1
ATOM 1683 N N . ASP A 1 223 ? -12.046 15.506 5.195 1.00 98.88 223 ASP A N 1
ATOM 1684 C CA . ASP A 1 223 ? -11.557 15.935 3.892 1.00 98.88 223 ASP A CA 1
ATOM 1685 C C . ASP A 1 223 ? -12.074 15.012 2.793 1.00 98.88 223 ASP A C 1
ATOM 1687 O O . ASP A 1 223 ? -12.399 13.847 3.031 1.00 98.88 223 ASP A O 1
ATOM 1691 N N . CYS A 1 224 ? -12.184 15.539 1.576 1.00 98.62 224 CYS A N 1
ATOM 1692 C CA . CYS A 1 224 ? -12.404 14.722 0.397 1.00 98.62 224 CYS A CA 1
ATOM 1693 C C . CYS A 1 224 ? -11.580 15.198 -0.797 1.00 98.62 224 CYS A C 1
ATOM 1695 O O . CYS A 1 224 ? -11.303 16.387 -0.980 1.00 98.62 224 CYS A O 1
ATOM 1697 N N . SER A 1 225 ? -11.186 14.235 -1.622 1.00 98.81 225 SER A N 1
ATOM 1698 C CA . SER A 1 225 ? -10.320 14.438 -2.780 1.00 98.81 225 SER A CA 1
ATOM 1699 C C . SER A 1 225 ? -10.628 13.416 -3.875 1.00 98.81 225 SER A C 1
ATOM 1701 O O . SER A 1 225 ? -11.251 12.377 -3.633 1.00 98.81 225 SER A O 1
ATOM 1703 N N . VAL A 1 226 ? -10.209 13.725 -5.103 1.00 98.81 226 VAL A N 1
ATOM 1704 C CA . VAL A 1 226 ? -10.459 12.919 -6.303 1.00 98.81 226 VAL A CA 1
ATOM 1705 C C . VAL A 1 226 ? -9.178 12.751 -7.118 1.00 98.81 226 VAL A C 1
ATOM 1707 O O . VAL A 1 226 ? -8.545 13.725 -7.512 1.00 98.81 226 VAL A O 1
ATOM 1710 N N . MET A 1 227 ? -8.833 11.508 -7.441 1.00 98.88 227 MET A N 1
ATOM 1711 C CA . MET A 1 227 ? -7.853 11.188 -8.477 1.00 98.88 227 MET A CA 1
ATOM 1712 C C . MET A 1 227 ? -8.577 11.100 -9.819 1.00 98.88 227 MET A C 1
ATOM 1714 O O . MET A 1 227 ? -9.370 10.180 -10.038 1.00 98.88 227 MET A O 1
ATOM 1718 N N . ASN A 1 228 ? -8.299 12.040 -10.722 1.00 98.81 228 ASN A N 1
ATOM 1719 C CA . ASN A 1 228 ? -8.887 12.040 -12.053 1.00 98.81 228 ASN A CA 1
ATOM 1720 C C . ASN A 1 228 ? -8.218 10.981 -12.939 1.00 98.81 228 ASN A C 1
ATOM 1722 O O . ASN A 1 228 ? -7.018 11.032 -13.228 1.00 98.81 228 ASN A O 1
ATOM 1726 N N . ARG A 1 229 ? -9.012 10.030 -13.427 1.00 98.62 229 ARG A N 1
ATOM 1727 C CA . ARG A 1 229 ? -8.548 8.887 -14.214 1.00 98.62 229 ARG A CA 1
ATOM 1728 C C . ARG A 1 229 ? -7.907 9.307 -15.528 1.00 98.62 229 ARG A C 1
ATOM 1730 O O . ARG A 1 229 ? -6.910 8.708 -15.936 1.00 98.62 229 ARG A O 1
ATOM 1737 N N . LYS A 1 230 ? -8.472 10.296 -16.226 1.00 98.62 230 LYS A N 1
ATOM 1738 C CA . LYS A 1 230 ? -7.924 10.753 -17.514 1.00 98.62 230 LYS A CA 1
ATOM 1739 C C . LYS A 1 230 ? -6.557 11.399 -17.314 1.00 98.62 230 LYS A C 1
ATOM 1741 O O . LYS A 1 230 ? -5.618 11.026 -18.015 1.00 98.62 230 LYS A O 1
ATOM 1746 N N . ALA A 1 231 ? -6.436 12.288 -16.328 1.00 98.81 231 ALA A N 1
ATOM 1747 C CA . ALA A 1 231 ? -5.180 12.936 -15.965 1.00 98.81 231 ALA A CA 1
ATOM 1748 C C . ALA A 1 231 ? -4.120 11.911 -15.539 1.00 98.81 231 ALA A C 1
ATOM 1750 O O . ALA A 1 231 ? -3.008 11.940 -16.061 1.00 98.81 231 ALA A O 1
ATOM 1751 N N . LEU A 1 232 ? -4.480 10.951 -14.680 1.00 98.88 232 LEU A N 1
ATOM 1752 C CA . LEU A 1 232 ? -3.587 9.870 -14.257 1.00 98.88 232 LEU A CA 1
ATOM 1753 C C . LEU A 1 232 ? -3.073 9.054 -15.449 1.00 98.88 232 LEU A C 1
ATOM 1755 O O . LEU A 1 232 ? -1.876 8.804 -15.565 1.00 98.88 232 LEU A O 1
ATOM 1759 N N . ARG A 1 233 ? -3.960 8.640 -16.359 1.00 98.81 233 ARG A N 1
ATOM 1760 C CA . ARG A 1 233 ? -3.573 7.833 -17.528 1.00 98.81 233 ARG A CA 1
ATOM 1761 C C . ARG A 1 233 ? -2.713 8.612 -18.520 1.00 98.81 233 ARG A C 1
ATOM 1763 O O . ARG A 1 233 ? -1.781 8.031 -19.068 1.00 98.81 233 ARG A O 1
ATOM 1770 N N . ALA A 1 234 ? -3.013 9.893 -18.738 1.00 98.88 234 ALA A N 1
ATOM 1771 C CA . ALA A 1 234 ? -2.203 10.771 -19.578 1.00 98.88 234 ALA A CA 1
ATOM 1772 C C . ALA A 1 234 ? -0.800 10.962 -18.983 1.00 98.88 234 ALA A C 1
ATOM 1774 O O . ALA A 1 234 ? 0.189 10.748 -19.679 1.00 98.88 234 ALA A O 1
ATOM 1775 N N . PHE A 1 235 ? -0.721 11.249 -17.681 1.00 98.94 235 PHE A N 1
ATOM 1776 C CA . PHE A 1 235 ? 0.537 11.343 -16.944 1.00 98.94 235 PHE A CA 1
ATOM 1777 C C . PHE A 1 235 ? 1.352 10.049 -17.053 1.00 98.94 235 PHE A C 1
ATOM 1779 O O . PHE A 1 235 ? 2.516 10.089 -17.436 1.00 98.94 235 PHE A O 1
ATOM 1786 N N . LEU A 1 236 ? 0.747 8.888 -16.778 1.00 98.94 236 LEU A N 1
ATOM 1787 C CA . LEU A 1 236 ? 1.438 7.599 -16.865 1.00 98.94 236 LEU A CA 1
ATOM 1788 C C . LEU A 1 236 ? 1.987 7.333 -18.271 1.00 98.94 236 LEU A C 1
ATOM 1790 O O . LEU A 1 236 ? 3.107 6.846 -18.395 1.00 98.94 236 LEU A O 1
ATOM 1794 N N . ALA A 1 237 ? 1.226 7.655 -19.322 1.00 98.81 237 ALA A N 1
ATOM 1795 C CA . ALA A 1 237 ? 1.684 7.490 -20.700 1.00 98.81 237 ALA A CA 1
ATOM 1796 C C . ALA A 1 237 ? 2.894 8.390 -20.994 1.00 98.81 237 ALA A C 1
ATOM 1798 O O . ALA A 1 237 ? 3.909 7.907 -21.491 1.00 98.81 237 ALA A O 1
ATOM 1799 N N . GLU A 1 238 ? 2.827 9.661 -20.591 1.00 98.88 238 GLU A N 1
ATOM 1800 C CA . GLU A 1 238 ? 3.939 10.606 -20.719 1.00 98.88 238 GLU A CA 1
ATOM 1801 C C . GLU A 1 238 ? 5.191 10.124 -19.972 1.00 98.88 238 GLU A C 1
ATOM 1803 O O . GLU A 1 238 ? 6.294 10.194 -20.511 1.00 98.88 238 GLU A O 1
ATOM 1808 N N . GLN A 1 239 ? 5.037 9.587 -18.757 1.00 98.88 239 GLN A N 1
ATOM 1809 C CA . GLN A 1 239 ? 6.173 9.119 -17.958 1.00 98.88 239 GLN A CA 1
ATOM 1810 C C . GLN A 1 239 ? 6.806 7.837 -18.510 1.00 98.88 239 GLN A C 1
ATOM 1812 O O . GLN A 1 239 ? 8.019 7.655 -18.406 1.00 98.88 239 GLN A O 1
ATOM 1817 N N . VAL A 1 240 ? 6.020 6.959 -19.140 1.00 98.88 240 VAL A N 1
ATOM 1818 C CA . VAL A 1 240 ? 6.557 5.810 -19.884 1.00 98.88 240 VAL A CA 1
ATOM 1819 C C . VAL A 1 240 ? 7.436 6.296 -21.045 1.00 98.88 240 VAL A C 1
ATOM 1821 O O . VAL A 1 240 ? 8.554 5.805 -21.226 1.00 98.88 240 VAL A O 1
ATOM 1824 N N . ASP A 1 241 ? 6.985 7.300 -21.798 1.00 98.75 241 ASP A N 1
ATOM 1825 C CA . ASP A 1 241 ? 7.765 7.871 -22.901 1.00 98.75 241 ASP A CA 1
ATOM 1826 C C . ASP A 1 241 ? 8.995 8.651 -22.410 1.00 98.75 241 ASP A C 1
ATOM 1828 O O . ASP A 1 241 ? 10.067 8.582 -23.023 1.00 98.75 241 ASP A O 1
ATOM 1832 N N . ALA A 1 242 ? 8.877 9.366 -21.287 1.00 98.75 242 ALA A N 1
ATOM 1833 C CA . ALA A 1 242 ? 9.982 10.075 -20.646 1.00 98.75 242 ALA A CA 1
ATOM 1834 C C . ALA A 1 242 ? 11.087 9.110 -20.197 1.00 98.75 242 ALA A C 1
ATOM 1836 O O . ALA A 1 242 ? 12.234 9.275 -20.615 1.00 98.75 242 ALA A O 1
ATOM 1837 N N . ALA A 1 243 ? 10.743 8.043 -19.465 1.00 98.88 243 ALA A N 1
ATOM 1838 C CA . ALA A 1 243 ? 11.712 7.039 -19.026 1.00 98.88 243 ALA A CA 1
ATOM 1839 C C . ALA A 1 243 ? 12.479 6.423 -20.210 1.00 98.88 243 ALA A C 1
ATOM 1841 O O . ALA A 1 243 ? 13.701 6.257 -20.156 1.00 98.88 243 ALA A O 1
ATOM 1842 N N . LYS A 1 244 ? 11.786 6.159 -21.329 1.00 98.62 244 LYS A N 1
ATOM 1843 C CA . LYS A 1 244 ? 12.414 5.630 -22.550 1.00 98.62 244 LYS A CA 1
ATOM 1844 C C . LYS A 1 244 ? 13.379 6.629 -23.176 1.00 98.62 244 LYS A C 1
ATOM 1846 O O . LYS A 1 244 ? 14.494 6.258 -23.535 1.00 98.62 244 LYS A O 1
ATOM 1851 N N . ARG A 1 245 ? 12.951 7.884 -23.319 1.00 98.62 245 ARG A N 1
ATOM 1852 C CA . ARG A 1 245 ? 13.751 8.971 -23.900 1.00 98.62 245 ARG A CA 1
ATOM 1853 C C . ARG A 1 245 ? 14.996 9.275 -23.071 1.00 98.62 245 ARG A C 1
ATOM 1855 O O . ARG A 1 245 ? 16.046 9.569 -23.633 1.00 98.62 245 ARG A O 1
ATOM 1862 N N . GLU A 1 246 ? 14.891 9.186 -21.752 1.00 98.50 246 GLU A N 1
ATOM 1863 C CA . GLU A 1 246 ? 16.005 9.427 -20.834 1.00 98.50 246 GLU A CA 1
ATOM 1864 C C . GLU A 1 246 ? 16.946 8.224 -20.693 1.00 98.50 246 GLU A C 1
ATOM 1866 O O . GLU A 1 246 ? 18.103 8.393 -20.283 1.00 98.50 246 GLU A O 1
ATOM 1871 N N . GLY A 1 247 ? 16.478 7.032 -21.077 1.00 98.56 247 GLY A N 1
ATOM 1872 C CA . GLY A 1 247 ? 17.220 5.781 -20.959 1.00 98.56 247 GLY A CA 1
ATOM 1873 C C . GLY A 1 247 ? 17.363 5.325 -19.507 1.00 98.56 247 GLY A C 1
ATOM 1874 O O . GLY A 1 247 ? 18.435 4.866 -19.120 1.00 98.56 247 GLY A O 1
ATOM 1875 N N . VAL A 1 248 ? 16.312 5.498 -18.704 1.00 98.88 248 VAL A N 1
ATOM 1876 C CA . VAL A 1 248 ? 16.241 5.079 -17.295 1.00 98.88 248 VAL A CA 1
ATOM 1877 C C . VAL A 1 248 ? 15.179 3.997 -17.114 1.00 98.88 248 VAL A C 1
ATOM 1879 O O . VAL A 1 248 ? 14.312 3.812 -17.971 1.00 98.88 248 VAL A O 1
ATOM 1882 N N . LEU A 1 249 ? 15.239 3.271 -15.997 1.00 98.94 249 LEU A N 1
ATOM 1883 C CA . LEU A 1 249 ? 14.177 2.332 -15.647 1.00 98.94 249 LEU A CA 1
ATOM 1884 C C . LEU A 1 249 ? 12.875 3.085 -15.359 1.00 98.94 249 LEU A C 1
ATOM 1886 O O . LEU A 1 249 ? 12.892 4.182 -14.806 1.00 98.94 249 LEU A O 1
ATOM 1890 N N . PHE A 1 250 ? 11.745 2.478 -15.703 1.00 98.94 250 PHE A N 1
ATOM 1891 C CA . PHE A 1 250 ? 10.433 2.911 -15.239 1.00 98.94 250 PHE A CA 1
ATOM 1892 C C . PHE A 1 250 ? 10.041 2.085 -14.009 1.00 98.94 250 PHE A C 1
ATOM 1894 O O . PHE A 1 250 ? 10.031 0.848 -14.059 1.00 98.94 250 PHE A O 1
ATOM 1901 N N . SER A 1 251 ? 9.716 2.754 -12.903 1.00 98.88 251 SER A N 1
ATOM 1902 C CA . SER A 1 251 ? 9.282 2.106 -11.663 1.00 98.88 251 SER A CA 1
ATOM 1903 C C . SER A 1 251 ? 8.060 2.797 -11.063 1.00 98.88 251 SER A C 1
ATOM 1905 O O . SER A 1 251 ? 7.925 4.010 -11.119 1.00 98.88 251 SER A O 1
ATOM 1907 N N . VAL A 1 252 ? 7.153 2.020 -10.478 1.00 98.81 252 VAL A N 1
ATOM 1908 C CA . VAL A 1 252 ? 5.918 2.468 -9.826 1.00 98.81 252 VAL A CA 1
ATOM 1909 C C . VAL A 1 252 ? 6.001 2.146 -8.342 1.00 98.81 252 VAL A C 1
ATOM 1911 O O . VAL A 1 252 ? 6.272 1.005 -7.957 1.00 98.81 252 VAL A O 1
ATOM 1914 N N . HIS A 1 253 ? 5.750 3.154 -7.509 1.00 98.81 253 HIS A N 1
ATOM 1915 C CA . HIS A 1 253 ? 5.872 3.062 -6.059 1.00 98.81 253 HIS A CA 1
ATOM 1916 C C . HIS A 1 253 ? 4.550 3.462 -5.404 1.00 98.81 253 HIS A C 1
ATOM 1918 O O . HIS A 1 253 ? 4.201 4.638 -5.337 1.00 98.81 253 HIS A O 1
ATOM 1924 N N . LEU A 1 254 ? 3.810 2.465 -4.918 1.00 98.12 254 LEU A N 1
ATOM 1925 C CA . LEU A 1 254 ? 2.488 2.618 -4.301 1.00 98.12 254 LEU A CA 1
ATOM 1926 C C . LEU A 1 254 ? 2.423 1.834 -2.984 1.00 98.12 254 LEU A C 1
ATOM 1928 O O . LEU A 1 254 ? 3.398 1.202 -2.573 1.00 98.12 254 LEU A O 1
ATOM 1932 N N . LYS A 1 255 ? 1.280 1.857 -2.298 1.00 95.25 255 LYS A N 1
ATOM 1933 C CA . LYS A 1 255 ? 1.047 1.136 -1.041 1.00 95.25 255 LYS A CA 1
ATOM 1934 C C . LYS A 1 255 ? -0.180 0.222 -1.114 1.00 95.25 255 LYS A C 1
ATOM 1936 O O . LYS A 1 255 ? -0.995 0.194 -0.194 1.00 95.25 255 LYS A O 1
ATOM 1941 N N . ALA A 1 256 ? -0.276 -0.576 -2.182 1.00 90.62 256 ALA A N 1
ATOM 1942 C CA . ALA A 1 256 ? -1.453 -1.380 -2.544 1.00 90.62 256 ALA A CA 1
ATOM 1943 C C . ALA A 1 256 ? -2.001 -2.317 -1.451 1.00 90.62 256 ALA A C 1
ATOM 1945 O O . ALA A 1 256 ? -3.200 -2.579 -1.414 1.00 90.62 256 ALA A O 1
ATOM 1946 N N . THR A 1 257 ? -1.157 -2.818 -0.542 1.00 84.62 257 THR A N 1
ATOM 1947 C CA . THR A 1 257 ? -1.603 -3.675 0.575 1.00 84.62 257 THR A CA 1
ATOM 1948 C C . THR A 1 257 ? -2.275 -2.893 1.701 1.00 84.62 257 THR A C 1
ATOM 1950 O O . THR A 1 257 ? -3.162 -3.420 2.372 1.00 84.62 257 THR A O 1
ATOM 1953 N N . MET A 1 258 ? -1.861 -1.646 1.935 1.00 87.69 258 MET A N 1
ATOM 1954 C CA . MET A 1 258 ? -2.464 -0.778 2.947 1.00 87.69 258 MET A CA 1
ATOM 1955 C C . MET A 1 258 ? -3.661 -0.047 2.343 1.00 87.69 258 MET A C 1
ATOM 1957 O O . MET A 1 258 ? -4.785 -0.216 2.805 1.00 87.69 258 MET A O 1
ATOM 1961 N N . MET A 1 259 ? -3.440 0.660 1.235 1.00 91.38 259 MET A N 1
ATOM 1962 C CA . MET A 1 259 ? -4.453 1.404 0.492 1.00 91.38 259 MET A CA 1
ATOM 1963 C C . MET A 1 259 ? -5.261 0.475 -0.420 1.00 91.38 259 MET A C 1
ATOM 1965 O O . MET A 1 259 ? -5.239 0.586 -1.642 1.00 91.38 259 MET A O 1
ATOM 1969 N N . LYS A 1 260 ? -5.976 -0.473 0.194 1.00 84.94 260 LYS A N 1
ATOM 1970 C CA . LYS A 1 260 ? -6.565 -1.658 -0.458 1.00 84.94 260 LYS A CA 1
ATOM 1971 C C . LYS A 1 260 ? -7.606 -1.394 -1.556 1.00 84.94 260 LYS A C 1
ATOM 1973 O O . LYS A 1 260 ? -8.009 -2.345 -2.219 1.00 84.94 260 LYS A O 1
ATOM 1978 N N . ILE A 1 261 ? -8.066 -0.150 -1.714 1.00 90.44 261 ILE A N 1
ATOM 1979 C CA . ILE A 1 261 ? -9.010 0.253 -2.767 1.00 90.44 261 ILE A CA 1
ATOM 1980 C C . ILE A 1 261 ? -8.304 1.117 -3.815 1.00 90.44 261 ILE A C 1
ATOM 1982 O O . ILE A 1 261 ? -8.189 0.689 -4.958 1.00 90.44 261 ILE A O 1
ATOM 1986 N N . SER A 1 262 ? -7.796 2.295 -3.432 1.00 96.00 262 SER A N 1
ATOM 1987 C CA . SER A 1 262 ? -7.199 3.257 -4.369 1.00 96.00 262 SER A CA 1
ATOM 1988 C C . SER A 1 262 ? -5.999 2.677 -5.112 1.00 96.00 262 SER A C 1
ATOM 1990 O O . SER A 1 262 ? -5.976 2.636 -6.338 1.00 96.00 262 SER A O 1
ATOM 1992 N N . ASP A 1 263 ? -4.996 2.204 -4.383 1.00 97.06 263 ASP A N 1
ATOM 1993 C CA . ASP A 1 263 ? -3.681 1.932 -4.952 1.00 97.06 263 ASP A CA 1
ATOM 1994 C C . ASP A 1 263 ? -3.666 0.737 -5.916 1.00 97.06 263 ASP A C 1
ATOM 1996 O O . ASP A 1 263 ? -2.977 0.829 -6.932 1.00 97.06 263 ASP A O 1
ATOM 2000 N N . PRO A 1 264 ? -4.439 -0.349 -5.703 1.00 95.19 264 PRO A N 1
ATOM 2001 C CA . PRO A 1 264 ? -4.640 -1.359 -6.738 1.00 95.19 264 PRO A CA 1
ATOM 2002 C C . PRO A 1 264 ? -5.228 -0.794 -8.039 1.00 95.19 264 PRO A C 1
ATOM 2004 O O . PRO A 1 264 ? -4.814 -1.228 -9.111 1.00 95.19 264 PRO A O 1
ATOM 2007 N N . ILE A 1 265 ? -6.143 0.181 -7.981 1.00 97.69 265 ILE A N 1
ATOM 2008 C CA . ILE A 1 265 ? -6.712 0.822 -9.183 1.00 97.69 265 ILE A CA 1
ATOM 2009 C C . ILE A 1 265 ? -5.648 1.687 -9.876 1.00 97.69 265 ILE A C 1
ATOM 2011 O O . ILE A 1 265 ? -5.456 1.578 -11.089 1.00 97.69 265 ILE A O 1
ATOM 2015 N N . LEU A 1 266 ? -4.889 2.488 -9.114 1.00 98.62 266 LEU A N 1
ATOM 2016 C CA . LEU A 1 266 ? -3.766 3.281 -9.642 1.00 98.62 266 LEU A CA 1
ATOM 2017 C C . LEU A 1 266 ? -2.734 2.373 -10.331 1.00 98.62 266 LEU A C 1
ATOM 2019 O O . LEU A 1 266 ? -2.297 2.648 -11.451 1.00 98.62 266 LEU A O 1
ATOM 2023 N N . PHE A 1 267 ? -2.385 1.261 -9.684 1.00 98.69 267 PHE A N 1
ATOM 2024 C CA . PHE A 1 267 ? -1.478 0.255 -10.226 1.00 98.69 267 PHE A CA 1
ATOM 2025 C C . PHE A 1 267 ? -2.035 -0.383 -11.502 1.00 98.69 267 PHE A C 1
ATOM 2027 O O . PHE A 1 267 ? -1.325 -0.496 -12.502 1.00 98.69 267 PHE A O 1
ATOM 2034 N N . GLY A 1 268 ? -3.321 -0.739 -11.512 1.00 98.31 268 GLY A N 1
ATOM 2035 C CA . GLY A 1 268 ? -3.987 -1.284 -12.690 1.00 98.31 268 GLY A CA 1
ATOM 2036 C C . GLY A 1 268 ? -4.005 -0.317 -13.868 1.00 98.31 268 GLY A C 1
ATOM 2037 O O . GLY A 1 268 ? -3.850 -0.742 -15.016 1.00 98.31 268 GLY A O 1
ATOM 2038 N N . HIS A 1 269 ? -4.100 0.990 -13.621 1.00 98.81 269 HIS A N 1
ATOM 2039 C CA . HIS A 1 269 ? -3.901 1.992 -14.664 1.00 98.81 269 HIS A CA 1
ATOM 2040 C C . HIS A 1 269 ? -2.464 2.028 -15.183 1.00 98.81 269 HIS A C 1
ATOM 2042 O O . HIS A 1 269 ? -2.302 2.081 -16.401 1.00 98.81 269 HIS A O 1
ATOM 2048 N N . ALA A 1 270 ? -1.445 1.917 -14.327 1.00 98.81 270 ALA A N 1
ATOM 2049 C CA . ALA A 1 270 ? -0.053 1.813 -14.774 1.00 98.81 270 ALA A CA 1
ATOM 2050 C C . ALA A 1 270 ? 0.177 0.572 -15.654 1.00 98.81 270 ALA A C 1
ATOM 2052 O O . ALA A 1 270 ? 0.732 0.691 -16.745 1.00 98.81 270 ALA A O 1
ATOM 2053 N N . VAL A 1 271 ? -0.342 -0.592 -15.248 1.00 98.75 271 VAL A N 1
ATOM 2054 C CA . VAL A 1 271 ? -0.299 -1.838 -16.037 1.00 98.75 271 VAL A CA 1
ATOM 2055 C C . VAL A 1 271 ? -1.020 -1.663 -17.373 1.00 98.75 271 VAL A C 1
ATOM 2057 O O . VAL A 1 271 ? -0.456 -1.931 -18.430 1.00 98.75 271 VAL A O 1
ATOM 2060 N N . SER A 1 272 ? -2.256 -1.165 -17.347 1.00 98.50 272 SER A N 1
ATOM 2061 C CA . SER A 1 272 ? -3.075 -1.011 -18.556 1.00 98.50 272 SER A CA 1
ATOM 2062 C C . SER A 1 272 ? -2.490 0.009 -19.533 1.00 98.50 272 SER A C 1
ATOM 2064 O O . SER A 1 272 ? -2.654 -0.136 -20.738 1.00 98.50 272 SER A O 1
ATOM 2066 N N . VAL A 1 273 ? -1.842 1.065 -19.032 1.00 98.75 273 VAL A N 1
ATOM 2067 C CA . VAL A 1 273 ? -1.154 2.055 -19.870 1.00 98.75 273 VAL A CA 1
ATOM 2068 C C . VAL A 1 273 ? 0.133 1.467 -20.437 1.00 98.75 273 VAL A C 1
ATOM 2070 O O . VAL A 1 273 ? 0.368 1.629 -21.632 1.00 98.75 273 VAL A O 1
ATOM 2073 N N . PHE A 1 274 ? 0.934 0.756 -19.634 1.00 98.88 274 PHE A N 1
ATOM 2074 C CA . PHE A 1 274 ? 2.175 0.122 -20.091 1.00 98.88 274 PHE A CA 1
ATOM 2075 C C . PHE A 1 274 ? 1.922 -0.974 -21.139 1.00 98.88 274 PHE A C 1
ATOM 2077 O O . PHE A 1 274 ? 2.676 -1.088 -22.091 1.00 98.88 274 PHE A O 1
ATOM 2084 N N . PHE A 1 275 ? 0.840 -1.742 -21.021 1.00 98.62 275 PHE A N 1
ATOM 2085 C CA . PHE A 1 275 ? 0.483 -2.810 -21.966 1.00 98.62 275 PHE A CA 1
ATOM 2086 C C . PHE A 1 275 ? -0.702 -2.436 -22.866 1.00 98.62 275 PHE A C 1
ATOM 2088 O O . PHE A 1 275 ? -1.478 -3.308 -23.258 1.00 98.62 275 PHE A O 1
ATOM 2095 N N . ALA A 1 276 ? -0.869 -1.147 -23.185 1.00 98.19 276 ALA A N 1
ATOM 2096 C CA . ALA A 1 276 ? -2.048 -0.651 -23.902 1.00 98.19 276 ALA A CA 1
ATOM 2097 C C . ALA A 1 276 ? -2.328 -1.418 -25.206 1.00 98.19 276 ALA A C 1
ATOM 2099 O O . ALA A 1 276 ? -3.473 -1.793 -25.446 1.00 98.19 276 ALA A O 1
ATOM 2100 N N . ASP A 1 277 ? -1.291 -1.730 -25.989 1.00 97.81 277 ASP A N 1
ATOM 2101 C CA . ASP A 1 277 ? -1.430 -2.446 -27.264 1.00 97.81 277 ASP A CA 1
ATOM 2102 C C . ASP A 1 277 ? -1.917 -3.891 -27.065 1.00 97.81 277 ASP A C 1
ATOM 2104 O O . ASP A 1 277 ? -2.765 -4.375 -27.817 1.00 97.81 277 ASP A O 1
ATOM 2108 N N . VAL A 1 278 ? -1.453 -4.565 -26.005 1.00 98.38 278 VAL A N 1
ATOM 2109 C CA . VAL A 1 278 ? -1.901 -5.919 -25.632 1.00 98.38 278 VAL A CA 1
ATOM 2110 C C . VAL A 1 278 ? -3.375 -5.892 -25.231 1.00 98.38 278 VAL A C 1
ATOM 2112 O O . VAL A 1 278 ? -4.162 -6.694 -25.733 1.00 98.38 278 VAL A O 1
ATOM 2115 N N . PHE A 1 279 ? -3.774 -4.947 -24.373 1.00 97.88 279 PHE A N 1
ATOM 2116 C CA . PHE A 1 279 ? -5.171 -4.800 -23.953 1.00 97.88 279 PHE A CA 1
ATOM 2117 C C . PHE A 1 279 ? -6.090 -4.386 -25.106 1.00 97.88 279 PHE A C 1
ATOM 2119 O O . PHE A 1 279 ? -7.230 -4.842 -25.165 1.00 97.88 279 PHE A O 1
ATOM 2126 N N . GLN A 1 280 ? -5.612 -3.562 -26.039 1.00 97.50 280 GLN A N 1
ATOM 2127 C CA . GLN A 1 280 ? -6.377 -3.167 -27.218 1.00 97.50 280 GLN A CA 1
ATOM 2128 C C . GLN A 1 280 ? -6.580 -4.344 -28.178 1.00 97.50 280 GLN A C 1
ATOM 2130 O O . GLN A 1 280 ? -7.693 -4.561 -28.654 1.00 97.50 280 GLN A O 1
ATOM 2135 N N . LYS A 1 281 ? -5.524 -5.117 -28.453 1.00 98.25 281 LYS A N 1
ATOM 2136 C CA . LYS A 1 281 ? -5.561 -6.233 -29.406 1.00 98.25 281 LYS A CA 1
ATOM 2137 C C . LYS A 1 281 ? -6.299 -7.459 -28.862 1.00 98.25 281 LYS A C 1
ATOM 2139 O O . LYS A 1 281 ? -7.039 -8.096 -29.604 1.00 98.25 281 LYS A O 1
ATOM 2144 N N . HIS A 1 282 ? -6.134 -7.769 -27.574 1.00 98.06 282 HIS A N 1
ATOM 2145 C CA . HIS A 1 282 ? -6.648 -8.997 -26.943 1.00 98.06 282 HIS A CA 1
ATOM 2146 C C . HIS A 1 282 ? -7.776 -8.763 -25.936 1.00 98.06 282 HIS A C 1
ATOM 2148 O O . HIS A 1 282 ? -8.161 -9.686 -25.217 1.00 98.06 282 HIS A O 1
ATOM 2154 N N . GLY A 1 283 ? -8.325 -7.547 -25.873 1.00 96.56 283 GLY A N 1
ATOM 2155 C CA . GLY A 1 283 ? -9.258 -7.119 -24.827 1.00 96.56 283 GLY A CA 1
ATOM 2156 C C . GLY A 1 283 ? -10.431 -8.071 -24.603 1.00 96.56 283 GLY A C 1
ATOM 2157 O O . GLY A 1 283 ? -10.673 -8.472 -23.470 1.00 96.56 283 GLY A O 1
ATOM 2158 N N . ALA A 1 284 ? -11.102 -8.522 -25.667 1.00 97.00 284 ALA A N 1
ATOM 2159 C CA . ALA A 1 284 ? -12.230 -9.452 -25.550 1.00 97.00 284 ALA A CA 1
ATOM 2160 C C . ALA A 1 284 ? -11.837 -10.782 -24.875 1.00 97.00 284 ALA A C 1
ATOM 2162 O O . ALA A 1 284 ? -12.551 -11.272 -23.997 1.00 97.00 284 ALA A O 1
ATOM 2163 N N . THR A 1 285 ? -10.681 -11.345 -25.240 1.00 97.44 285 THR A N 1
ATOM 2164 C CA . THR A 1 285 ? -10.154 -12.576 -24.636 1.00 97.44 285 THR A CA 1
ATOM 2165 C C . THR A 1 285 ? -9.764 -12.348 -23.180 1.00 97.44 285 THR A C 1
ATOM 2167 O O . THR A 1 285 ? -10.159 -13.128 -22.315 1.00 97.44 285 THR A O 1
ATOM 2170 N N . LEU A 1 286 ? -9.050 -11.259 -22.882 1.00 96.94 286 LEU A N 1
ATOM 2171 C CA . LEU A 1 286 ? -8.626 -10.931 -21.518 1.00 96.94 286 LEU A CA 1
ATOM 2172 C C . LEU A 1 286 ? -9.828 -10.669 -20.595 1.00 96.94 286 LEU A C 1
ATOM 2174 O O . LEU A 1 286 ? -9.845 -11.155 -19.463 1.00 96.94 286 LEU A O 1
ATOM 2178 N N . THR A 1 287 ? -10.869 -9.990 -21.086 1.00 95.19 287 THR A N 1
ATOM 2179 C CA . THR A 1 287 ? -12.136 -9.796 -20.366 1.00 95.19 287 THR A CA 1
ATOM 2180 C C . THR A 1 287 ? -12.850 -11.122 -20.117 1.00 95.19 287 THR A C 1
ATOM 2182 O O . THR A 1 287 ? -13.282 -11.365 -18.994 1.00 95.19 287 THR A O 1
ATOM 2185 N N . ARG A 1 288 ? -12.934 -12.015 -21.115 1.00 95.31 288 ARG A N 1
ATOM 2186 C CA . ARG A 1 288 ? -13.542 -13.350 -20.955 1.00 95.31 288 ARG A CA 1
ATOM 2187 C C . ARG A 1 288 ? -12.824 -14.194 -19.901 1.00 95.31 288 ARG A C 1
ATOM 2189 O O . ARG A 1 288 ? -13.474 -14.918 -19.156 1.00 95.31 288 ARG A O 1
ATOM 2196 N N . LEU A 1 289 ? -11.499 -14.096 -19.832 1.00 94.31 289 LEU A N 1
ATOM 2197 C CA . LEU A 1 289 ? -10.686 -14.752 -18.804 1.00 94.31 289 LEU A CA 1
ATOM 2198 C C . LEU A 1 289 ? -10.782 -14.070 -17.429 1.00 94.31 289 LEU A C 1
ATOM 2200 O O . LEU A 1 289 ? -10.245 -14.578 -16.445 1.00 94.31 289 LEU A O 1
ATOM 2204 N N . GLY A 1 290 ? -11.433 -12.907 -17.352 1.00 93.62 290 GLY A N 1
ATOM 2205 C CA . GLY A 1 290 ? -11.554 -12.116 -16.136 1.00 93.62 290 GLY A CA 1
ATOM 2206 C C . GLY A 1 290 ? -10.226 -11.533 -15.660 1.00 93.62 290 GLY A C 1
ATOM 2207 O O . GLY A 1 290 ? -10.054 -11.372 -14.453 1.00 93.62 290 GLY A O 1
ATOM 2208 N N . VAL A 1 291 ? -9.268 -11.269 -16.558 1.00 95.00 291 VAL A N 1
ATOM 2209 C CA . VAL A 1 291 ? -7.976 -10.640 -16.223 1.00 95.00 291 VAL A CA 1
ATOM 2210 C C . VAL A 1 291 ? -8.214 -9.300 -15.537 1.00 95.00 291 VAL A C 1
ATOM 2212 O O . VAL A 1 291 ? -8.950 -8.458 -16.047 1.00 95.00 291 VAL A O 1
ATOM 2215 N N . ASN A 1 292 ? -7.579 -9.105 -14.382 1.00 94.19 292 ASN A N 1
ATOM 2216 C CA . ASN A 1 292 ? -7.705 -7.887 -13.598 1.00 94.19 292 ASN A CA 1
ATOM 2217 C C . ASN A 1 292 ? -6.349 -7.164 -13.524 1.00 94.19 292 ASN A C 1
ATOM 2219 O O . ASN A 1 292 ? -5.471 -7.604 -12.776 1.00 94.19 292 ASN A O 1
ATOM 2223 N N . PRO A 1 293 ? -6.165 -6.035 -14.235 1.00 95.62 293 PRO A N 1
ATOM 2224 C CA . PRO A 1 293 ? -4.899 -5.307 -14.227 1.00 95.62 293 PRO A CA 1
ATOM 2225 C C . PRO A 1 293 ? -4.521 -4.773 -12.837 1.00 95.62 293 PRO A C 1
ATOM 2227 O O . PRO A 1 293 ? -3.335 -4.588 -12.572 1.00 95.62 293 PRO A O 1
ATOM 2230 N N . ASN A 1 294 ? -5.480 -4.595 -11.920 1.00 94.81 294 ASN A N 1
ATOM 2231 C CA . ASN A 1 294 ? -5.217 -4.156 -10.544 1.00 94.81 294 ASN A CA 1
ATOM 2232 C C . ASN A 1 294 ? -4.403 -5.196 -9.746 1.00 94.81 294 ASN A C 1
ATOM 2234 O O . ASN A 1 294 ? -3.740 -4.858 -8.762 1.00 94.81 294 ASN A O 1
ATOM 2238 N N . ASN A 1 295 ? -4.424 -6.461 -10.186 1.00 90.44 295 ASN A N 1
ATOM 2239 C CA . ASN A 1 295 ? -3.609 -7.545 -9.634 1.00 90.44 295 ASN A CA 1
ATOM 2240 C C . ASN A 1 295 ? -2.233 -7.671 -10.318 1.00 90.44 295 ASN A C 1
ATOM 2242 O O . ASN A 1 295 ? -1.390 -8.426 -9.837 1.00 90.44 295 ASN A O 1
ATOM 2246 N N . GLY A 1 296 ? -1.993 -6.930 -11.404 1.00 94.81 296 GLY A N 1
ATOM 2247 C CA . GLY A 1 296 ? -0.736 -6.920 -12.149 1.00 94.81 296 GLY A CA 1
ATOM 2248 C C . GLY A 1 296 ? -0.640 -7.901 -13.309 1.00 94.81 296 GLY A C 1
ATOM 2249 O O . GLY A 1 296 ? -1.541 -8.693 -13.582 1.00 94.81 296 GLY A O 1
ATOM 2250 N N . VAL A 1 297 ? 0.492 -7.837 -14.012 1.00 96.25 297 VAL A N 1
ATOM 2251 C CA . VAL A 1 297 ? 0.784 -8.690 -15.178 1.00 96.25 297 VAL A CA 1
ATOM 2252 C C . VAL A 1 297 ? 0.821 -10.170 -14.796 1.00 96.25 297 VAL A C 1
ATOM 2254 O O . VAL A 1 297 ? 0.471 -11.014 -15.615 1.00 96.25 297 VAL A O 1
ATOM 2257 N N . GLY A 1 298 ? 1.166 -10.500 -13.548 1.00 94.69 298 GLY A N 1
ATOM 2258 C CA . GLY A 1 298 ? 1.121 -11.876 -13.057 1.00 94.69 298 GLY A CA 1
ATOM 2259 C C . GLY A 1 298 ? -0.279 -12.499 -13.137 1.00 94.69 298 GLY A C 1
ATOM 2260 O O . GLY A 1 298 ? -0.395 -13.672 -13.482 1.00 94.69 298 GLY A O 1
ATOM 2261 N N . ASP A 1 299 ? -1.343 -11.721 -12.897 1.00 93.00 299 ASP A N 1
ATOM 2262 C CA . ASP A 1 299 ? -2.735 -12.182 -13.042 1.00 93.00 299 ASP A CA 1
ATOM 2263 C C . ASP A 1 299 ? -3.075 -12.484 -14.506 1.00 93.00 299 ASP A C 1
ATOM 2265 O O . ASP A 1 299 ? -3.664 -13.524 -14.805 1.00 93.00 299 ASP A O 1
ATOM 2269 N N . MET A 1 300 ? -2.633 -11.615 -15.423 1.00 95.81 300 MET A N 1
ATOM 2270 C CA . MET A 1 300 ? -2.770 -11.833 -16.863 1.00 95.81 300 MET A CA 1
ATOM 2271 C C . MET A 1 300 ? -2.051 -13.114 -17.295 1.00 95.81 300 MET A C 1
ATOM 2273 O O . MET A 1 300 ? -2.675 -13.974 -17.912 1.00 95.81 300 MET A O 1
ATOM 2277 N N . LEU A 1 301 ? -0.776 -13.268 -16.924 1.00 96.62 301 LEU A N 1
ATOM 2278 C CA . LEU A 1 301 ? 0.035 -14.440 -17.263 1.00 96.62 301 LEU A CA 1
ATOM 2279 C C . LEU A 1 301 ? -0.585 -15.735 -16.724 1.00 96.62 301 LEU A C 1
ATOM 2281 O O . LEU A 1 301 ? -0.702 -16.703 -17.465 1.00 96.62 301 LEU A O 1
ATOM 2285 N N . ALA A 1 302 ? -1.054 -15.746 -15.475 1.00 94.06 302 ALA A N 1
ATOM 2286 C CA . ALA A 1 302 ? -1.683 -16.926 -14.886 1.00 94.06 302 ALA A CA 1
ATOM 2287 C C . ALA A 1 302 ? -2.988 -17.329 -15.596 1.00 94.06 302 ALA A C 1
ATOM 2289 O O . ALA A 1 302 ? -3.276 -18.515 -15.736 1.00 94.06 302 ALA A O 1
ATOM 2290 N N . LYS A 1 303 ? -3.790 -16.360 -16.052 1.00 94.62 303 LYS A N 1
ATOM 2291 C CA . LYS A 1 303 ? -5.084 -16.628 -16.696 1.00 94.62 303 LYS A CA 1
ATOM 2292 C C . LYS A 1 303 ? -4.954 -17.093 -18.142 1.00 94.62 303 LYS A C 1
ATOM 2294 O O . LYS A 1 303 ? -5.730 -17.951 -18.567 1.00 94.62 303 LYS A O 1
ATOM 2299 N N . ILE A 1 304 ? -3.972 -16.583 -18.888 1.00 97.31 304 ILE A N 1
ATOM 2300 C CA . ILE A 1 304 ? -3.744 -17.014 -20.278 1.00 97.31 304 ILE A CA 1
ATOM 2301 C C . ILE A 1 304 ? -3.205 -18.448 -20.380 1.00 97.31 304 ILE A C 1
ATOM 2303 O O . ILE A 1 304 ? -3.306 -19.040 -21.448 1.00 97.31 304 ILE A O 1
ATOM 2307 N N . GLU A 1 305 ? -2.708 -19.043 -19.288 1.00 96.62 305 GLU A N 1
ATOM 2308 C CA . GLU A 1 305 ? -2.343 -20.472 -19.235 1.00 96.62 305 GLU A CA 1
ATOM 2309 C C . GLU A 1 305 ? -3.519 -21.411 -19.543 1.00 96.62 305 GLU A C 1
ATOM 2311 O O . GLU A 1 305 ? -3.311 -22.562 -19.910 1.00 96.62 305 GLU A O 1
ATOM 2316 N N . THR A 1 306 ? -4.758 -20.931 -19.412 1.00 94.62 306 THR A N 1
ATOM 2317 C CA . THR A 1 306 ? -5.969 -21.711 -19.715 1.00 94.62 306 THR A CA 1
ATOM 2318 C C . THR A 1 306 ? -6.372 -21.677 -21.195 1.00 94.62 306 THR A C 1
ATOM 2320 O O . THR A 1 306 ? -7.335 -22.342 -21.582 1.00 94.62 306 THR A O 1
ATOM 2323 N N . LEU A 1 307 ? -5.678 -20.891 -22.026 1.00 96.56 307 LEU A N 1
ATOM 2324 C CA . LEU A 1 307 ? -5.973 -20.749 -23.453 1.00 96.56 307 LEU A CA 1
ATOM 2325 C C . LEU A 1 307 ? -5.317 -21.850 -24.299 1.00 96.56 307 LEU A C 1
ATOM 2327 O O . LEU A 1 307 ? -4.300 -22.414 -23.897 1.00 96.56 307 LEU A O 1
ATOM 2331 N N . PRO A 1 308 ? -5.832 -22.100 -25.519 1.00 97.44 308 PRO A N 1
ATOM 2332 C CA . PRO A 1 308 ? -5.112 -22.876 -26.524 1.00 97.44 308 PRO A CA 1
ATOM 2333 C C . PRO A 1 308 ? -3.731 -22.276 -26.832 1.00 97.44 308 PRO A C 1
ATOM 2335 O O . PRO A 1 308 ? -3.580 -21.051 -26.891 1.00 97.44 308 PRO A O 1
ATOM 2338 N N . ASP A 1 309 ? -2.749 -23.135 -27.117 1.00 96.94 309 ASP A N 1
ATOM 2339 C CA . ASP A 1 309 ? -1.341 -22.746 -27.300 1.00 96.94 309 ASP A CA 1
ATOM 2340 C C . ASP A 1 309 ? -1.137 -21.612 -28.312 1.00 96.94 309 ASP A C 1
ATOM 2342 O O . ASP A 1 309 ? -0.326 -20.718 -28.079 1.00 96.94 309 ASP A O 1
ATOM 2346 N N . ALA A 1 310 ? -1.890 -21.604 -29.416 1.00 96.88 310 ALA A N 1
ATOM 2347 C CA . ALA A 1 310 ? -1.777 -20.570 -30.443 1.00 96.88 310 ALA A CA 1
ATOM 2348 C C . ALA A 1 310 ? -2.224 -19.181 -29.944 1.00 96.88 310 ALA A C 1
ATOM 2350 O O . ALA A 1 310 ? -1.544 -18.187 -30.201 1.00 96.88 310 ALA A O 1
ATOM 2351 N N . GLU A 1 311 ? -3.338 -19.105 -29.207 1.00 96.56 311 GLU A N 1
ATOM 2352 C CA . GLU A 1 311 ? -3.828 -17.847 -28.625 1.00 96.56 311 GLU A CA 1
ATOM 2353 C C . GLU A 1 311 ? -2.894 -17.362 -27.515 1.00 96.56 311 GLU A C 1
ATOM 2355 O O . GLU A 1 311 ? -2.513 -16.190 -27.485 1.00 96.56 311 GLU A O 1
ATOM 2360 N N . LYS A 1 312 ? -2.462 -18.280 -26.640 1.00 98.06 312 LYS A N 1
ATOM 2361 C CA . LYS A 1 312 ? -1.483 -17.996 -25.588 1.00 98.06 312 LYS A CA 1
ATOM 2362 C C . LYS A 1 312 ? -0.178 -17.452 -26.175 1.00 98.06 312 LYS A C 1
ATOM 2364 O O . LYS A 1 312 ? 0.310 -16.416 -25.725 1.00 98.06 312 LYS A O 1
ATOM 2369 N N . ALA A 1 313 ? 0.376 -18.118 -27.190 1.00 98.00 313 ALA A N 1
ATOM 2370 C CA . ALA A 1 313 ? 1.617 -17.709 -27.840 1.00 98.00 313 ALA A CA 1
ATOM 2371 C C . ALA A 1 313 ? 1.499 -16.326 -28.497 1.00 98.00 313 ALA A C 1
ATOM 2373 O O . ALA A 1 313 ? 2.429 -15.528 -28.393 1.00 98.00 313 ALA A O 1
ATOM 2374 N N . ALA A 1 314 ? 0.355 -16.011 -29.116 1.00 97.94 314 ALA A N 1
ATOM 2375 C CA . ALA A 1 314 ? 0.113 -14.691 -29.693 1.00 97.94 314 ALA A CA 1
ATOM 2376 C C . ALA A 1 314 ? 0.125 -13.582 -28.625 1.00 97.94 314 ALA A C 1
ATOM 2378 O O . ALA A 1 314 ? 0.787 -12.562 -28.812 1.00 97.94 314 ALA A O 1
ATOM 2379 N N . ILE A 1 315 ? -0.544 -13.796 -27.485 1.00 98.44 315 ILE A N 1
ATOM 2380 C CA . ILE A 1 315 ? -0.554 -12.828 -26.376 1.00 98.44 315 ILE A CA 1
ATOM 2381 C C . ILE A 1 315 ? 0.853 -12.655 -25.790 1.00 98.44 315 ILE A C 1
ATOM 2383 O O . ILE A 1 315 ? 1.300 -11.527 -25.589 1.00 98.44 315 ILE A O 1
ATOM 2387 N N . LEU A 1 316 ? 1.576 -13.755 -25.550 1.00 98.31 316 LEU A N 1
ATOM 2388 C CA . LEU A 1 316 ? 2.948 -13.710 -25.030 1.00 98.31 316 LEU A CA 1
ATOM 2389 C C . LEU A 1 316 ? 3.905 -12.970 -25.974 1.00 98.31 316 LEU A C 1
ATOM 2391 O O . LEU A 1 316 ? 4.742 -12.199 -25.508 1.00 98.31 316 LEU A O 1
ATOM 2395 N N . ALA A 1 317 ? 3.760 -13.159 -27.287 1.00 98.50 317 ALA A N 1
ATOM 2396 C CA . ALA A 1 317 ? 4.557 -12.446 -28.279 1.00 98.50 317 ALA A CA 1
ATOM 2397 C C . ALA A 1 317 ? 4.294 -10.931 -28.255 1.00 98.50 317 ALA A C 1
ATOM 2399 O O . ALA A 1 317 ? 5.238 -10.148 -28.340 1.00 98.50 317 ALA A O 1
ATOM 2400 N N . ASP A 1 318 ? 3.040 -10.500 -28.091 1.00 98.56 318 ASP A N 1
ATOM 2401 C CA . ASP A 1 318 ? 2.707 -9.073 -27.996 1.00 98.56 318 ASP A CA 1
ATOM 2402 C C . ASP A 1 318 ? 3.168 -8.448 -26.661 1.00 98.56 318 ASP A C 1
ATOM 2404 O O . ASP A 1 318 ? 3.560 -7.277 -26.619 1.00 98.56 318 ASP A O 1
ATOM 2408 N N . ILE A 1 319 ? 3.191 -9.225 -25.570 1.00 98.38 319 ILE A N 1
ATOM 2409 C CA . ILE A 1 319 ? 3.793 -8.808 -24.292 1.00 98.38 319 ILE A CA 1
ATOM 2410 C C . ILE A 1 319 ? 5.307 -8.597 -24.456 1.00 98.38 319 ILE A C 1
ATOM 2412 O O . ILE A 1 319 ? 5.827 -7.550 -24.070 1.00 98.38 319 ILE A O 1
ATOM 2416 N N . ASP A 1 320 ? 6.016 -9.550 -25.064 1.00 97.88 320 ASP A N 1
ATOM 2417 C CA . ASP A 1 320 ? 7.455 -9.436 -25.339 1.00 97.88 320 ASP A CA 1
ATOM 2418 C C . ASP A 1 320 ? 7.770 -8.264 -26.288 1.00 97.88 320 ASP A C 1
ATOM 2420 O O . ASP A 1 320 ? 8.693 -7.481 -26.045 1.00 97.88 320 ASP A O 1
ATOM 2424 N N . ALA A 1 321 ? 6.947 -8.065 -27.322 1.00 98.56 321 ALA A N 1
ATOM 2425 C CA . ALA A 1 321 ? 7.041 -6.902 -28.199 1.00 98.56 321 ALA A CA 1
ATOM 2426 C C . ALA A 1 321 ? 6.863 -5.585 -27.425 1.00 98.56 321 ALA A C 1
ATOM 2428 O O . ALA A 1 321 ? 7.604 -4.630 -27.666 1.00 98.56 321 ALA A O 1
ATOM 2429 N N . THR A 1 322 ? 5.945 -5.544 -26.453 1.00 98.44 322 THR A N 1
ATOM 2430 C CA . THR A 1 322 ? 5.759 -4.380 -25.576 1.00 98.44 322 THR A CA 1
ATOM 2431 C C . THR A 1 322 ? 7.026 -4.092 -24.775 1.00 98.44 322 THR A C 1
ATOM 2433 O O . THR A 1 322 ? 7.494 -2.955 -24.784 1.00 98.44 322 THR A O 1
ATOM 2436 N N . TYR A 1 323 ? 7.635 -5.100 -24.142 1.00 98.12 323 TYR A N 1
ATOM 2437 C CA . TYR A 1 323 ? 8.880 -4.916 -23.385 1.00 98.12 323 TYR A CA 1
ATOM 2438 C C . TYR A 1 323 ? 10.039 -4.404 -24.246 1.00 98.12 323 TYR A C 1
ATOM 2440 O O . TYR A 1 323 ? 10.822 -3.581 -23.782 1.00 98.12 323 TYR A O 1
ATOM 2448 N N . LYS A 1 324 ? 10.131 -4.841 -25.506 1.00 97.38 324 LYS A N 1
ATOM 2449 C CA . LYS A 1 324 ? 11.140 -4.351 -26.460 1.00 97.38 324 LYS A CA 1
ATOM 2450 C C . LYS A 1 324 ? 10.871 -2.918 -26.924 1.00 97.38 324 LYS A C 1
ATOM 2452 O O . LYS A 1 324 ? 11.807 -2.178 -27.218 1.00 97.38 324 LYS A O 1
ATOM 2457 N N . ALA A 1 325 ? 9.601 -2.533 -27.029 1.00 97.69 325 ALA A N 1
ATOM 2458 C CA . ALA A 1 325 ? 9.191 -1.228 -27.534 1.00 97.69 325 ALA A CA 1
ATOM 2459 C C . ALA A 1 325 ? 9.148 -0.130 -26.456 1.00 97.69 325 ALA A C 1
ATOM 2461 O O . ALA A 1 325 ? 9.186 1.051 -26.802 1.00 97.69 325 ALA A O 1
ATOM 2462 N N . ARG A 1 326 ? 9.057 -0.480 -25.173 1.00 98.25 326 ARG A N 1
ATOM 2463 C CA . ARG A 1 326 ? 8.853 0.440 -24.036 1.00 98.25 326 ARG A CA 1
ATOM 2464 C C . ARG A 1 326 ? 10.122 0.582 -23.177 1.00 98.25 326 ARG A C 1
ATOM 2466 O O . ARG A 1 326 ? 11.091 -0.127 -23.444 1.00 98.25 326 ARG A O 1
ATOM 2473 N N . PRO A 1 327 ? 10.204 1.529 -22.213 1.00 98.75 327 PRO A N 1
ATOM 2474 C CA . PRO A 1 327 ? 11.361 1.569 -21.320 1.00 98.75 327 PRO A CA 1
ATOM 2475 C C . PRO A 1 327 ? 11.478 0.261 -20.539 1.00 98.75 327 PRO A C 1
ATOM 2477 O O . PRO A 1 327 ? 10.475 -0.393 -20.236 1.00 98.75 327 PRO A O 1
ATOM 2480 N N . ALA A 1 328 ? 12.706 -0.090 -20.166 1.00 98.69 328 ALA A N 1
ATOM 2481 C CA . ALA A 1 328 ? 12.930 -1.195 -19.251 1.00 98.69 328 ALA A CA 1
ATOM 2482 C C . ALA A 1 328 ? 12.251 -0.903 -17.903 1.00 98.69 328 ALA A C 1
ATOM 2484 O O . ALA A 1 328 ? 12.300 0.216 -17.393 1.00 98.69 328 ALA A O 1
ATOM 2485 N N . LEU A 1 329 ? 11.614 -1.917 -17.324 1.00 98.88 329 LEU A N 1
ATOM 2486 C CA . LEU A 1 329 ? 11.023 -1.819 -15.994 1.00 98.88 329 LEU A CA 1
ATOM 2487 C C . LEU A 1 329 ? 12.064 -2.133 -14.924 1.00 98.88 329 LEU A C 1
ATOM 2489 O O . LEU A 1 329 ? 12.945 -2.971 -15.128 1.00 98.88 329 LEU A O 1
ATOM 2493 N N . ALA A 1 330 ? 11.902 -1.527 -13.749 1.00 98.81 330 ALA A N 1
ATOM 2494 C CA . ALA A 1 330 ? 12.548 -2.046 -12.552 1.00 98.81 330 ALA A CA 1
ATOM 2495 C C . ALA A 1 330 ? 12.093 -3.489 -12.273 1.00 98.81 330 ALA A C 1
ATOM 2497 O O . ALA A 1 330 ? 10.938 -3.857 -12.509 1.00 98.81 330 ALA A O 1
ATOM 2498 N N . MET A 1 331 ? 13.003 -4.305 -11.750 1.00 98.75 331 MET A N 1
ATOM 2499 C CA . MET A 1 331 ? 12.806 -5.726 -11.490 1.00 98.75 331 MET A CA 1
ATOM 2500 C C . MET A 1 331 ? 12.720 -5.993 -9.991 1.00 98.75 331 MET A C 1
ATOM 2502 O O . MET A 1 331 ? 13.534 -5.510 -9.206 1.00 98.75 331 MET A O 1
ATOM 2506 N N . VAL A 1 332 ? 11.749 -6.818 -9.610 1.00 98.31 332 VAL A N 1
ATOM 2507 C CA . VAL A 1 332 ? 11.683 -7.443 -8.283 1.00 98.31 332 VAL A CA 1
ATOM 2508 C C . VAL A 1 332 ? 12.616 -8.655 -8.254 1.00 98.31 332 VAL A C 1
ATOM 2510 O O . VAL A 1 332 ? 13.308 -8.894 -7.268 1.00 98.31 332 VAL A O 1
ATOM 2513 N N . ASN A 1 333 ? 12.664 -9.411 -9.355 1.00 98.06 333 ASN A N 1
ATOM 2514 C CA . ASN A 1 333 ? 13.593 -10.518 -9.549 1.00 98.06 333 ASN A CA 1
ATOM 2515 C C . ASN A 1 333 ? 13.927 -10.655 -11.043 1.00 98.06 333 ASN A C 1
ATOM 2517 O O . ASN A 1 333 ? 13.094 -11.124 -11.821 1.00 98.06 333 ASN A O 1
ATOM 2521 N N . SER A 1 334 ? 15.131 -10.238 -11.443 1.00 97.12 334 SER A N 1
ATOM 2522 C CA . SER A 1 334 ? 15.584 -10.270 -12.840 1.00 97.12 334 SER A CA 1
ATOM 2523 C C . SER A 1 334 ? 15.706 -11.693 -13.389 1.00 97.12 334 SER A C 1
ATOM 2525 O O . SER A 1 334 ? 15.232 -11.950 -14.491 1.00 97.12 334 SER A O 1
ATOM 2527 N N . ASP A 1 335 ? 16.238 -12.634 -12.603 1.00 96.88 335 ASP A N 1
ATOM 2528 C CA . ASP A 1 335 ? 16.473 -14.024 -13.032 1.00 96.88 335 ASP A CA 1
ATOM 2529 C C . ASP A 1 335 ? 15.174 -14.765 -13.369 1.00 96.88 335 ASP A C 1
ATOM 2531 O O . ASP A 1 335 ? 15.151 -15.685 -14.185 1.00 96.88 335 ASP A O 1
ATOM 2535 N N . ARG A 1 336 ? 14.074 -14.360 -12.730 1.00 96.12 336 ARG A N 1
ATOM 2536 C CA . ARG A 1 336 ? 12.735 -14.924 -12.933 1.00 96.12 336 ARG A CA 1
ATOM 2537 C C . ARG A 1 336 ? 11.840 -14.059 -13.820 1.00 96.12 336 ARG A C 1
ATOM 2539 O O . ARG A 1 336 ? 10.666 -14.385 -13.968 1.00 96.12 336 ARG A O 1
ATOM 2546 N N . GLY A 1 337 ? 12.354 -12.951 -14.355 1.00 96.50 337 GLY A N 1
ATOM 2547 C CA . GLY A 1 337 ? 11.575 -12.013 -15.165 1.00 96.50 337 GLY A CA 1
ATOM 2548 C C . GLY A 1 337 ? 10.474 -11.266 -14.400 1.00 96.50 337 GLY A C 1
ATOM 2549 O O . GLY A 1 337 ? 9.587 -10.701 -15.029 1.00 96.50 337 GLY A O 1
ATOM 2550 N N . ILE A 1 338 ? 10.516 -11.230 -13.062 1.00 98.19 338 ILE A N 1
ATOM 2551 C CA . ILE A 1 338 ? 9.490 -10.575 -12.240 1.00 98.19 338 ILE A CA 1
ATOM 2552 C C . ILE A 1 338 ? 9.764 -9.071 -12.189 1.00 98.19 338 ILE A C 1
ATOM 2554 O O . ILE A 1 338 ? 10.688 -8.603 -11.520 1.00 98.19 338 ILE A O 1
ATOM 2558 N N . THR A 1 339 ? 8.944 -8.311 -12.904 1.00 98.56 339 THR A N 1
ATOM 2559 C CA . THR A 1 339 ? 9.013 -6.847 -13.003 1.00 98.56 339 THR A CA 1
ATOM 2560 C C . THR A 1 339 ? 8.257 -6.162 -11.864 1.00 98.56 339 THR A C 1
ATOM 2562 O O . THR A 1 339 ? 7.340 -6.732 -11.283 1.00 98.56 339 THR A O 1
ATOM 2565 N N . ASN A 1 340 ? 8.497 -4.871 -11.666 1.00 98.44 340 ASN A N 1
ATOM 2566 C CA . ASN A 1 340 ? 7.727 -3.991 -10.784 1.00 98.44 340 ASN A CA 1
ATOM 2567 C C . ASN A 1 340 ? 6.206 -3.959 -11.087 1.00 98.44 340 ASN A C 1
ATOM 2569 O O . ASN A 1 340 ? 5.411 -3.737 -10.181 1.00 98.44 340 ASN A O 1
ATOM 2573 N N . LEU A 1 341 ? 5.785 -4.264 -12.323 1.00 98.50 341 LEU A N 1
ATOM 2574 C CA . LEU A 1 341 ? 4.368 -4.387 -12.708 1.00 98.50 341 LEU A CA 1
ATOM 2575 C C . LEU A 1 341 ? 3.762 -5.804 -12.562 1.00 98.50 341 LEU A C 1
ATOM 2577 O O . LEU A 1 341 ? 2.624 -6.028 -12.979 1.00 98.50 341 LEU A O 1
ATOM 2581 N N . HIS A 1 342 ? 4.491 -6.780 -12.006 1.00 97.19 342 HIS A N 1
ATOM 2582 C CA . HIS A 1 342 ? 3.988 -8.157 -11.895 1.00 97.19 342 HIS A CA 1
ATOM 2583 C C . HIS A 1 342 ? 2.894 -8.313 -10.837 1.00 97.19 342 HIS A C 1
ATOM 2585 O O . HIS A 1 342 ? 1.859 -8.904 -11.142 1.00 97.19 342 HIS A O 1
ATOM 2591 N N . VAL A 1 343 ? 3.114 -7.790 -9.627 1.00 93.94 343 VAL A N 1
ATOM 2592 C CA . VAL A 1 343 ? 2.177 -7.873 -8.497 1.00 93.94 343 VAL A CA 1
ATOM 2593 C C . VAL A 1 343 ? 2.163 -6.533 -7.765 1.00 93.94 343 VAL A C 1
ATOM 2595 O O . VAL A 1 343 ? 3.212 -6.001 -7.404 1.00 93.94 343 VAL A O 1
ATOM 2598 N N . SER A 1 344 ? 0.970 -5.996 -7.500 1.00 90.50 344 SER A N 1
ATOM 2599 C CA . SER A 1 344 ? 0.791 -4.663 -6.898 1.00 90.50 344 SER A CA 1
ATOM 2600 C C . SER A 1 344 ? 1.380 -4.517 -5.490 1.00 90.50 344 SER A C 1
ATOM 2602 O O . SER A 1 344 ? 1.644 -3.402 -5.043 1.00 90.50 344 SER A O 1
ATOM 2604 N N . SER A 1 345 ? 1.615 -5.628 -4.787 1.00 88.50 345 SER A N 1
ATOM 2605 C CA . SER A 1 345 ? 2.169 -5.654 -3.430 1.00 88.50 345 SER A CA 1
ATOM 2606 C C . SER A 1 345 ? 3.689 -5.796 -3.347 1.00 88.50 345 SER A C 1
ATOM 2608 O O . SER A 1 345 ? 4.220 -5.683 -2.246 1.00 88.50 345 SER A O 1
ATOM 2610 N N . ASP A 1 346 ? 4.392 -6.061 -4.452 1.00 91.56 346 ASP A N 1
ATOM 2611 C CA . ASP A 1 346 ? 5.825 -6.390 -4.390 1.00 91.56 346 ASP A CA 1
ATOM 2612 C C . ASP A 1 346 ? 6.699 -5.157 -4.129 1.00 91.56 346 ASP A C 1
ATOM 2614 O O . ASP A 1 346 ? 7.696 -5.228 -3.412 1.00 91.56 346 ASP A O 1
ATOM 2618 N N . THR A 1 347 ? 6.332 -4.006 -4.700 1.00 95.44 347 THR A N 1
ATOM 2619 C CA . THR A 1 347 ? 7.072 -2.745 -4.539 1.00 95.44 347 THR A CA 1
ATOM 2620 C C . THR A 1 347 ? 6.262 -1.756 -3.710 1.00 95.44 347 THR A C 1
ATOM 2622 O O . THR A 1 347 ? 5.408 -1.040 -4.227 1.00 95.44 347 THR A O 1
ATOM 2625 N N . ILE A 1 348 ? 6.546 -1.710 -2.408 1.00 95.75 348 ILE A N 1
ATOM 2626 C CA . ILE A 1 348 ? 5.826 -0.865 -1.448 1.00 95.75 348 ILE A CA 1
ATOM 2627 C C . ILE A 1 348 ? 6.608 0.432 -1.224 1.00 95.75 348 ILE A C 1
ATOM 2629 O O . ILE A 1 348 ? 7.788 0.388 -0.876 1.00 95.75 348 ILE A O 1
ATOM 2633 N N . ILE A 1 349 ? 5.985 1.588 -1.448 1.00 98.25 349 ILE A N 1
ATOM 2634 C CA . ILE A 1 349 ? 6.632 2.913 -1.493 1.00 98.25 349 ILE A CA 1
ATOM 2635 C C . ILE A 1 349 ? 7.523 3.229 -0.280 1.00 98.25 349 ILE A C 1
ATOM 2637 O O . ILE A 1 349 ? 8.649 3.688 -0.456 1.00 98.25 349 ILE A O 1
ATOM 2641 N N . ASP A 1 350 ? 7.074 2.931 0.942 1.00 95.88 350 ASP A N 1
ATOM 2642 C CA . ASP A 1 350 ? 7.790 3.260 2.182 1.00 95.88 350 ASP A CA 1
ATOM 2643 C C . ASP A 1 350 ? 9.024 2.384 2.439 1.00 95.88 350 ASP A C 1
ATOM 2645 O O . ASP A 1 350 ? 9.893 2.772 3.216 1.00 95.88 350 ASP A O 1
ATOM 2649 N N . ALA A 1 351 ? 9.140 1.240 1.761 1.00 96.50 351 ALA A N 1
ATOM 2650 C CA . ALA A 1 351 ? 10.333 0.394 1.780 1.00 96.50 351 ALA A CA 1
ATOM 2651 C C . ALA A 1 351 ? 11.200 0.581 0.523 1.00 96.50 351 ALA A C 1
ATOM 2653 O O . ALA A 1 351 ? 12.424 0.676 0.606 1.00 96.50 351 ALA A O 1
ATOM 2654 N N . SER A 1 352 ? 10.562 0.654 -0.645 1.00 98.56 352 SER A N 1
ATOM 2655 C CA . SER A 1 352 ? 11.232 0.703 -1.946 1.00 98.56 352 SER A CA 1
ATOM 2656 C C . SER A 1 352 ? 11.933 2.033 -2.210 1.00 98.56 352 SER A C 1
ATOM 2658 O O . SER A 1 352 ? 13.058 2.013 -2.704 1.00 98.56 352 SER A O 1
ATOM 2660 N N . MET A 1 353 ? 11.334 3.172 -1.840 1.00 98.81 353 MET A N 1
ATOM 2661 C CA . MET A 1 353 ? 11.968 4.477 -2.052 1.00 98.81 353 MET A CA 1
ATOM 2662 C C . MET A 1 353 ? 13.234 4.651 -1.199 1.00 98.81 353 MET A C 1
ATOM 2664 O O . MET A 1 353 ? 14.274 4.978 -1.769 1.00 98.81 353 MET A O 1
ATOM 2668 N N . PRO A 1 354 ? 13.241 4.359 0.122 1.00 98.75 354 PRO A N 1
ATOM 2669 C CA . PRO A 1 354 ? 14.483 4.392 0.897 1.00 98.75 354 PRO A CA 1
ATOM 2670 C C . PRO A 1 354 ? 15.546 3.405 0.401 1.00 98.75 354 PRO A C 1
ATOM 2672 O O . PRO A 1 354 ? 16.731 3.735 0.424 1.00 98.75 354 PRO A O 1
ATOM 2675 N N . ALA A 1 355 ? 15.148 2.211 -0.059 1.00 98.75 355 ALA A N 1
ATOM 2676 C CA . ALA A 1 355 ? 16.080 1.235 -0.624 1.00 98.75 355 ALA A CA 1
ATOM 2677 C C . ALA A 1 355 ? 16.743 1.759 -1.909 1.00 98.75 355 ALA A C 1
ATOM 2679 O O . ALA A 1 355 ? 17.967 1.733 -2.011 1.00 98.75 355 ALA A O 1
ATOM 2680 N N . MET A 1 356 ? 15.950 2.299 -2.838 1.00 98.81 356 MET A N 1
ATOM 2681 C CA . MET A 1 356 ? 16.438 2.928 -4.069 1.00 98.81 356 MET A CA 1
ATOM 2682 C C . MET A 1 356 ? 17.376 4.101 -3.759 1.00 98.81 356 MET A C 1
ATOM 2684 O O . MET A 1 356 ? 18.480 4.162 -4.297 1.00 98.81 356 MET A O 1
ATOM 2688 N N . ILE A 1 357 ? 16.994 4.988 -2.831 1.00 98.88 357 ILE A N 1
ATOM 2689 C CA . ILE A 1 357 ? 17.813 6.147 -2.445 1.00 98.88 357 ILE A CA 1
ATOM 2690 C C . ILE A 1 357 ? 19.154 5.703 -1.845 1.00 98.88 357 ILE A C 1
ATOM 2692 O O . ILE A 1 357 ? 20.205 6.257 -2.171 1.00 98.88 357 ILE A O 1
ATOM 2696 N N . ARG A 1 358 ? 19.135 4.685 -0.978 1.00 98.75 358 ARG A N 1
ATOM 2697 C CA . ARG A 1 358 ? 20.341 4.125 -0.360 1.00 98.75 358 ARG A CA 1
ATOM 2698 C C . ARG A 1 358 ? 21.286 3.496 -1.384 1.00 98.75 358 ARG A C 1
ATOM 2700 O O . ARG A 1 358 ? 22.499 3.626 -1.233 1.00 98.75 358 ARG A O 1
ATOM 2707 N N . GLU A 1 359 ? 20.754 2.829 -2.401 1.00 98.50 359 GLU A N 1
ATOM 2708 C CA . GLU A 1 359 ? 21.513 2.163 -3.466 1.00 98.50 359 GLU A CA 1
ATOM 2709 C C . GLU A 1 359 ? 21.818 3.126 -4.625 1.00 98.50 359 GLU A C 1
ATOM 2711 O O . GLU A 1 359 ? 21.531 2.845 -5.786 1.00 98.50 359 GLU A O 1
ATOM 2716 N N . SER A 1 360 ? 22.397 4.294 -4.317 1.00 98.69 360 SER A N 1
ATOM 2717 C CA . SER A 1 360 ? 22.817 5.294 -5.317 1.00 98.69 360 SER A CA 1
ATOM 2718 C C . SER A 1 360 ? 21.684 5.884 -6.171 1.00 98.69 360 SER A C 1
ATOM 2720 O O . SER A 1 360 ? 21.943 6.368 -7.275 1.00 98.69 360 SER A O 1
ATOM 2722 N N . GLY A 1 361 ? 20.436 5.818 -5.706 1.00 98.69 361 GLY A N 1
ATOM 2723 C CA . GLY A 1 361 ? 19.274 6.219 -6.496 1.00 98.69 361 GLY A CA 1
ATOM 2724 C C . GLY A 1 361 ? 18.903 5.205 -7.576 1.00 98.69 361 GLY A C 1
ATOM 2725 O O . GLY A 1 361 ? 18.332 5.596 -8.590 1.00 98.69 361 GLY A O 1
ATOM 2726 N N . LYS A 1 362 ? 19.270 3.928 -7.429 1.00 98.88 362 LYS A N 1
ATOM 2727 C CA . LYS A 1 362 ? 19.149 2.922 -8.492 1.00 98.88 362 LYS A CA 1
ATOM 2728 C C . LYS A 1 362 ? 18.207 1.784 -8.125 1.00 98.88 362 LYS A C 1
ATOM 2730 O O . LYS A 1 362 ? 17.974 1.486 -6.956 1.00 98.88 362 LYS A O 1
ATOM 2735 N N . MET A 1 363 ? 17.694 1.117 -9.152 1.00 98.88 363 MET A N 1
ATOM 2736 C CA . MET A 1 363 ? 16.942 -0.133 -9.034 1.00 98.88 363 MET A CA 1
ATOM 2737 C C . MET A 1 363 ? 17.501 -1.182 -9.994 1.00 98.88 363 MET A C 1
ATOM 2739 O O . MET A 1 363 ? 18.231 -0.858 -10.930 1.00 98.88 363 MET A O 1
ATOM 2743 N N . TRP A 1 364 ? 17.180 -2.450 -9.743 1.00 98.81 364 TRP A N 1
ATOM 2744 C CA . TRP A 1 364 ? 17.621 -3.561 -10.582 1.00 98.81 364 TRP A CA 1
ATOM 2745 C C . TRP A 1 364 ? 16.872 -3.566 -11.916 1.00 98.81 364 TRP A C 1
ATOM 2747 O O . TRP A 1 364 ? 15.645 -3.490 -11.931 1.00 98.81 364 TRP A O 1
ATOM 2757 N N . GLY A 1 365 ? 17.601 -3.656 -13.026 1.00 98.75 365 GLY A N 1
ATOM 2758 C CA . GLY A 1 365 ? 17.054 -3.789 -14.373 1.00 98.75 365 GLY A CA 1
ATOM 2759 C C . GLY A 1 365 ? 16.977 -5.246 -14.849 1.00 98.75 365 GLY A C 1
ATOM 2760 O O . GLY A 1 365 ? 17.391 -6.163 -14.134 1.00 98.75 365 GLY A O 1
ATOM 2761 N N . PRO A 1 366 ? 16.468 -5.481 -16.073 1.00 98.31 366 PRO A N 1
ATOM 2762 C CA . PRO A 1 366 ? 16.326 -6.825 -16.646 1.00 98.31 366 PRO A CA 1
ATOM 2763 C C . PRO A 1 366 ? 17.648 -7.587 -16.813 1.00 98.31 366 PRO A C 1
ATOM 2765 O O . PRO A 1 366 ? 17.651 -8.810 -16.854 1.00 98.31 366 PRO A O 1
ATOM 2768 N N . ASP A 1 367 ? 18.772 -6.874 -16.889 1.00 98.31 367 ASP A N 1
ATOM 2769 C CA . ASP A 1 367 ? 20.123 -7.434 -16.998 1.00 98.31 367 ASP A CA 1
ATOM 2770 C C . ASP A 1 367 ? 20.742 -7.825 -15.643 1.00 98.31 367 ASP A C 1
ATOM 2772 O O . ASP A 1 367 ? 21.921 -8.180 -15.584 1.00 98.31 367 ASP A O 1
ATOM 2776 N N . GLY A 1 368 ? 19.975 -7.721 -14.551 1.00 98.25 368 GLY A N 1
ATOM 2777 C CA . GLY A 1 368 ? 20.449 -8.014 -13.203 1.00 98.25 368 GLY A CA 1
ATOM 2778 C C . GLY A 1 368 ? 21.479 -7.006 -12.695 1.00 98.25 368 GLY A C 1
ATOM 2779 O O . GLY A 1 368 ? 22.341 -7.374 -11.901 1.00 98.25 368 GLY A O 1
ATOM 2780 N N . LYS A 1 369 ? 21.429 -5.745 -13.147 1.00 98.69 369 LYS A N 1
ATOM 2781 C CA . LYS A 1 369 ? 22.308 -4.659 -12.675 1.00 98.69 369 LYS A CA 1
ATOM 2782 C C . LYS A 1 369 ? 21.516 -3.448 -12.197 1.00 98.69 369 LYS A C 1
ATOM 2784 O O . LYS A 1 369 ? 20.339 -3.302 -12.506 1.00 98.69 369 LYS A O 1
ATOM 2789 N N . LEU A 1 370 ? 22.174 -2.583 -11.428 1.00 98.62 370 LEU A N 1
ATOM 2790 C CA . LEU A 1 370 ? 21.599 -1.333 -10.932 1.00 98.62 370 LEU A CA 1
ATOM 2791 C C . LEU A 1 370 ? 21.649 -0.233 -12.000 1.00 98.62 370 LEU A C 1
ATOM 2793 O O . LEU A 1 370 ? 22.724 0.086 -12.511 1.00 98.62 370 LEU A O 1
ATOM 2797 N N . HIS A 1 371 ? 20.509 0.408 -12.253 1.00 98.88 371 HIS A N 1
ATOM 2798 C CA . HIS A 1 371 ? 20.364 1.527 -13.190 1.00 98.88 371 HIS A CA 1
ATOM 2799 C C . HIS A 1 371 ? 19.622 2.692 -12.541 1.00 98.88 371 HIS A C 1
ATOM 2801 O O . HIS A 1 371 ? 18.859 2.496 -11.594 1.00 98.88 371 HIS A O 1
ATOM 2807 N N . ASP A 1 372 ? 19.834 3.901 -13.063 1.00 98.94 372 ASP A N 1
ATOM 2808 C CA . ASP A 1 372 ? 19.001 5.049 -12.694 1.00 98.94 372 ASP A CA 1
ATOM 2809 C C . ASP A 1 372 ? 17.531 4.784 -13.064 1.00 98.94 372 ASP A C 1
ATOM 2811 O O . ASP A 1 372 ? 17.244 4.037 -14.006 1.00 98.94 372 ASP A O 1
ATOM 2815 N N . THR A 1 373 ? 16.599 5.385 -12.325 1.00 98.94 373 THR A N 1
ATOM 2816 C CA . THR A 1 373 ? 15.162 5.110 -12.467 1.00 98.94 373 THR A CA 1
ATOM 2817 C C . THR A 1 373 ? 14.313 6.373 -12.361 1.00 98.94 373 THR A C 1
ATOM 2819 O O . THR A 1 373 ? 14.580 7.255 -11.542 1.00 98.94 373 THR A O 1
ATOM 2822 N N . LEU A 1 374 ? 13.260 6.428 -13.171 1.00 98.94 374 LEU A N 1
ATOM 2823 C CA . LEU A 1 374 ? 12.133 7.337 -13.023 1.00 98.94 374 LEU A CA 1
ATOM 2824 C C . LEU A 1 374 ? 11.118 6.660 -12.092 1.00 98.94 374 LEU A C 1
ATOM 2826 O O . LEU A 1 374 ? 10.442 5.703 -12.475 1.00 98.94 374 LEU A O 1
ATOM 2830 N N . ALA A 1 375 ? 11.052 7.145 -10.852 1.00 98.94 375 ALA A N 1
ATOM 2831 C CA . ALA A 1 375 ? 10.198 6.612 -9.797 1.00 98.94 375 ALA A CA 1
ATOM 2832 C C . ALA A 1 375 ? 8.827 7.299 -9.803 1.00 98.94 375 ALA A C 1
ATOM 2834 O O . ALA A 1 375 ? 8.661 8.404 -9.291 1.00 98.94 375 ALA A O 1
ATOM 2835 N N . VAL A 1 376 ? 7.826 6.641 -10.378 1.00 98.94 376 VAL A N 1
ATOM 2836 C CA . VAL A 1 376 ? 6.451 7.135 -10.459 1.00 98.94 376 VAL A CA 1
ATOM 2837 C C . VAL A 1 376 ? 5.747 6.990 -9.111 1.00 98.94 376 VAL A C 1
ATOM 2839 O O . VAL A 1 376 ? 5.498 5.880 -8.633 1.00 98.94 376 VAL A O 1
ATOM 2842 N N . ILE A 1 377 ? 5.376 8.134 -8.540 1.00 98.88 377 ILE A N 1
ATOM 2843 C CA . ILE A 1 377 ? 4.491 8.281 -7.383 1.00 98.88 377 ILE A CA 1
ATOM 2844 C C . ILE A 1 377 ? 3.396 9.261 -7.827 1.00 98.88 377 ILE A C 1
ATOM 2846 O O . ILE A 1 377 ? 3.628 10.465 -7.778 1.00 98.88 377 ILE A O 1
ATOM 2850 N N . PRO A 1 378 ? 2.235 8.791 -8.327 1.00 98.75 378 PRO A N 1
ATOM 2851 C CA . PRO A 1 378 ? 1.300 9.666 -9.034 1.00 98.75 378 PRO A CA 1
ATOM 2852 C C . PRO A 1 378 ? 0.827 10.881 -8.229 1.00 98.75 378 PRO A C 1
ATOM 2854 O O . PRO A 1 378 ? 0.780 11.982 -8.769 1.00 98.75 378 PRO A O 1
ATOM 2857 N N . ASP A 1 379 ? 0.510 10.698 -6.948 1.00 98.81 379 ASP A N 1
ATOM 2858 C CA . ASP A 1 379 ? -0.042 11.757 -6.105 1.00 98.81 379 ASP A CA 1
ATOM 2859 C C . ASP A 1 379 ? 1.033 12.625 -5.420 1.00 98.81 379 ASP A C 1
ATOM 2861 O O . ASP A 1 379 ? 2.030 12.127 -4.885 1.00 98.81 379 ASP A O 1
ATOM 2865 N N . ARG A 1 380 ? 0.816 13.947 -5.398 1.00 98.38 380 ARG A N 1
ATOM 2866 C CA . ARG A 1 380 ? 1.774 14.931 -4.867 1.00 98.38 380 ARG A CA 1
ATOM 2867 C C . ARG A 1 380 ? 1.840 15.053 -3.350 1.00 98.38 380 ARG A C 1
ATOM 2869 O O . ARG A 1 380 ? 2.763 15.743 -2.886 1.00 98.38 380 ARG A O 1
ATOM 2876 N N . CYS A 1 381 ? 0.928 14.455 -2.576 1.00 98.31 381 CYS A N 1
ATOM 2877 C CA . CYS A 1 381 ? 0.911 14.609 -1.116 1.00 98.31 381 CYS A CA 1
ATOM 2878 C C . CYS A 1 381 ? 2.272 14.257 -0.507 1.00 98.31 381 CYS A C 1
ATOM 2880 O O . CYS A 1 381 ? 2.828 15.048 0.253 1.00 98.31 381 CYS A O 1
ATOM 2882 N N . TYR A 1 382 ? 2.867 13.137 -0.936 1.00 98.19 382 TYR A N 1
ATOM 2883 C CA . TYR A 1 382 ? 4.126 12.641 -0.366 1.00 98.19 382 TYR A CA 1
ATOM 2884 C C . TYR A 1 382 ? 5.275 12.502 -1.375 1.00 98.19 382 TYR A C 1
ATOM 2886 O O . TYR A 1 382 ? 6.431 12.406 -0.964 1.00 98.19 382 TYR A O 1
ATOM 2894 N N . ALA A 1 383 ? 5.005 12.536 -2.686 1.00 98.50 383 ALA A N 1
ATOM 2895 C CA . ALA A 1 383 ? 6.028 12.333 -3.719 1.00 98.50 383 ALA A CA 1
ATOM 2896 C C . ALA A 1 383 ? 7.193 13.338 -3.635 1.00 98.50 383 ALA A C 1
ATOM 2898 O O . ALA A 1 383 ? 8.363 12.970 -3.763 1.00 98.50 383 ALA A O 1
ATOM 2899 N N . ARG A 1 384 ? 6.874 14.609 -3.359 1.00 98.12 384 ARG A N 1
ATOM 2900 C CA . ARG A 1 384 ? 7.848 15.712 -3.285 1.00 98.12 384 ARG A CA 1
ATOM 2901 C C . ARG A 1 384 ? 8.910 15.498 -2.206 1.00 98.12 384 ARG A C 1
ATOM 2903 O O . ARG A 1 384 ? 10.051 15.890 -2.411 1.00 98.12 384 ARG A O 1
ATOM 2910 N N . LEU A 1 385 ? 8.565 14.821 -1.107 1.00 98.19 385 LEU A N 1
ATOM 2911 C CA . LEU A 1 385 ? 9.500 14.529 -0.017 1.00 98.19 385 LEU A CA 1
ATOM 2912 C C . LEU A 1 385 ? 10.668 13.665 -0.506 1.00 98.19 385 LEU A C 1
ATOM 2914 O O . LEU A 1 385 ? 11.826 13.949 -0.210 1.00 98.19 385 LEU A O 1
ATOM 2918 N N . PHE A 1 386 ? 10.373 12.631 -1.298 1.00 98.75 386 PHE A N 1
ATOM 2919 C CA . PHE A 1 386 ? 11.402 11.763 -1.864 1.00 98.75 386 PHE A CA 1
ATOM 2920 C C . PHE A 1 386 ? 12.242 12.484 -2.917 1.00 98.75 386 PHE A C 1
ATOM 2922 O O . PHE A 1 386 ? 13.459 12.304 -2.937 1.00 98.75 386 PHE A O 1
ATOM 2929 N N . GLN A 1 387 ? 11.619 13.330 -3.745 1.00 98.81 387 GLN A N 1
ATOM 2930 C CA . GLN A 1 387 ? 12.345 14.144 -4.720 1.00 98.81 387 GLN A CA 1
ATOM 2931 C C . GLN A 1 387 ? 13.380 15.046 -4.033 1.00 98.81 387 GLN A C 1
ATOM 2933 O O . GLN A 1 387 ? 14.532 15.071 -4.457 1.00 98.81 387 GLN A O 1
ATOM 2938 N N . THR A 1 388 ? 13.013 15.702 -2.927 1.00 98.81 388 THR A N 1
ATOM 2939 C CA . THR A 1 388 ? 13.944 16.532 -2.147 1.00 98.81 388 THR A CA 1
ATOM 2940 C C . THR A 1 388 ? 15.142 15.732 -1.630 1.00 98.81 388 THR A C 1
ATOM 2942 O O . THR A 1 388 ? 16.270 16.208 -1.707 1.00 98.81 388 THR A O 1
ATOM 2945 N N . VAL A 1 389 ? 14.933 14.503 -1.143 1.00 98.88 389 VAL A N 1
ATOM 2946 C CA . VAL A 1 389 ? 16.040 13.648 -0.673 1.00 98.88 389 VAL A CA 1
ATOM 2947 C C . VAL A 1 389 ? 16.950 13.215 -1.827 1.00 98.88 389 VAL A C 1
ATOM 2949 O O . VAL A 1 389 ? 18.168 13.170 -1.664 1.00 98.88 389 VAL A O 1
ATOM 2952 N N . ILE A 1 390 ? 16.381 12.915 -2.998 1.00 98.88 390 ILE A N 1
ATOM 2953 C CA . ILE A 1 390 ? 17.154 12.596 -4.205 1.00 98.88 390 ILE A CA 1
ATOM 2954 C C . ILE A 1 390 ? 18.012 13.795 -4.626 1.00 98.88 390 ILE A C 1
ATOM 2956 O O . ILE A 1 390 ? 19.197 13.630 -4.905 1.00 98.88 390 ILE A O 1
ATOM 2960 N N . GLU A 1 391 ? 17.439 14.998 -4.657 1.00 98.88 391 GLU A N 1
ATOM 2961 C CA . GLU A 1 391 ? 18.156 16.231 -5.004 1.00 98.88 391 GLU A CA 1
ATOM 2962 C C . GLU A 1 391 ? 19.281 16.542 -4.014 1.00 98.88 391 GLU A C 1
ATOM 2964 O O . GLU A 1 391 ? 20.393 16.865 -4.438 1.00 98.88 391 GLU A O 1
ATOM 2969 N N . ASP A 1 392 ? 19.026 16.369 -2.715 1.00 98.88 392 ASP A N 1
ATOM 2970 C CA . ASP A 1 392 ? 20.042 16.496 -1.671 1.00 98.88 392 ASP A CA 1
ATOM 2971 C C . ASP A 1 392 ? 21.196 15.513 -1.897 1.00 98.88 392 ASP A C 1
ATOM 2973 O O . ASP A 1 392 ? 22.354 15.924 -1.956 1.00 98.88 392 ASP A O 1
ATOM 2977 N N . CYS A 1 393 ? 20.895 14.233 -2.138 1.00 98.81 393 CYS A N 1
ATOM 2978 C CA . CYS A 1 393 ? 21.927 13.225 -2.370 1.00 98.81 393 CYS A CA 1
ATOM 2979 C C . CYS A 1 393 ? 22.719 13.479 -3.664 1.00 98.81 393 CYS A C 1
ATOM 2981 O O . CYS A 1 393 ? 23.929 13.248 -3.699 1.00 98.81 393 CYS A O 1
ATOM 2983 N N . LYS A 1 394 ? 22.087 13.997 -4.727 1.00 98.75 394 LYS A N 1
ATOM 2984 C CA . LYS A 1 394 ? 22.810 14.437 -5.934 1.00 98.75 394 LYS A CA 1
ATOM 2985 C C . LYS A 1 394 ? 23.741 15.607 -5.625 1.00 98.75 394 LYS A C 1
ATOM 2987 O O . LYS A 1 394 ? 24.888 15.596 -6.062 1.00 98.75 394 LYS A O 1
ATOM 2992 N N . GLY A 1 395 ? 23.272 16.608 -4.879 1.00 98.56 395 GLY A N 1
ATOM 2993 C CA . GLY A 1 395 ? 24.043 17.810 -4.554 1.00 98.56 395 GLY A CA 1
ATOM 2994 C C . GLY A 1 395 ? 25.205 17.557 -3.590 1.00 98.56 395 GLY A C 1
ATOM 2995 O O . GLY A 1 395 ? 26.318 18.039 -3.831 1.00 98.56 395 GLY A O 1
ATOM 2996 N N . ASN A 1 396 ? 24.947 16.773 -2.540 1.00 98.62 396 ASN A N 1
ATOM 2997 C CA . ASN A 1 396 ? 25.800 16.612 -1.359 1.00 98.62 396 ASN A CA 1
ATOM 2998 C C . ASN A 1 396 ? 26.440 15.219 -1.228 1.00 98.62 396 ASN A C 1
ATOM 3000 O O . ASN A 1 396 ? 27.300 15.019 -0.370 1.00 98.62 396 ASN A O 1
ATOM 3004 N N . GLY A 1 397 ? 26.080 14.268 -2.091 1.00 98.62 397 GLY A N 1
ATOM 3005 C CA . GLY A 1 397 ? 26.516 12.878 -1.991 1.00 98.62 397 GLY A CA 1
ATOM 3006 C C . GLY A 1 397 ? 25.655 12.055 -1.026 1.00 98.62 397 GLY A C 1
ATOM 3007 O O . GLY A 1 397 ? 24.662 12.522 -0.477 1.00 98.62 397 GLY A O 1
ATOM 3008 N N . ALA A 1 398 ? 26.030 10.791 -0.825 1.00 98.62 398 ALA A N 1
ATOM 3009 C CA . ALA A 1 398 ? 25.306 9.894 0.072 1.00 98.62 398 ALA A CA 1
ATOM 3010 C C . ALA A 1 398 ? 25.420 10.335 1.543 1.00 98.62 398 ALA A C 1
ATOM 3012 O O . ALA A 1 398 ? 26.464 10.832 1.966 1.00 98.62 398 ALA A O 1
ATOM 3013 N N . PHE A 1 399 ? 24.390 10.062 2.350 1.00 98.62 399 PHE A N 1
ATOM 3014 C CA . PHE A 1 399 ? 24.472 10.248 3.801 1.00 98.62 399 PHE A CA 1
ATOM 3015 C C . PHE A 1 399 ? 25.603 9.415 4.421 1.00 98.62 399 PHE A C 1
ATOM 3017 O O . PHE A 1 399 ? 25.823 8.268 4.033 1.00 98.62 399 PHE A O 1
ATOM 3024 N N . ASP A 1 400 ? 26.257 9.963 5.449 1.00 98.50 400 ASP A N 1
ATOM 3025 C CA . ASP A 1 400 ? 27.275 9.269 6.242 1.00 98.50 400 ASP A CA 1
ATOM 3026 C C . ASP A 1 400 ? 26.692 8.768 7.583 1.00 98.50 400 ASP A C 1
ATOM 3028 O O . ASP A 1 400 ? 26.479 9.569 8.503 1.00 98.50 400 ASP A O 1
ATOM 3032 N N . PRO A 1 401 ? 26.475 7.447 7.764 1.00 98.31 401 PRO A N 1
ATOM 3033 C CA . PRO A 1 401 ? 25.945 6.888 9.009 1.00 98.31 401 PRO A CA 1
ATOM 3034 C C . PRO A 1 401 ? 26.794 7.184 10.253 1.00 98.31 401 PRO A C 1
ATOM 3036 O O . PRO A 1 401 ? 26.253 7.196 11.366 1.00 98.31 401 PRO A O 1
ATOM 3039 N N . LYS A 1 402 ? 28.102 7.430 10.082 1.00 98.19 402 LYS A N 1
ATOM 3040 C CA . LYS A 1 402 ? 29.048 7.706 11.171 1.00 98.19 402 LYS A CA 1
ATOM 3041 C C . LYS A 1 402 ? 28.803 9.064 11.817 1.00 98.19 402 LYS A C 1
ATOM 3043 O O . LYS A 1 402 ? 28.938 9.197 13.035 1.00 98.19 402 LYS A O 1
ATOM 3048 N N . THR A 1 403 ? 28.423 10.056 11.019 1.00 98.38 403 THR A N 1
ATOM 3049 C CA . THR A 1 403 ? 28.335 11.457 11.449 1.00 98.38 403 THR A CA 1
ATOM 3050 C C . THR A 1 403 ? 26.912 12.004 11.433 1.00 98.38 403 THR A C 1
ATOM 3052 O O . THR A 1 403 ? 26.605 12.880 12.241 1.00 98.38 403 THR A O 1
ATOM 3055 N N . MET A 1 404 ? 26.013 11.457 10.604 1.00 98.31 404 MET A N 1
ATOM 3056 C CA . MET A 1 404 ? 24.647 11.966 10.478 1.00 98.31 404 MET A CA 1
ATOM 3057 C C . MET A 1 404 ? 23.901 11.967 11.821 1.00 98.31 404 MET A C 1
ATOM 3059 O O . MET A 1 404 ? 24.087 11.082 12.674 1.00 98.31 404 MET A O 1
ATOM 3063 N N . GLY A 1 405 ? 23.001 12.938 11.977 1.00 98.44 405 GLY A N 1
ATOM 3064 C CA . GLY A 1 405 ? 22.092 13.045 13.114 1.00 98.44 405 GLY A CA 1
ATOM 3065 C C . GLY A 1 405 ? 21.043 11.926 13.171 1.00 98.44 405 GLY A C 1
ATOM 3066 O O . GLY A 1 405 ? 21.243 10.805 12.693 1.00 98.44 405 GLY A O 1
ATOM 3067 N N . THR A 1 406 ? 19.912 12.222 13.801 1.00 98.06 406 THR A N 1
ATOM 3068 C CA . THR A 1 406 ? 18.742 11.339 13.843 1.00 98.06 406 THR A CA 1
ATOM 3069 C C . THR A 1 406 ? 17.484 12.171 13.659 1.00 98.06 406 THR A C 1
ATOM 3071 O O . THR A 1 406 ? 17.414 13.283 14.175 1.00 98.06 406 THR A O 1
ATOM 3074 N N . VAL A 1 407 ? 16.494 11.617 12.961 1.00 98.25 407 VAL A N 1
ATOM 3075 C CA . VAL A 1 407 ? 15.171 12.225 12.780 1.00 98.25 407 VAL A CA 1
ATOM 3076 C C . VAL A 1 407 ? 14.137 11.274 13.393 1.00 98.25 407 VAL A C 1
ATOM 3078 O O . VAL A 1 407 ? 13.780 10.277 12.766 1.00 98.25 407 VAL A O 1
ATOM 3081 N N . PRO A 1 408 ? 13.741 11.486 14.663 1.00 97.88 408 PRO A N 1
ATOM 3082 C CA . PRO A 1 408 ? 12.604 10.798 15.275 1.00 97.88 408 PRO A CA 1
ATOM 3083 C C . PRO A 1 408 ? 11.282 11.174 14.597 1.00 97.88 408 PRO A C 1
ATOM 3085 O O . PRO A 1 408 ? 11.199 12.196 13.921 1.00 97.88 408 PRO A O 1
ATOM 3088 N N . ASN A 1 409 ? 10.237 10.382 14.830 1.00 98.19 409 ASN A N 1
ATOM 3089 C CA . ASN A 1 409 ? 8.899 10.642 14.313 1.00 98.19 409 ASN A CA 1
ATOM 3090 C C . ASN A 1 409 ? 7.852 10.550 15.427 1.00 98.19 409 ASN A C 1
ATOM 3092 O O . ASN A 1 409 ? 7.663 9.476 16.005 1.00 98.19 409 ASN A O 1
ATOM 3096 N N . VAL A 1 410 ? 7.123 11.647 15.639 1.00 98.38 410 VAL A N 1
ATOM 3097 C CA . VAL A 1 410 ? 5.845 11.658 16.360 1.00 98.38 410 VAL A CA 1
ATOM 3098 C C . VAL A 1 410 ? 4.739 11.653 15.310 1.00 98.38 410 VAL A C 1
ATOM 3100 O O . VAL A 1 410 ? 4.625 12.602 14.544 1.00 98.38 410 VAL A O 1
ATOM 3103 N N . GLY A 1 411 ? 3.999 10.550 15.210 1.00 97.94 411 GLY A N 1
ATOM 3104 C CA . GLY A 1 411 ? 3.034 10.329 14.130 1.00 97.94 411 GLY A CA 1
ATOM 3105 C C . GLY A 1 411 ? 1.600 10.264 14.630 1.00 97.94 411 GLY A C 1
ATOM 3106 O O . GLY A 1 411 ? 1.304 9.451 15.510 1.00 97.94 411 GLY A O 1
ATOM 3107 N N . LEU A 1 412 ? 0.727 11.064 14.026 1.00 98.12 412 LEU A N 1
ATOM 3108 C CA . LEU A 1 412 ? -0.720 10.962 14.177 1.00 98.12 412 LEU A CA 1
ATOM 3109 C C . LEU A 1 412 ? -1.200 9.661 13.525 1.00 98.12 412 LEU A C 1
ATOM 3111 O O . LEU A 1 412 ? -0.890 9.385 12.369 1.00 98.12 412 LEU A O 1
ATOM 3115 N N . MET A 1 413 ? -1.860 8.802 14.299 1.00 96.50 413 MET A N 1
ATOM 3116 C CA . MET A 1 413 ? -2.387 7.528 13.782 1.00 96.50 413 MET A CA 1
ATOM 3117 C C . MET A 1 413 ? -3.542 6.948 14.597 1.00 96.50 413 MET A C 1
ATOM 3119 O O . MET A 1 413 ? -4.158 5.974 14.152 1.00 96.50 413 MET A O 1
ATOM 3123 N N . ALA A 1 414 ? -3.792 7.484 15.797 1.00 96.62 414 ALA A N 1
ATOM 3124 C CA . ALA A 1 414 ? -4.826 6.974 16.680 1.00 96.62 414 ALA A CA 1
ATOM 3125 C C . ALA A 1 414 ? -6.194 6.988 15.989 1.00 96.62 414 ALA A C 1
ATOM 3127 O O . ALA A 1 414 ? -6.520 7.898 15.228 1.00 96.62 414 ALA A O 1
ATOM 3128 N N . GLN A 1 415 ? -6.992 5.956 16.261 1.00 95.38 415 GLN A N 1
ATOM 3129 C CA . GLN A 1 415 ? -8.360 5.833 15.758 1.00 95.38 415 GLN A CA 1
ATOM 3130 C C . GLN A 1 415 ? -8.485 5.918 14.228 1.00 95.38 415 GLN A C 1
ATOM 3132 O O . GLN A 1 415 ? -9.482 6.431 13.718 1.00 95.38 415 GLN A O 1
ATOM 3137 N N . GLN A 1 416 ? -7.503 5.358 13.512 1.00 94.81 416 GLN A N 1
ATOM 3138 C CA . GLN A 1 416 ? -7.497 5.266 12.045 1.00 94.81 416 GLN A CA 1
ATOM 3139 C C . GLN A 1 416 ? -7.456 6.639 11.358 1.00 94.81 416 GLN A C 1
ATOM 3141 O O . GLN A 1 416 ? -8.127 6.837 10.349 1.00 94.81 416 GLN A O 1
ATOM 3146 N N . ALA A 1 417 ? -6.675 7.571 11.913 1.00 97.31 417 ALA A N 1
ATOM 3147 C CA . ALA A 1 417 ? -6.537 8.922 11.382 1.00 97.31 417 ALA A CA 1
ATOM 3148 C C . ALA A 1 417 ? -6.190 8.949 9.878 1.00 97.31 417 ALA A C 1
ATOM 3150 O O . ALA A 1 417 ? -5.400 8.131 9.388 1.00 97.31 417 ALA A O 1
ATOM 3151 N N . GLU A 1 418 ? -6.777 9.922 9.181 1.00 98.00 418 GLU A N 1
ATOM 3152 C CA . GLU A 1 418 ? -6.471 10.286 7.794 1.00 98.00 418 GLU A CA 1
ATOM 3153 C C . GLU A 1 418 ? -6.716 9.115 6.814 1.00 98.00 418 GLU A C 1
ATOM 3155 O O . GLU A 1 418 ? -7.752 8.437 6.872 1.00 98.00 418 GLU A O 1
ATOM 3160 N N . GLU A 1 419 ? -5.797 8.853 5.879 1.00 96.88 419 GLU A N 1
ATOM 3161 C CA . GLU A 1 419 ? -5.975 7.836 4.842 1.00 96.88 419 GLU A CA 1
ATOM 3162 C C . GLU A 1 419 ? -6.145 6.411 5.381 1.00 96.88 419 GLU A C 1
ATOM 3164 O O . GLU A 1 419 ? -6.784 5.588 4.716 1.00 96.88 419 GLU A O 1
ATOM 3169 N N . TYR A 1 420 ? -5.621 6.096 6.570 1.00 92.25 420 TYR A N 1
ATOM 3170 C CA . TYR A 1 420 ? -5.745 4.753 7.156 1.00 92.25 420 TYR A CA 1
ATOM 3171 C C . TYR A 1 420 ? -7.205 4.387 7.459 1.00 92.25 420 TYR A C 1
ATOM 3173 O O . TYR A 1 420 ? -7.553 3.205 7.465 1.00 92.25 420 TYR A O 1
ATOM 3181 N N . GLY A 1 421 ? -8.062 5.385 7.686 1.00 93.62 421 GLY A N 1
ATOM 3182 C CA . GLY A 1 421 ? -9.497 5.214 7.889 1.00 93.62 421 GLY A CA 1
ATOM 3183 C C . GLY A 1 421 ? -10.326 5.361 6.614 1.00 93.62 421 GLY A C 1
ATOM 3184 O O . GLY A 1 421 ? -11.542 5.208 6.673 1.00 93.62 421 GLY A O 1
ATOM 3185 N N . SER A 1 422 ? -9.726 5.660 5.458 1.00 96.25 422 SER A N 1
ATOM 3186 C CA . SER A 1 422 ? -10.456 6.068 4.241 1.00 96.25 422 SER A CA 1
ATOM 3187 C C . SER A 1 422 ? -11.046 4.916 3.416 1.00 96.25 422 SER A C 1
ATOM 3189 O O . SER A 1 422 ? -11.842 5.142 2.503 1.00 96.25 422 SER A O 1
ATOM 3191 N N . HIS A 1 423 ? -10.668 3.666 3.695 1.00 91.56 423 HIS A N 1
ATOM 3192 C CA . HIS A 1 423 ? -10.928 2.542 2.786 1.00 91.56 423 HIS A CA 1
ATOM 3193 C C . HIS A 1 423 ? -12.415 2.292 2.518 1.00 91.56 423 HIS A C 1
ATOM 3195 O O . HIS A 1 423 ? -12.795 1.961 1.401 1.00 91.56 423 HIS A O 1
ATOM 3201 N N . ASP A 1 424 ? -13.258 2.437 3.538 1.00 92.56 424 ASP A N 1
ATOM 3202 C CA . ASP A 1 424 ? -14.708 2.252 3.431 1.00 92.56 424 ASP A CA 1
ATOM 3203 C C . ASP A 1 424 ? -15.437 3.496 2.889 1.00 92.56 424 ASP A C 1
ATOM 3205 O O . ASP A 1 424 ? -16.665 3.508 2.803 1.00 92.56 424 ASP A O 1
ATOM 3209 N N . LYS A 1 425 ? -14.670 4.533 2.546 1.00 97.69 425 LYS A N 1
ATOM 3210 C CA . LYS A 1 425 ? -15.084 5.825 1.994 1.00 97.69 425 LYS A CA 1
ATOM 3211 C C . LYS A 1 425 ? -14.341 6.150 0.689 1.00 97.69 425 LYS A C 1
ATOM 3213 O O . LYS A 1 425 ? -14.280 7.308 0.284 1.00 97.69 425 LYS A O 1
ATOM 3218 N N . THR A 1 426 ? -13.751 5.137 0.055 1.00 98.25 426 THR A N 1
ATOM 3219 C CA . THR A 1 426 ? -13.050 5.258 -1.226 1.00 98.25 426 THR A CA 1
ATOM 3220 C C . THR A 1 426 ? -13.836 4.520 -2.301 1.00 98.25 426 THR A C 1
ATOM 3222 O O . THR A 1 426 ? -14.169 3.348 -2.119 1.00 98.25 426 THR A O 1
ATOM 3225 N N . PHE A 1 427 ? -14.120 5.185 -3.420 1.00 98.19 427 PHE A N 1
ATOM 3226 C CA . PHE A 1 427 ? -14.985 4.663 -4.480 1.00 98.19 427 PHE A CA 1
ATOM 3227 C C . PHE A 1 427 ? -14.392 4.947 -5.858 1.00 98.19 427 PHE A C 1
ATOM 3229 O O . PHE A 1 427 ? -13.934 6.058 -6.111 1.00 98.19 427 PHE A O 1
ATOM 3236 N N . GLU A 1 428 ? -14.449 3.960 -6.752 1.00 98.12 428 GLU A N 1
ATOM 3237 C CA . GLU A 1 428 ? -14.310 4.174 -8.195 1.00 98.12 428 GLU A CA 1
ATOM 3238 C C . GLU A 1 428 ? -15.680 4.577 -8.750 1.00 98.12 428 GLU A C 1
ATOM 3240 O O . GLU A 1 428 ? -16.673 3.883 -8.512 1.00 98.12 428 GLU A O 1
ATOM 3245 N N . LEU A 1 429 ? -15.768 5.725 -9.423 1.00 98.12 429 LEU A N 1
ATOM 3246 C CA . LEU A 1 429 ? -17.065 6.313 -9.747 1.00 98.12 429 LEU A CA 1
ATOM 3247 C C . LEU A 1 429 ? -17.677 5.680 -11.005 1.00 98.12 429 LEU A C 1
ATOM 3249 O O . LEU A 1 429 ? -17.016 5.614 -12.040 1.00 98.12 429 LEU A O 1
ATOM 3253 N N . PRO A 1 430 ? -18.956 5.263 -10.973 1.00 96.00 430 PRO A N 1
ATOM 3254 C CA . PRO A 1 430 ? -19.591 4.598 -12.111 1.00 96.00 430 PRO A CA 1
ATOM 3255 C C . PRO A 1 430 ? -20.015 5.562 -13.229 1.00 96.00 430 PRO A C 1
ATOM 3257 O O . PRO A 1 430 ? -20.258 5.125 -14.352 1.00 96.00 430 PRO A O 1
ATOM 3260 N N . ALA A 1 431 ? -20.145 6.855 -12.929 1.00 97.69 431 ALA A N 1
ATOM 3261 C CA . ALA A 1 431 ? -20.675 7.858 -13.842 1.00 97.69 431 ALA A CA 1
ATOM 3262 C C . ALA A 1 431 ? -20.124 9.253 -13.524 1.00 97.69 431 ALA A C 1
ATOM 3264 O O . ALA A 1 431 ? -19.678 9.520 -12.408 1.00 97.69 431 ALA A O 1
ATOM 3265 N N . ASP A 1 432 ? -20.211 10.146 -14.508 1.00 98.56 432 ASP A N 1
ATOM 3266 C CA . ASP A 1 432 ? -19.924 11.567 -14.331 1.00 98.56 432 ASP A CA 1
ATOM 3267 C C . ASP A 1 432 ? -20.960 12.242 -13.423 1.00 98.56 432 ASP A C 1
ATOM 3269 O O . ASP A 1 432 ? -22.164 11.976 -13.525 1.00 98.56 432 ASP A O 1
ATOM 3273 N N . GLY A 1 433 ? -20.518 13.211 -12.624 1.00 98.44 433 GLY A N 1
ATOM 3274 C CA . GLY A 1 433 ? -21.411 13.971 -11.760 1.00 98.44 433 GLY A CA 1
ATOM 3275 C C . GLY A 1 433 ? -20.682 14.749 -10.674 1.00 98.44 433 GLY A C 1
ATOM 3276 O O . GLY A 1 433 ? -19.589 15.272 -10.882 1.00 98.44 433 GLY A O 1
ATOM 3277 N N . GLU A 1 434 ? -21.305 14.816 -9.504 1.00 98.62 434 GLU A N 1
ATOM 3278 C CA . GLU A 1 434 ? -20.747 15.414 -8.297 1.00 98.62 434 GLU A CA 1
ATOM 3279 C C . GLU A 1 434 ? -20.912 14.445 -7.124 1.00 98.62 434 GLU A C 1
ATOM 3281 O O . GLU A 1 434 ? -22.024 14.003 -6.828 1.00 98.62 434 GLU A O 1
ATOM 3286 N N . VAL A 1 435 ? -19.814 14.123 -6.438 1.00 98.81 435 VAL A N 1
ATOM 3287 C CA . VAL A 1 435 ? -19.882 13.429 -5.149 1.00 98.81 435 VAL A CA 1
ATOM 3288 C C . VAL A 1 435 ? -20.087 14.461 -4.051 1.00 98.81 435 VAL A C 1
ATOM 3290 O O . VAL A 1 435 ? -19.351 15.447 -3.976 1.00 98.81 435 VAL A O 1
ATOM 3293 N N . ARG A 1 436 ? -21.074 14.224 -3.186 1.00 98.81 436 ARG A N 1
ATOM 3294 C CA . ARG A 1 436 ? -21.424 15.078 -2.049 1.00 98.81 436 ARG A CA 1
ATOM 3295 C C . ARG A 1 436 ? -21.325 14.296 -0.749 1.00 98.81 436 ARG A C 1
ATOM 3297 O O . ARG A 1 436 ? -21.766 13.149 -0.665 1.00 98.81 436 ARG A O 1
ATOM 3304 N N . VAL A 1 437 ? -20.782 14.947 0.272 1.00 98.75 437 VAL A N 1
ATOM 3305 C CA . VAL A 1 437 ? -20.840 14.510 1.667 1.00 98.75 437 VAL A CA 1
ATOM 3306 C C . VAL A 1 437 ? -21.918 15.350 2.339 1.00 98.75 437 VAL A C 1
ATOM 3308 O O . VAL A 1 437 ? -21.761 16.561 2.464 1.00 98.75 437 VAL A O 1
ATOM 3311 N N . VAL A 1 438 ? -23.033 14.730 2.717 1.00 98.62 438 VAL A N 1
ATOM 3312 C CA . VAL A 1 438 ? -24.258 15.421 3.147 1.00 98.62 438 VAL A CA 1
ATOM 3313 C C . VAL A 1 438 ? -24.598 15.033 4.582 1.00 98.62 438 VAL A C 1
ATOM 3315 O O . VAL A 1 438 ? -24.697 13.845 4.880 1.00 98.62 438 VAL A O 1
ATOM 3318 N N . ALA A 1 439 ? -24.775 16.014 5.464 1.00 98.12 439 ALA A N 1
ATOM 3319 C CA . ALA A 1 439 ? -25.204 15.809 6.846 1.00 98.12 439 ALA A CA 1
ATOM 3320 C C . ALA A 1 439 ? -26.675 15.353 6.939 1.00 98.12 439 ALA A C 1
ATOM 3322 O O . ALA A 1 439 ? -27.436 15.439 5.972 1.00 98.12 439 ALA A O 1
ATOM 3323 N N . GLU A 1 440 ? -27.099 14.883 8.116 1.00 96.31 440 GLU A N 1
ATOM 3324 C CA . GLU A 1 440 ? -28.480 14.420 8.352 1.00 96.31 440 GLU A CA 1
ATOM 3325 C C . GLU A 1 440 ? -29.551 15.491 8.086 1.00 96.31 440 GLU A C 1
ATOM 3327 O O . GLU A 1 440 ? -30.656 15.145 7.672 1.00 96.31 440 GLU A O 1
ATOM 3332 N N . ASP A 1 441 ? -29.232 16.773 8.275 1.00 96.56 441 ASP A N 1
ATOM 3333 C CA . ASP A 1 441 ? -30.142 17.901 8.026 1.00 96.56 441 ASP A CA 1
ATOM 3334 C C . ASP A 1 441 ? -30.214 18.329 6.545 1.00 96.56 441 ASP A C 1
ATOM 3336 O O . ASP A 1 441 ? -30.952 19.251 6.198 1.00 96.56 441 ASP A O 1
ATOM 3340 N N . GLY A 1 442 ? -29.471 17.650 5.663 1.00 97.25 442 GLY A N 1
ATOM 3341 C CA . GLY A 1 442 ? -29.389 17.954 4.234 1.00 97.25 442 GLY A CA 1
ATOM 3342 C C . GLY A 1 442 ? -28.287 18.946 3.856 1.00 97.25 442 GLY A C 1
ATOM 3343 O O . GLY A 1 442 ? -28.106 19.216 2.667 1.00 97.25 442 GLY A O 1
ATOM 3344 N N . THR A 1 443 ? -27.520 19.463 4.820 1.00 98.12 443 THR A N 1
ATOM 3345 C CA . THR A 1 443 ? -26.388 20.356 4.549 1.00 98.12 443 THR A CA 1
ATOM 3346 C C . THR A 1 443 ? -25.283 19.609 3.805 1.00 98.12 443 THR A C 1
ATOM 3348 O O . THR A 1 443 ? -24.795 18.575 4.263 1.00 98.12 443 THR A O 1
ATOM 3351 N N . VAL A 1 444 ? -24.840 20.140 2.663 1.00 98.44 444 VAL A N 1
ATOM 3352 C CA . VAL A 1 444 ? -23.654 19.630 1.958 1.00 98.44 444 VAL A CA 1
ATOM 3353 C C . VAL A 1 444 ? -22.408 20.126 2.690 1.00 98.44 444 VAL A C 1
ATOM 3355 O O . VAL A 1 444 ? -22.136 21.322 2.712 1.00 98.44 444 VAL A O 1
ATOM 3358 N N . LEU A 1 445 ? -21.661 19.203 3.293 1.00 98.56 445 LEU A N 1
ATOM 3359 C CA . LEU A 1 445 ? -20.436 19.486 4.042 1.00 98.56 445 LEU A CA 1
ATOM 3360 C C . LEU A 1 445 ? -19.236 19.665 3.108 1.00 98.56 445 LEU A C 1
ATOM 3362 O O . LEU A 1 445 ? -18.456 20.596 3.275 1.00 98.56 445 LEU A O 1
ATOM 3366 N N . LEU A 1 446 ? -19.097 18.770 2.126 1.00 98.69 446 LEU A N 1
ATOM 3367 C CA . LEU A 1 446 ? -18.034 18.770 1.119 1.00 98.69 446 LEU A CA 1
ATOM 3368 C C . LEU A 1 446 ? -18.603 18.293 -0.225 1.00 98.69 446 LEU A C 1
ATOM 3370 O O . LEU A 1 446 ? -19.483 17.427 -0.251 1.00 98.69 446 LEU A O 1
ATOM 3374 N N . SER A 1 447 ? -18.078 18.800 -1.344 1.00 98.44 447 SER A N 1
ATOM 3375 C CA . SER A 1 447 ? -18.401 18.266 -2.672 1.00 98.44 447 SER A CA 1
ATOM 3376 C C . SER A 1 447 ? -17.242 18.309 -3.662 1.00 98.44 447 SER A C 1
ATOM 3378 O O . SER A 1 447 ? -16.334 19.150 -3.575 1.00 98.44 447 SER A O 1
ATOM 3380 N N . ARG A 1 448 ? -17.291 17.381 -4.628 1.00 98.50 448 ARG A N 1
ATOM 3381 C CA . ARG A 1 448 ? -16.338 17.307 -5.730 1.00 98.50 448 ARG A CA 1
ATOM 3382 C C . ARG A 1 448 ? -16.968 16.905 -7.057 1.00 98.50 448 ARG A C 1
ATOM 3384 O O . ARG A 1 448 ? -17.686 15.906 -7.090 1.00 98.50 448 ARG A O 1
ATOM 3391 N N . PRO A 1 449 ? -16.660 17.621 -8.157 1.00 98.31 449 PRO A N 1
ATOM 3392 C CA . PRO A 1 449 ? -16.975 17.126 -9.487 1.00 98.31 449 PRO A CA 1
ATOM 3393 C C . PRO A 1 449 ? -16.147 15.869 -9.775 1.00 98.31 449 PRO A C 1
ATOM 3395 O O . PRO A 1 449 ? -14.982 15.784 -9.382 1.00 98.31 449 PRO A O 1
ATOM 3398 N N . VAL A 1 450 ? -16.755 14.906 -10.460 1.00 98.62 450 VAL A N 1
ATOM 3399 C CA . VAL A 1 450 ? -16.142 13.619 -10.807 1.00 98.62 450 VAL A CA 1
ATOM 3400 C C . VAL A 1 450 ? -16.511 13.202 -12.225 1.00 98.62 450 VAL A C 1
ATOM 3402 O O . VAL A 1 450 ? -17.584 13.537 -12.737 1.00 98.62 450 VAL A O 1
ATOM 3405 N N . GLU A 1 451 ? -15.634 12.421 -12.842 1.00 98.50 451 GLU A N 1
ATOM 3406 C CA . GLU A 1 451 ? -15.905 11.692 -14.077 1.00 98.50 451 GLU A CA 1
ATOM 3407 C C . GLU A 1 451 ? -15.962 10.177 -13.825 1.00 98.50 451 GLU A C 1
ATOM 3409 O O . GLU A 1 451 ? -15.454 9.664 -12.825 1.00 98.50 451 GLU A O 1
ATOM 3414 N N . ALA A 1 452 ? -16.568 9.434 -14.750 1.00 98.19 452 ALA A N 1
ATOM 3415 C CA . ALA A 1 452 ? -16.604 7.978 -14.679 1.00 98.19 452 ALA A CA 1
ATOM 3416 C C . ALA A 1 452 ? -15.185 7.367 -14.652 1.00 98.19 452 ALA A C 1
ATOM 3418 O O . ALA A 1 452 ? -14.340 7.621 -15.521 1.00 98.19 452 ALA A O 1
ATOM 3419 N N . GLY A 1 453 ? -14.953 6.498 -13.671 1.00 97.75 453 GLY A N 1
ATOM 3420 C CA . GLY A 1 453 ? -13.683 5.834 -13.393 1.00 97.75 453 GLY A CA 1
ATOM 3421 C C . GLY A 1 453 ? -12.698 6.661 -12.566 1.00 97.75 453 GLY A C 1
ATOM 3422 O O . GLY A 1 453 ? -11.614 6.159 -12.281 1.00 97.75 453 GLY A O 1
ATOM 3423 N N . ASP A 1 454 ? -13.036 7.897 -12.182 1.00 98.75 454 ASP A N 1
ATOM 3424 C CA . ASP A 1 454 ? -12.264 8.625 -11.171 1.00 98.75 454 ASP A CA 1
ATOM 3425 C C . ASP A 1 454 ? -12.285 7.862 -9.838 1.00 98.75 454 ASP A C 1
ATOM 3427 O O . ASP A 1 454 ? -13.141 7.003 -9.604 1.00 98.75 454 ASP A O 1
ATOM 3431 N N . ILE A 1 455 ? -11.348 8.184 -8.947 1.00 98.81 455 ILE A N 1
ATOM 3432 C CA . ILE A 1 455 ? -11.311 7.613 -7.598 1.00 98.81 455 ILE A CA 1
ATOM 3433 C C . ILE A 1 455 ? -11.565 8.738 -6.611 1.00 98.81 455 ILE A C 1
ATOM 3435 O O . ILE A 1 455 ? -10.724 9.619 -6.452 1.00 98.81 455 ILE A O 1
ATOM 3439 N N . PHE A 1 456 ? -12.709 8.705 -5.937 1.00 98.81 456 PHE A N 1
ATOM 3440 C CA . PHE A 1 456 ? -13.022 9.604 -4.830 1.00 98.81 456 PHE A CA 1
ATOM 3441 C C . PHE A 1 456 ? -12.601 8.959 -3.513 1.00 98.81 456 PHE A C 1
ATOM 3443 O O . PHE A 1 456 ? -12.800 7.756 -3.323 1.00 98.81 456 PHE A O 1
ATOM 3450 N N . ARG A 1 457 ? -12.086 9.762 -2.581 1.00 98.56 457 ARG A N 1
ATOM 3451 C CA . ARG A 1 457 ? -11.865 9.354 -1.190 1.00 98.56 457 ARG A CA 1
ATOM 3452 C C . ARG A 1 457 ? -12.326 10.436 -0.222 1.00 98.56 457 ARG A C 1
ATOM 3454 O O . ARG A 1 457 ? -12.223 11.623 -0.525 1.00 98.56 457 ARG A O 1
ATOM 3461 N N . MET A 1 458 ? -12.783 10.005 0.949 1.00 98.69 458 MET A N 1
ATOM 3462 C CA . MET A 1 458 ? -12.999 10.866 2.110 1.00 98.69 458 MET A CA 1
ATOM 3463 C C . MET A 1 458 ? -12.220 10.324 3.312 1.00 98.69 458 MET A C 1
ATOM 3465 O O . MET A 1 458 ? -12.315 9.125 3.610 1.00 98.69 458 MET A O 1
ATOM 3469 N N . CYS A 1 459 ? -11.493 11.193 4.011 1.00 98.75 459 CYS A N 1
ATOM 3470 C CA . CYS A 1 459 ? -10.762 10.851 5.231 1.00 98.75 459 CYS A CA 1
ATOM 3471 C C . CYS A 1 459 ? -11.374 11.536 6.463 1.00 98.75 459 CYS A C 1
ATOM 3473 O O . CYS A 1 459 ? -12.279 12.368 6.363 1.00 98.75 459 CYS A O 1
ATOM 3475 N N . GLN A 1 460 ? -10.947 11.073 7.638 1.00 98.56 460 GLN A N 1
ATOM 3476 C CA . GLN A 1 460 ? -11.435 11.513 8.941 1.00 98.56 460 GLN A CA 1
ATOM 3477 C C . GLN A 1 460 ? -10.258 11.591 9.910 1.00 98.56 460 GLN A C 1
ATOM 3479 O O . GLN A 1 460 ? -9.461 10.654 9.997 1.00 98.56 460 GLN A O 1
ATOM 3484 N N . VAL A 1 461 ? -10.185 12.661 10.692 1.00 98.44 461 VAL A N 1
ATOM 3485 C CA . VAL A 1 461 ? -9.307 12.733 11.859 1.00 98.44 461 VAL A CA 1
ATOM 3486 C C . VAL A 1 461 ? -10.028 13.436 12.999 1.00 98.44 461 VAL A C 1
ATOM 3488 O O . VAL A 1 461 ? -10.564 14.531 12.857 1.00 98.44 461 VAL A O 1
ATOM 3491 N N . LYS A 1 462 ? -10.111 12.746 14.133 1.00 98.19 462 LYS A N 1
ATOM 3492 C CA . LYS A 1 462 ? -10.857 13.207 15.307 1.00 98.19 462 LYS A CA 1
ATOM 3493 C C . LYS A 1 462 ? -10.013 14.180 16.121 1.00 98.19 462 LYS A C 1
ATOM 3495 O O . LYS A 1 462 ? -8.798 14.095 16.084 1.00 98.19 462 LYS A O 1
ATOM 3500 N N . ASP A 1 463 ? -10.684 15.024 16.899 1.00 97.38 463 ASP A N 1
ATOM 3501 C CA . ASP A 1 463 ? -10.058 16.072 17.720 1.00 97.38 463 ASP A CA 1
ATOM 3502 C C . ASP A 1 463 ? -9.152 15.539 18.845 1.00 97.38 463 ASP A C 1
ATOM 3504 O O . ASP A 1 463 ? -8.135 16.139 19.165 1.00 97.38 463 ASP A O 1
ATOM 3508 N N . ALA A 1 464 ? -9.531 14.417 19.469 1.00 96.94 464 ALA A N 1
ATOM 3509 C CA . ALA A 1 464 ? -8.795 13.880 20.614 1.00 96.94 464 ALA A CA 1
ATOM 3510 C C . ALA A 1 464 ? -7.443 13.211 20.259 1.00 96.94 464 ALA A C 1
ATOM 3512 O O . ALA A 1 464 ? -6.492 13.415 21.018 1.00 96.94 464 ALA A O 1
ATOM 3513 N N . PRO A 1 465 ? -7.345 12.366 19.207 1.00 93.38 465 PRO A N 1
ATOM 3514 C CA . PRO A 1 465 ? -6.074 11.956 18.595 1.00 93.38 465 PRO A CA 1
ATOM 3515 C C . PRO A 1 465 ? -5.154 13.117 18.221 1.00 93.38 465 PRO A C 1
ATOM 3517 O O . PRO A 1 465 ? -3.935 12.984 18.493 1.00 93.38 465 PRO A O 1
#